Protein AF-A0A817JFS7-F1 (afdb_monomer)

Mean predicted aligned error: 19.06 Å

Sequence (494 aa):
MEFPFDINYILPYEITIFNGDYRVLNKGQTTRIFTSEKLTSVIDAMGEASYRAQGLSGAVTTTRKFRVSDHRLYIIKKTNENNNLSIVIGILKVGAKHLYIYDTNGTVYERTPLCVLDFYVHESKQRLGYGKRLFDTMLEFEKCAPYELAIDRPSNKCLAFLNKHYHLSAPIHQVNNFVVYPAFFNQSPIAINNTPSASKQHTESISWLSPTSERQQRRPFSEQIDFAELAVELPENWQKNLIDQALFERLHMTDPSSHLLISTTKKSTIRNDVNIIIETRCLHYLAGCYQRLLRQHDHFKLVFEDIRKLFIDHTKTAISLPDLYENQDLSKQWLELLIEGQENSLLYEYIDCVNNESLSQITDEIENLYNSVFRYMYKMIQPLDYFSTELIAYVGALKQLAKWPALVRIIFRLSHPKTASNRSMQIHFGSSGGGRAFEDTLVGSFLSKSCLPSLPGKPYLFFEKPKVMTEHDVDLTAKTMWQVRLTNIIHFTL

Structure (mmCIF, N/CA/C/O backbone):
data_AF-A0A817JFS7-F1
#
_entry.id   AF-A0A817JFS7-F1
#
loop_
_atom_site.group_PDB
_atom_site.id
_atom_site.type_symbol
_atom_site.label_atom_id
_atom_site.label_alt_id
_atom_site.label_comp_id
_atom_site.label_asym_id
_atom_site.label_entity_id
_atom_site.label_seq_id
_atom_site.pdbx_PDB_ins_code
_atom_site.Cartn_x
_atom_site.Cartn_y
_atom_site.Cartn_z
_atom_site.occupancy
_atom_site.B_iso_or_equiv
_atom_site.auth_seq_id
_atom_site.auth_comp_id
_atom_site.auth_asym_id
_atom_site.auth_atom_id
_atom_site.pdbx_PDB_model_num
ATOM 1 N N . MET A 1 1 ? -11.916 6.831 -23.918 1.00 89.94 1 MET A N 1
ATOM 2 C CA . MET A 1 1 ? -10.965 7.833 -23.417 1.00 89.94 1 MET A CA 1
ATOM 3 C C . MET A 1 1 ? -9.735 7.828 -24.307 1.00 89.94 1 MET A C 1
ATOM 5 O O . MET A 1 1 ? -9.234 6.752 -24.628 1.00 89.94 1 MET A O 1
ATOM 9 N N . GLU A 1 2 ? -9.327 9.008 -24.760 1.00 88.88 2 GLU A N 1
ATOM 10 C CA . GLU A 1 2 ? -8.115 9.230 -25.557 1.00 88.88 2 GLU A CA 1
ATOM 11 C C . GLU A 1 2 ? -6.969 9.662 -24.640 1.00 88.88 2 GLU A C 1
ATOM 13 O O . GLU A 1 2 ? -7.210 10.258 -23.591 1.00 88.88 2 GLU A O 1
ATOM 18 N N . PHE A 1 3 ? -5.738 9.347 -25.034 1.00 87.81 3 PHE A N 1
ATOM 19 C CA . PHE A 1 3 ? -4.521 9.696 -24.304 1.00 87.81 3 PHE A CA 1
ATOM 20 C C . PHE A 1 3 ? -3.526 10.355 -25.269 1.00 87.81 3 PHE A C 1
ATOM 22 O O . PHE A 1 3 ? -3.531 10.014 -26.453 1.00 87.81 3 PHE A O 1
ATOM 29 N N . PRO A 1 4 ? -2.653 11.266 -24.799 1.00 84.69 4 PRO A N 1
ATOM 30 C CA . PRO A 1 4 ? -1.722 12.019 -25.650 1.00 84.69 4 PRO A CA 1
ATOM 31 C C . PRO A 1 4 ? -0.522 11.182 -26.142 1.00 84.69 4 PRO A C 1
ATOM 33 O O . PRO A 1 4 ? 0.538 11.716 -26.455 1.00 84.69 4 PRO A O 1
ATOM 36 N N . PHE A 1 5 ? -0.652 9.857 -26.170 1.00 85.00 5 PHE A N 1
ATOM 37 C CA . PHE A 1 5 ? 0.379 8.911 -26.580 1.00 85.00 5 PHE A CA 1
ATOM 38 C C . PHE A 1 5 ? -0.265 7.647 -27.156 1.00 85.00 5 PHE A C 1
ATOM 40 O O . PHE A 1 5 ? -1.414 7.324 -26.851 1.00 85.00 5 PHE A O 1
ATOM 47 N N . ASP A 1 6 ? 0.492 6.894 -27.957 1.00 83.94 6 ASP A N 1
ATOM 48 C CA . ASP A 1 6 ? 0.007 5.633 -28.514 1.00 83.94 6 ASP A CA 1
ATOM 49 C C . ASP A 1 6 ? -0.136 4.557 -27.423 1.00 83.94 6 ASP A C 1
ATOM 51 O O . ASP A 1 6 ? 0.847 4.063 -26.861 1.00 83.94 6 ASP A O 1
ATOM 55 N N . ILE A 1 7 ? -1.385 4.184 -27.132 1.00 88.12 7 ILE A N 1
ATOM 56 C CA . ILE A 1 7 ? -1.715 3.164 -26.133 1.00 88.12 7 ILE A CA 1
ATOM 57 C C . ILE A 1 7 ? -1.462 1.737 -26.630 1.00 88.12 7 ILE A C 1
ATOM 59 O O . ILE A 1 7 ? -1.462 0.817 -25.813 1.00 88.12 7 ILE A O 1
ATOM 63 N N . ASN A 1 8 ? -1.240 1.514 -27.931 1.00 85.38 8 ASN A N 1
ATOM 64 C CA . ASN A 1 8 ? -1.029 0.173 -28.485 1.00 85.38 8 ASN A CA 1
ATOM 65 C C . ASN A 1 8 ? 0.219 -0.515 -27.922 1.00 85.38 8 ASN A C 1
ATOM 67 O O . ASN A 1 8 ? 0.205 -1.731 -27.750 1.00 85.38 8 ASN A O 1
ATOM 71 N N . TYR A 1 9 ? 1.255 0.254 -27.580 1.00 78.88 9 TYR A N 1
ATOM 72 C CA . TYR A 1 9 ? 2.473 -0.266 -26.953 1.00 78.88 9 TYR A CA 1
ATOM 73 C C . TYR A 1 9 ? 2.254 -0.761 -25.516 1.00 78.88 9 TYR A C 1
ATOM 75 O O . TYR A 1 9 ? 2.982 -1.629 -25.045 1.00 78.88 9 TYR A O 1
ATOM 83 N N . ILE A 1 10 ? 1.267 -0.199 -24.815 1.00 84.88 10 ILE A N 1
ATOM 84 C CA . ILE A 1 10 ? 0.983 -0.493 -23.400 1.00 84.88 10 ILE A CA 1
ATOM 85 C C . ILE A 1 10 ? -0.124 -1.537 -23.281 1.00 84.88 10 ILE A C 1
ATOM 87 O O . ILE A 1 10 ? -0.117 -2.381 -22.393 1.00 84.88 10 ILE A O 1
ATOM 91 N N . LEU A 1 11 ? -1.083 -1.476 -24.194 1.00 88.56 11 LEU A N 1
ATOM 92 C CA . LEU A 1 11 ? -2.214 -2.377 -24.294 1.00 88.56 11 LEU A CA 1
ATOM 93 C C . LEU A 1 11 ? -2.074 -3.126 -25.622 1.00 88.56 11 LEU A C 1
ATOM 95 O O . LEU A 1 11 ? -2.715 -2.736 -26.597 1.00 88.56 11 LEU A O 1
ATOM 99 N N . PRO A 1 12 ? -1.205 -4.147 -25.724 1.00 84.06 12 PRO A N 1
ATOM 100 C CA . PRO A 1 12 ? -0.940 -4.833 -26.991 1.00 84.06 12 PRO A CA 1
ATOM 101 C C . PRO A 1 12 ? -2.164 -5.596 -27.509 1.00 84.06 12 PRO A C 1
ATOM 103 O O . PRO A 1 12 ? -2.364 -5.710 -28.717 1.00 84.06 12 PRO A O 1
ATOM 106 N N . TYR A 1 13 ? -3.024 -6.060 -26.605 1.00 90.06 13 TYR A N 1
ATOM 107 C CA . TYR A 1 13 ? -4.231 -6.813 -26.927 1.00 90.06 13 TYR A CA 1
ATOM 108 C C . TYR A 1 13 ? -5.475 -5.944 -26.804 1.00 90.06 13 TYR A C 1
ATOM 110 O O . TYR A 1 13 ? -5.468 -4.916 -26.126 1.00 90.06 13 TYR A O 1
ATOM 118 N N . GLU A 1 14 ? -6.570 -6.382 -27.425 1.00 92.94 14 GLU A N 1
ATOM 119 C CA . GLU A 1 14 ? -7.867 -5.733 -27.242 1.00 92.94 14 GLU A CA 1
ATOM 120 C C . GLU A 1 14 ? -8.266 -5.681 -25.763 1.00 92.94 14 GLU A C 1
ATOM 122 O O . GLU A 1 14 ? -8.684 -4.631 -25.290 1.00 92.94 14 GLU A O 1
ATOM 127 N N . ILE A 1 15 ? -8.074 -6.784 -25.032 1.00 95.81 15 ILE A N 1
ATOM 128 C CA . ILE A 1 15 ? -8.170 -6.836 -23.573 1.00 95.81 15 ILE A CA 1
ATOM 129 C C . ILE A 1 15 ? -6.802 -7.231 -23.035 1.00 95.81 15 ILE A C 1
ATOM 131 O O . ILE A 1 15 ? -6.330 -8.340 -23.288 1.00 95.81 15 ILE A O 1
ATOM 135 N N . THR A 1 16 ? -6.164 -6.324 -22.305 1.00 93.38 16 THR A N 1
ATOM 136 C CA . THR A 1 16 ? -4.867 -6.573 -21.665 1.00 93.38 16 THR A CA 1
ATOM 137 C C . THR A 1 16 ? -5.068 -6.781 -20.165 1.00 93.38 16 THR A C 1
ATOM 139 O O . THR A 1 16 ? -5.793 -6.011 -19.531 1.00 93.38 16 THR A O 1
ATOM 142 N N . ILE A 1 17 ? -4.454 -7.832 -19.619 1.00 93.81 17 ILE A N 1
ATOM 143 C CA . ILE A 1 17 ? -4.595 -8.258 -18.220 1.00 93.81 17 ILE A CA 1
ATOM 144 C C . ILE A 1 17 ? -3.301 -7.945 -17.475 1.00 93.81 17 ILE A C 1
ATOM 146 O O . ILE A 1 17 ? -2.240 -8.411 -17.886 1.00 93.81 17 ILE A O 1
ATOM 150 N N . PHE A 1 18 ? -3.393 -7.205 -16.374 1.00 90.31 18 PHE A N 1
ATOM 151 C CA . PHE A 1 18 ? -2.257 -6.821 -15.535 1.00 90.31 18 PHE A CA 1
ATOM 152 C C . PHE A 1 18 ? -2.365 -7.406 -14.126 1.00 90.31 18 PHE A C 1
ATOM 154 O O . PHE A 1 18 ? -3.470 -7.548 -13.602 1.00 90.31 18 PHE A O 1
ATOM 161 N N . ASN A 1 19 ? -1.217 -7.665 -13.494 1.00 86.50 19 ASN A N 1
ATOM 162 C CA . ASN A 1 19 ? -1.081 -7.785 -12.035 1.00 86.50 19 ASN A CA 1
ATOM 163 C C . ASN A 1 19 ? -0.460 -6.507 -11.426 1.00 86.50 19 ASN A C 1
ATOM 165 O O . ASN A 1 19 ? -0.046 -5.608 -12.163 1.00 86.50 19 ASN A O 1
ATOM 169 N N . GLY A 1 20 ? -0.345 -6.448 -10.093 1.00 76.31 20 GLY A N 1
ATOM 170 C CA . GLY A 1 20 ? 0.263 -5.320 -9.365 1.00 76.31 20 GLY A CA 1
ATOM 171 C C . GLY A 1 20 ? 1.709 -4.971 -9.773 1.00 76.31 20 GLY A C 1
ATOM 172 O O . GLY A 1 20 ? 2.126 -3.825 -9.625 1.00 76.31 20 GLY A O 1
ATOM 173 N N . ASP A 1 21 ? 2.446 -5.905 -10.388 1.00 77.12 21 ASP A N 1
ATOM 174 C CA . ASP A 1 21 ? 3.805 -5.689 -10.919 1.00 77.12 21 ASP A CA 1
ATOM 175 C C . ASP A 1 21 ? 3.836 -5.148 -12.365 1.00 77.12 21 ASP A C 1
ATOM 177 O O . ASP A 1 21 ? 4.895 -5.135 -13.003 1.00 77.12 21 ASP A O 1
ATOM 181 N N . TYR A 1 22 ? 2.684 -4.771 -12.930 1.00 75.06 22 TYR A N 1
ATOM 182 C CA . TYR A 1 22 ? 2.508 -4.372 -14.338 1.00 75.06 22 TYR A CA 1
ATOM 183 C C . TYR A 1 22 ? 2.931 -5.419 -15.368 1.00 75.06 22 TYR A C 1
ATOM 185 O O . TYR A 1 22 ? 3.250 -5.095 -16.519 1.00 75.06 22 TYR A O 1
ATOM 193 N N . ARG A 1 23 ? 2.928 -6.697 -14.990 1.00 76.75 23 ARG A N 1
ATOM 194 C CA . ARG A 1 23 ? 3.157 -7.772 -15.953 1.00 76.75 23 ARG A CA 1
ATOM 195 C C . ARG A 1 23 ? 1.875 -8.017 -16.726 1.00 76.75 23 ARG A C 1
ATOM 197 O O . ARG A 1 23 ? 0.819 -8.211 -16.127 1.00 76.75 23 ARG A O 1
ATOM 204 N N . VAL A 1 24 ? 1.990 -8.038 -18.051 1.00 83.81 24 VAL A N 1
ATOM 205 C CA . VAL A 1 24 ? 0.902 -8.503 -18.909 1.00 83.81 24 VAL A CA 1
ATOM 206 C C . VAL A 1 24 ? 0.798 -10.017 -18.773 1.00 83.81 24 VAL A C 1
ATOM 208 O O . VAL A 1 24 ? 1.804 -10.715 -18.890 1.00 83.81 24 VAL A O 1
ATOM 211 N N . LEU A 1 25 ? -0.406 -10.515 -18.494 1.00 82.06 25 LEU A N 1
ATOM 212 C CA . LEU A 1 25 ? -0.659 -11.931 -18.206 1.00 82.06 25 LEU A CA 1
ATOM 213 C C . LEU A 1 25 ? -1.292 -12.704 -19.377 1.00 82.06 25 LEU A C 1
ATOM 215 O O . LEU A 1 25 ? -1.540 -13.904 -19.270 1.00 82.06 25 LEU A O 1
ATOM 219 N N . ASN A 1 26 ? -1.581 -12.044 -20.500 1.00 83.00 26 ASN A N 1
ATOM 220 C CA . ASN A 1 26 ? -2.235 -12.669 -21.650 1.00 83.00 26 ASN A CA 1
ATOM 221 C C . ASN A 1 26 ? -1.426 -13.860 -22.219 1.00 83.00 26 ASN A C 1
ATOM 223 O O . ASN A 1 26 ? -0.213 -13.779 -22.402 1.00 83.00 26 ASN A O 1
ATOM 227 N N . LYS A 1 27 ? -2.127 -14.950 -22.578 1.00 60.41 27 LYS A N 1
ATOM 228 C CA . LYS A 1 27 ? -1.604 -16.113 -23.335 1.00 60.41 27 LYS A CA 1
ATOM 229 C C . LYS A 1 27 ? -0.314 -16.754 -22.778 1.00 60.41 27 LYS A C 1
ATOM 231 O O . LYS A 1 27 ? 0.492 -17.271 -23.545 1.00 60.41 27 LYS A O 1
ATOM 236 N N . GLY A 1 28 ? -0.103 -16.732 -21.459 1.00 53.03 28 GLY A N 1
ATOM 237 C CA . GLY A 1 28 ? 1.054 -17.385 -20.823 1.00 53.03 28 GLY A CA 1
ATOM 238 C C . GLY A 1 28 ? 2.414 -16.746 -21.144 1.00 53.03 28 GLY A C 1
ATOM 239 O O . GLY A 1 28 ? 3.445 -17.307 -20.782 1.00 53.03 28 GLY A O 1
ATOM 240 N N . GLN A 1 29 ? 2.431 -15.581 -21.800 1.00 49.16 29 GLN A N 1
ATOM 241 C CA . GLN A 1 29 ? 3.640 -14.814 -22.086 1.00 49.16 29 GLN A CA 1
ATOM 242 C C . GLN A 1 29 ? 3.741 -13.639 -21.112 1.00 49.16 29 GLN A C 1
ATOM 244 O O . GLN A 1 29 ? 2.989 -12.673 -21.202 1.00 49.16 29 GLN A O 1
ATOM 249 N N . THR A 1 30 ? 4.697 -13.698 -20.186 1.00 47.38 30 THR A N 1
ATOM 250 C CA . THR A 1 30 ? 5.044 -12.589 -19.289 1.00 47.38 30 THR A CA 1
ATOM 251 C C . THR A 1 30 ? 6.019 -11.637 -19.978 1.00 47.38 30 THR A C 1
ATOM 253 O O . THR A 1 30 ? 7.220 -11.635 -19.714 1.00 47.38 30 THR A O 1
ATOM 256 N N . THR A 1 31 ? 5.521 -10.793 -20.879 1.00 49.97 31 THR A N 1
ATOM 257 C CA . THR A 1 31 ? 6.307 -9.668 -21.409 1.00 49.97 31 THR A CA 1
ATOM 258 C C . THR A 1 31 ? 6.201 -8.470 -20.468 1.00 49.97 31 THR A C 1
ATOM 260 O O . THR A 1 31 ? 5.105 -7.981 -20.190 1.00 49.97 31 THR A O 1
ATOM 263 N N . ARG A 1 32 ? 7.342 -7.988 -19.962 1.00 48.44 32 ARG A N 1
ATOM 264 C CA . ARG A 1 32 ? 7.420 -6.777 -19.131 1.00 48.44 32 ARG A CA 1
ATOM 265 C C . ARG A 1 32 ? 7.275 -5.552 -20.038 1.00 48.44 32 ARG A C 1
ATOM 267 O O . ARG A 1 32 ? 8.120 -5.338 -20.902 1.00 48.44 32 ARG A O 1
ATOM 274 N N . ILE A 1 33 ? 6.217 -4.761 -19.861 1.00 53.41 33 ILE A N 1
ATOM 275 C CA . ILE A 1 33 ? 6.067 -3.480 -20.565 1.00 53.41 33 ILE A CA 1
ATOM 276 C C . ILE A 1 33 ? 6.841 -2.412 -19.783 1.00 53.41 33 ILE A C 1
ATOM 278 O O . ILE A 1 33 ? 6.659 -2.255 -18.580 1.00 53.41 33 ILE A O 1
ATOM 282 N N . PHE A 1 34 ? 7.733 -1.696 -20.469 1.00 46.53 34 PHE A N 1
ATOM 283 C CA . PHE A 1 34 ? 8.743 -0.803 -19.882 1.00 46.53 34 PHE A CA 1
ATOM 284 C C . PHE A 1 34 ? 8.268 0.637 -19.595 1.00 46.53 34 PHE A C 1
ATOM 286 O O . PHE A 1 34 ? 9.090 1.528 -19.418 1.00 46.53 34 PHE A O 1
ATOM 293 N N . THR A 1 35 ? 6.963 0.918 -19.539 1.00 54.38 35 THR A N 1
ATOM 294 C CA . THR A 1 35 ? 6.467 2.298 -19.335 1.00 54.38 35 THR A CA 1
ATOM 295 C C . THR A 1 35 ? 5.430 2.396 -18.217 1.00 54.38 35 THR A C 1
ATOM 297 O O . THR A 1 35 ? 4.229 2.277 -18.448 1.00 54.38 35 THR A O 1
ATOM 300 N N . SER A 1 36 ? 5.912 2.662 -16.995 1.00 67.25 36 SER A N 1
ATOM 301 C CA . SER A 1 36 ? 5.072 2.844 -15.800 1.00 67.25 36 SER A CA 1
ATOM 302 C C . SER A 1 36 ? 4.215 4.111 -15.876 1.00 67.25 36 SER A C 1
ATOM 304 O O . SER A 1 36 ? 3.023 4.040 -15.606 1.00 67.25 36 SER A O 1
ATOM 306 N N . GLU A 1 37 ? 4.757 5.258 -16.303 1.00 78.19 37 GLU A N 1
ATOM 307 C CA . GLU A 1 37 ? 4.028 6.542 -16.259 1.00 78.19 37 GLU A CA 1
ATOM 308 C C . GLU A 1 37 ? 2.803 6.578 -17.178 1.00 78.19 37 GLU A C 1
ATOM 310 O O . GLU A 1 37 ? 1.723 7.020 -16.785 1.00 78.19 37 GLU A O 1
ATOM 315 N N . LYS A 1 38 ? 2.933 6.052 -18.400 1.00 85.38 38 LYS A N 1
ATOM 316 C CA . LYS A 1 38 ? 1.816 6.013 -19.347 1.00 85.38 38 LYS A CA 1
ATOM 317 C C . LYS A 1 38 ? 0.720 5.056 -18.872 1.00 85.38 38 LYS A C 1
ATOM 319 O O . LYS A 1 38 ? -0.450 5.426 -18.892 1.00 85.38 38 LYS A O 1
ATOM 324 N N . LEU A 1 39 ? 1.078 3.864 -18.384 1.00 87.19 39 LEU A N 1
ATOM 325 C CA . LEU A 1 39 ? 0.106 2.933 -17.799 1.00 87.19 39 LEU A CA 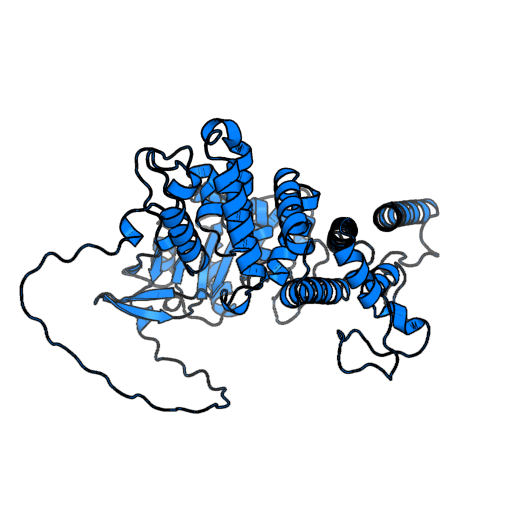1
ATOM 326 C C . LEU A 1 39 ? -0.547 3.516 -16.537 1.00 87.19 39 LEU A C 1
ATOM 328 O O . LEU A 1 39 ? -1.761 3.427 -16.396 1.00 87.19 39 LEU A O 1
ATOM 332 N N . THR A 1 40 ? 0.240 4.171 -15.679 1.00 88.56 40 THR A N 1
ATOM 333 C CA . THR A 1 40 ? -0.228 4.902 -14.491 1.00 88.56 40 THR A CA 1
ATOM 334 C C . THR A 1 40 ? -1.303 5.909 -14.883 1.00 88.56 40 THR A C 1
ATOM 336 O O . THR A 1 40 ? -2.416 5.860 -14.367 1.00 88.56 40 THR A O 1
ATOM 339 N N . SER A 1 41 ? -1.026 6.742 -15.892 1.00 90.56 41 SER A N 1
ATOM 340 C CA . SER A 1 41 ? -1.997 7.727 -16.373 1.00 90.56 41 SER A CA 1
ATOM 341 C C . SER A 1 41 ? -3.284 7.086 -16.912 1.00 90.56 41 SER A C 1
ATOM 343 O O . SER A 1 41 ? -4.366 7.620 -16.683 1.00 90.56 41 SER A O 1
ATOM 345 N N . VAL A 1 42 ? -3.199 5.917 -17.562 1.00 92.75 42 VAL A N 1
ATOM 346 C CA . VAL A 1 42 ? -4.379 5.175 -18.036 1.00 92.75 42 VAL A CA 1
ATOM 347 C C . VAL A 1 42 ? -5.198 4.626 -16.870 1.00 92.75 42 VAL A C 1
ATOM 349 O O . VAL A 1 42 ? -6.418 4.801 -16.858 1.00 92.75 42 VAL A O 1
ATOM 352 N N . ILE A 1 43 ? -4.553 3.970 -15.901 1.00 93.25 43 ILE A N 1
ATOM 353 C CA . ILE A 1 43 ? -5.227 3.369 -14.742 1.00 93.25 43 ILE A CA 1
ATOM 354 C C . ILE A 1 43 ? -5.886 4.455 -13.896 1.00 93.25 43 ILE A C 1
ATOM 356 O O . ILE A 1 43 ? -7.070 4.333 -13.586 1.00 93.25 43 ILE A O 1
ATOM 360 N N . ASP A 1 44 ? -5.158 5.522 -13.568 1.00 92.44 44 ASP A N 1
ATOM 361 C CA . ASP A 1 44 ? -5.677 6.598 -12.724 1.00 92.44 44 ASP A CA 1
ATOM 362 C C . ASP A 1 44 ? -6.799 7.373 -13.420 1.00 92.44 44 ASP A C 1
ATOM 364 O O . ASP A 1 44 ? -7.824 7.639 -12.798 1.00 92.44 44 ASP A O 1
ATOM 368 N N . ALA A 1 45 ? -6.685 7.661 -14.723 1.00 95.56 45 ALA A N 1
ATOM 369 C CA . ALA A 1 45 ? -7.751 8.349 -15.453 1.00 95.56 45 ALA A CA 1
ATOM 370 C C . ALA A 1 45 ? -9.018 7.488 -15.600 1.00 95.56 45 ALA A C 1
ATOM 372 O O . ALA A 1 45 ? -10.133 7.985 -15.425 1.00 95.56 45 ALA A O 1
ATOM 373 N N . MET A 1 46 ? -8.872 6.190 -15.888 1.00 96.38 46 MET A N 1
ATOM 374 C CA . MET A 1 46 ? -10.016 5.274 -15.972 1.00 96.38 46 MET A CA 1
ATOM 375 C C . MET A 1 46 ? -10.634 4.990 -14.598 1.00 96.38 46 MET A C 1
ATOM 377 O O . MET A 1 46 ? -11.854 4.857 -14.497 1.00 96.38 46 MET A O 1
ATOM 381 N N . GLY A 1 47 ? -9.816 4.915 -13.549 1.00 93.81 47 GLY A N 1
ATOM 382 C CA . GLY A 1 47 ? -10.259 4.749 -12.168 1.00 93.81 47 GLY A CA 1
ATOM 383 C C . GLY A 1 47 ? -10.996 5.974 -11.633 1.00 93.81 47 GLY A C 1
ATOM 384 O O . GLY A 1 47 ? -12.046 5.832 -11.009 1.00 93.81 47 GLY A O 1
ATOM 385 N N . GLU A 1 48 ? -10.513 7.173 -11.956 1.00 94.06 48 GLU A N 1
ATOM 386 C CA . GLU A 1 48 ? -11.203 8.438 -11.689 1.00 94.06 48 GLU A CA 1
ATOM 387 C C . GLU A 1 48 ? -12.543 8.508 -12.438 1.00 94.06 48 GLU A C 1
ATOM 389 O O . GLU A 1 48 ? -13.572 8.849 -11.854 1.00 94.06 48 GLU A O 1
ATOM 394 N N . ALA A 1 49 ? -12.572 8.124 -13.718 1.00 95.06 49 ALA A N 1
ATOM 395 C CA . ALA A 1 49 ? -13.813 8.077 -14.491 1.00 95.06 49 ALA A CA 1
ATOM 396 C C . ALA A 1 49 ? -14.826 7.078 -13.900 1.00 95.06 49 ALA A C 1
ATOM 398 O O . ALA A 1 49 ? -16.006 7.410 -13.760 1.00 95.06 49 ALA A O 1
ATOM 399 N N . SER A 1 50 ? -14.360 5.898 -13.472 1.00 94.88 50 SER A N 1
ATOM 400 C CA . SER A 1 50 ? -15.181 4.916 -12.755 1.00 94.88 50 SER A CA 1
ATOM 401 C C . SER A 1 50 ? -15.774 5.496 -11.470 1.00 94.88 50 SER A C 1
ATOM 403 O O . SER A 1 50 ? -16.983 5.411 -11.239 1.00 94.88 50 SER A O 1
ATOM 405 N N . TYR A 1 51 ? -14.938 6.144 -10.659 1.00 90.69 51 TYR A N 1
ATOM 406 C CA . TYR A 1 51 ? -15.346 6.770 -9.405 1.00 90.69 51 TYR A CA 1
ATOM 407 C C . TYR A 1 51 ? -16.438 7.826 -9.606 1.00 90.69 51 TYR A C 1
ATOM 409 O O . TYR A 1 51 ? -17.459 7.790 -8.910 1.00 90.69 51 TYR A O 1
ATOM 417 N N . ARG A 1 52 ? -16.268 8.713 -10.595 1.00 91.19 52 ARG A N 1
ATOM 418 C CA . ARG A 1 52 ? -17.256 9.751 -10.924 1.00 91.19 52 ARG A CA 1
ATOM 419 C C . ARG A 1 52 ? -18.575 9.147 -11.385 1.00 91.19 52 ARG A C 1
ATOM 421 O O . ARG A 1 52 ? -19.632 9.583 -10.938 1.00 91.19 52 ARG A O 1
ATOM 428 N N . ALA A 1 53 ? -18.524 8.120 -12.232 1.00 89.81 53 ALA A N 1
ATOM 429 C CA . ALA A 1 53 ? -19.718 7.453 -12.742 1.00 89.81 53 ALA A CA 1
ATOM 430 C C . ALA A 1 53 ? -20.520 6.724 -11.649 1.00 89.81 53 ALA A C 1
ATOM 432 O O . ALA A 1 53 ? -21.735 6.561 -11.784 1.00 89.81 53 ALA A O 1
ATOM 433 N N . GLN A 1 54 ? -19.848 6.281 -10.584 1.00 83.38 54 GLN A N 1
ATOM 434 C CA . GLN A 1 54 ? -20.461 5.604 -9.441 1.00 83.38 54 GLN A CA 1
ATOM 435 C C . GLN A 1 54 ? -20.895 6.565 -8.320 1.00 83.38 54 GLN A C 1
ATOM 437 O O . GLN A 1 54 ? -21.592 6.137 -7.403 1.00 83.38 54 GLN A O 1
ATOM 442 N N . GLY A 1 55 ? -20.513 7.848 -8.380 1.00 82.50 55 GLY A N 1
ATOM 443 C CA . GLY A 1 55 ? -20.819 8.825 -7.328 1.00 82.50 55 GLY A CA 1
ATOM 444 C C . GLY A 1 55 ? -20.132 8.513 -5.994 1.00 82.50 55 GLY A C 1
ATOM 445 O O . GLY A 1 55 ? -20.681 8.801 -4.930 1.00 82.50 55 GLY A O 1
ATOM 446 N N . LEU A 1 56 ? -18.960 7.876 -6.046 1.00 74.00 56 LEU A N 1
ATOM 447 C CA . LEU A 1 56 ? -18.162 7.536 -4.867 1.00 74.00 56 LEU A CA 1
ATOM 448 C C . LEU A 1 56 ? -17.505 8.804 -4.274 1.00 74.00 56 LEU A C 1
ATOM 450 O O . LEU A 1 56 ? -17.697 9.906 -4.782 1.00 74.00 56 LEU A O 1
ATOM 454 N N . SER A 1 57 ? -16.737 8.679 -3.182 1.00 69.56 57 SER A N 1
ATOM 455 C CA . SER A 1 57 ? -16.003 9.800 -2.548 1.00 69.56 57 SER A CA 1
ATOM 456 C C . SER A 1 57 ? -14.522 9.905 -2.950 1.00 69.56 57 SER A C 1
ATOM 458 O O . SER A 1 57 ? -13.944 10.979 -2.830 1.00 69.56 57 SER A O 1
ATOM 460 N N . GLY A 1 58 ? -13.940 8.839 -3.510 1.00 72.69 58 GLY A N 1
ATOM 461 C CA . GLY A 1 58 ? -12.650 8.866 -4.207 1.00 72.69 58 GLY A CA 1
ATOM 462 C C . GLY A 1 58 ? -12.431 7.620 -5.072 1.00 72.69 58 GLY A C 1
ATOM 463 O O . GLY A 1 58 ? -13.145 6.623 -4.928 1.00 72.69 58 GLY A O 1
ATOM 464 N N . ALA A 1 59 ? -11.437 7.661 -5.962 1.00 77.81 59 ALA A N 1
ATOM 465 C CA . ALA A 1 59 ? -11.080 6.534 -6.822 1.00 77.81 59 ALA A CA 1
ATOM 466 C C . ALA A 1 59 ? -10.690 5.280 -6.012 1.00 77.81 59 ALA A C 1
ATOM 468 O O . ALA A 1 59 ? -9.741 5.272 -5.215 1.00 77.81 59 ALA A O 1
ATOM 469 N N . VAL A 1 60 ? -11.434 4.189 -6.221 1.00 79.06 60 VAL A N 1
ATOM 470 C CA . VAL A 1 60 ? -11.139 2.862 -5.644 1.00 79.06 60 VAL A CA 1
ATOM 471 C C . VAL A 1 60 ? -10.081 2.111 -6.449 1.00 79.06 60 VAL A C 1
ATOM 473 O O . VAL A 1 60 ? -9.397 1.234 -5.919 1.00 79.06 60 VAL A O 1
ATOM 476 N N . THR A 1 61 ? -9.912 2.476 -7.716 1.00 86.88 61 THR A N 1
ATOM 477 C CA . THR A 1 61 ? -8.868 1.966 -8.600 1.00 86.88 61 THR A CA 1
ATOM 478 C C . THR A 1 61 ? -7.910 3.101 -8.898 1.00 86.88 61 THR A C 1
ATOM 480 O O . THR A 1 61 ? -8.243 4.024 -9.625 1.00 86.88 61 THR A O 1
ATOM 483 N N . THR A 1 62 ? -6.731 3.037 -8.293 1.00 87.12 62 THR A N 1
ATOM 484 C CA . THR A 1 62 ? -5.600 3.900 -8.622 1.00 87.12 62 THR A CA 1
ATOM 485 C C . THR A 1 62 ? -4.369 3.036 -8.775 1.00 87.12 62 THR A C 1
ATOM 487 O O . THR A 1 62 ? -4.278 1.951 -8.190 1.00 87.12 62 THR A O 1
ATOM 490 N N . THR A 1 63 ? -3.401 3.542 -9.513 1.00 84.31 63 THR A N 1
ATOM 491 C CA . THR A 1 63 ? -2.087 2.946 -9.703 1.00 84.31 63 THR A CA 1
ATOM 492 C C . THR A 1 63 ? -1.448 2.571 -8.362 1.00 84.31 63 THR A C 1
ATOM 494 O O . THR A 1 63 ? -1.043 1.426 -8.166 1.00 84.31 63 THR A O 1
ATOM 497 N N . ARG A 1 64 ? -1.438 3.499 -7.391 1.00 77.56 64 ARG A N 1
ATOM 498 C CA . ARG A 1 64 ? -0.872 3.274 -6.046 1.00 77.56 64 ARG A CA 1
ATOM 499 C C . ARG A 1 64 ? -1.536 2.093 -5.331 1.00 77.56 64 ARG A C 1
ATOM 501 O O . ARG A 1 64 ? -0.830 1.246 -4.796 1.00 77.56 64 ARG A O 1
ATOM 508 N N . LYS A 1 65 ? -2.874 2.021 -5.345 1.00 79.12 65 LYS A N 1
ATOM 509 C CA . LYS A 1 65 ? -3.641 0.942 -4.694 1.00 79.12 65 LYS A CA 1
ATOM 510 C C . LYS A 1 65 ? -3.483 -0.394 -5.419 1.00 79.12 65 LYS A C 1
ATOM 512 O O . LYS A 1 65 ? -3.418 -1.432 -4.773 1.00 79.12 65 LYS A O 1
ATOM 517 N N . PHE A 1 66 ? -3.417 -0.364 -6.748 1.00 82.56 66 PHE A N 1
ATOM 518 C CA . PHE A 1 66 ? -3.280 -1.559 -7.573 1.00 82.56 66 PHE A CA 1
ATOM 519 C C . PHE A 1 66 ? -1.901 -2.218 -7.405 1.00 82.56 66 PHE A C 1
ATOM 521 O O . PHE A 1 66 ? -1.836 -3.433 -7.235 1.00 82.56 66 PHE A O 1
ATOM 528 N N . ARG A 1 67 ? -0.812 -1.431 -7.361 1.00 78.56 67 ARG A N 1
ATOM 529 C CA . ARG A 1 67 ? 0.567 -1.948 -7.228 1.00 78.56 67 ARG A CA 1
ATOM 530 C C . ARG A 1 67 ? 0.810 -2.781 -5.974 1.00 78.56 67 ARG A C 1
ATOM 532 O O . ARG A 1 67 ? 1.551 -3.752 -6.017 1.00 78.56 67 ARG A O 1
ATOM 539 N N . VAL A 1 68 ? 0.222 -2.372 -4.854 1.00 70.81 68 VAL A N 1
ATOM 540 C CA . VAL A 1 68 ? 0.419 -3.028 -3.550 1.00 70.81 68 VAL A CA 1
ATOM 541 C C . VAL A 1 68 ? -0.582 -4.156 -3.297 1.00 70.81 68 VAL A C 1
ATOM 543 O O . VAL A 1 68 ? -0.624 -4.707 -2.201 1.00 70.81 68 VAL A O 1
ATOM 546 N N . SER A 1 69 ? -1.407 -4.481 -4.294 1.00 78.31 69 SER A N 1
ATOM 547 C CA . SER A 1 69 ? -2.444 -5.503 -4.203 1.00 78.31 69 SER A CA 1
ATOM 548 C C . SER A 1 69 ? -2.097 -6.738 -5.031 1.00 78.31 69 SER A C 1
ATOM 550 O O . SER A 1 69 ? -1.367 -6.667 -6.018 1.00 78.31 69 SER A O 1
ATOM 552 N N . ASP A 1 70 ? -2.703 -7.862 -4.677 1.00 82.50 70 ASP A N 1
ATOM 553 C CA . ASP A 1 70 ? -2.750 -9.091 -5.472 1.00 82.50 70 ASP A CA 1
ATOM 554 C C . ASP A 1 70 ? -3.871 -9.060 -6.534 1.00 82.50 70 ASP A C 1
ATOM 556 O O . ASP A 1 70 ? -4.284 -10.093 -7.070 1.00 82.50 70 ASP A O 1
ATOM 560 N N . HIS A 1 71 ? -4.405 -7.871 -6.838 1.00 91.00 71 HIS A N 1
ATOM 561 C CA . HIS A 1 71 ? -5.523 -7.717 -7.762 1.00 91.00 71 HIS A CA 1
ATOM 562 C C . HIS A 1 71 ? -5.070 -7.906 -9.205 1.00 91.00 71 HIS A C 1
ATOM 564 O O . HIS A 1 71 ? -3.904 -7.728 -9.572 1.00 91.00 71 HIS A O 1
ATOM 570 N N . ARG A 1 72 ? -6.044 -8.216 -10.054 1.00 94.94 72 ARG A N 1
ATOM 571 C CA . ARG A 1 72 ? -5.889 -8.261 -11.503 1.00 94.94 72 ARG A CA 1
ATOM 572 C C . ARG A 1 72 ? -6.771 -7.214 -12.148 1.00 94.94 72 ARG A C 1
ATOM 574 O O . ARG A 1 72 ? -7.929 -7.039 -11.764 1.00 94.94 72 ARG A O 1
ATOM 581 N N . LEU A 1 73 ? -6.201 -6.508 -13.118 1.00 96.56 73 LEU A N 1
ATOM 582 C CA . LEU A 1 73 ? -6.868 -5.435 -13.842 1.00 96.56 73 LEU A CA 1
ATOM 583 C C . LEU A 1 73 ? -6.957 -5.789 -15.322 1.00 96.56 73 LEU A C 1
ATOM 585 O O . LEU A 1 73 ? -5.948 -6.003 -15.989 1.00 96.56 73 LEU A O 1
ATOM 589 N N . TYR A 1 74 ? -8.181 -5.815 -15.827 1.00 97.75 74 TYR A N 1
ATOM 590 C CA . TYR A 1 74 ? -8.521 -6.079 -17.214 1.00 97.75 74 TYR A CA 1
ATOM 591 C C . TYR A 1 74 ? -8.863 -4.746 -17.867 1.00 97.75 74 TYR A C 1
ATOM 593 O O . TYR A 1 74 ? -9.814 -4.082 -17.453 1.00 97.75 74 TYR A O 1
ATOM 601 N N . ILE A 1 75 ? -8.097 -4.343 -18.877 1.00 97.12 75 ILE A N 1
ATOM 602 C CA . ILE A 1 75 ? -8.299 -3.080 -19.594 1.00 97.12 75 ILE A CA 1
ATOM 603 C C . ILE A 1 75 ? -8.664 -3.397 -21.038 1.00 97.12 75 ILE A C 1
ATOM 605 O O . ILE A 1 75 ? -7.898 -4.067 -21.731 1.00 97.12 75 ILE A O 1
ATOM 609 N N . ILE A 1 76 ? -9.812 -2.896 -21.499 1.00 97.31 76 ILE A N 1
ATOM 610 C CA . ILE A 1 76 ? -10.261 -3.055 -22.886 1.00 97.31 76 ILE A CA 1
ATOM 611 C C . ILE A 1 76 ? -10.001 -1.782 -23.693 1.00 97.31 76 ILE A C 1
ATOM 613 O O . ILE A 1 76 ? -10.385 -0.681 -23.281 1.00 97.31 76 ILE A O 1
ATOM 617 N N . LYS A 1 77 ? -9.382 -1.932 -24.866 1.00 94.94 77 LYS A N 1
ATOM 618 C CA . LYS A 1 77 ? -9.175 -0.867 -25.855 1.00 94.94 77 LYS A CA 1
ATOM 619 C C . LYS A 1 77 ? -9.933 -1.155 -27.150 1.00 94.94 77 LYS A C 1
ATOM 621 O O . LYS A 1 77 ? -10.301 -2.290 -27.430 1.00 94.94 77 LYS A O 1
ATOM 626 N N . LYS A 1 78 ? -10.113 -0.125 -27.974 1.00 91.81 78 LYS A N 1
ATOM 627 C CA . LYS A 1 78 ? -10.530 -0.258 -29.374 1.00 91.81 78 LYS A CA 1
ATOM 628 C C . LYS A 1 78 ? -9.591 0.546 -30.262 1.00 91.81 78 LYS A C 1
ATOM 630 O O . LYS A 1 78 ? -9.405 1.734 -30.017 1.00 91.81 78 LYS A O 1
ATOM 635 N N . THR A 1 79 ? -9.057 -0.085 -31.301 1.00 85.19 79 THR A N 1
ATOM 636 C CA . THR A 1 79 ? -8.272 0.587 -32.343 1.00 85.19 79 THR A CA 1
ATOM 637 C C . THR A 1 79 ? -9.208 1.172 -33.394 1.00 85.19 79 THR A C 1
ATOM 639 O O . THR A 1 79 ? -10.134 0.495 -33.840 1.00 85.19 79 THR A O 1
ATOM 642 N N . ASN A 1 80 ? -9.020 2.446 -33.743 1.00 75.88 80 ASN A N 1
ATOM 643 C CA . ASN A 1 80 ? -9.744 3.067 -34.846 1.00 75.88 80 ASN A CA 1
ATOM 644 C C . ASN A 1 80 ? -9.020 2.768 -36.166 1.00 75.88 80 ASN A C 1
ATOM 646 O O . ASN A 1 80 ? -7.870 3.170 -36.332 1.00 75.88 80 ASN A O 1
ATOM 650 N N . GLU A 1 81 ? -9.699 2.089 -37.090 1.00 67.94 81 GLU A N 1
ATOM 651 C CA . GLU A 1 81 ? -9.144 1.642 -38.377 1.00 67.94 81 GLU A CA 1
ATOM 652 C C . GLU A 1 81 ? -8.687 2.806 -39.273 1.00 67.94 81 GLU A C 1
ATOM 654 O O . GLU A 1 81 ? -7.759 2.643 -40.056 1.00 67.94 81 GLU A O 1
ATOM 659 N N . ASN A 1 82 ? -9.270 4.001 -39.116 1.00 64.38 82 ASN A N 1
ATOM 660 C CA . ASN A 1 82 ? -8.982 5.134 -40.003 1.00 64.38 82 ASN A CA 1
ATOM 661 C C . ASN A 1 82 ? -7.708 5.911 -39.633 1.00 64.38 82 ASN A C 1
ATOM 663 O O . ASN A 1 82 ? -7.046 6.445 -40.517 1.00 64.38 82 ASN A O 1
ATOM 667 N N . ASN A 1 83 ? -7.355 5.984 -38.343 1.00 67.06 83 ASN A N 1
ATOM 668 C CA . ASN A 1 83 ? -6.276 6.861 -37.855 1.00 67.06 83 ASN A CA 1
ATOM 669 C C . ASN A 1 83 ? -5.230 6.125 -36.996 1.00 67.06 83 ASN A C 1
ATOM 671 O O . ASN A 1 83 ? -4.381 6.781 -36.398 1.00 67.06 83 ASN A O 1
ATOM 675 N N . ASN A 1 84 ? -5.322 4.795 -36.848 1.00 64.38 84 ASN A N 1
ATOM 676 C CA . ASN A 1 84 ? -4.529 3.971 -35.915 1.00 64.38 84 ASN A CA 1
ATOM 677 C C . ASN A 1 84 ? -4.535 4.428 -34.440 1.00 64.38 84 ASN A C 1
ATOM 679 O O . ASN A 1 84 ? -3.861 3.834 -33.596 1.00 64.38 84 ASN A O 1
ATOM 683 N N . LEU A 1 85 ? -5.336 5.438 -34.093 1.00 75.50 85 LEU A N 1
ATOM 684 C CA . LEU A 1 85 ? -5.480 5.925 -32.734 1.00 75.50 85 LEU A CA 1
ATOM 685 C C . LEU A 1 85 ? -6.378 4.961 -31.957 1.00 75.50 85 LEU A C 1
ATOM 687 O O . LEU A 1 85 ? -7.561 4.785 -32.265 1.00 75.50 85 LEU A O 1
ATOM 691 N N . SER A 1 86 ? -5.801 4.312 -30.952 1.00 84.94 86 SER A N 1
ATOM 692 C CA . SER A 1 86 ? -6.545 3.440 -30.053 1.00 84.94 86 SER A CA 1
ATOM 693 C C . SER A 1 86 ? -7.099 4.226 -28.873 1.00 84.94 86 SER A C 1
ATOM 695 O O . SER A 1 86 ? -6.431 5.092 -28.315 1.00 84.94 86 SER A O 1
ATOM 697 N N . ILE A 1 87 ? -8.318 3.885 -28.463 1.00 92.69 87 ILE A N 1
ATOM 698 C CA . ILE A 1 87 ? -8.985 4.472 -27.300 1.00 92.69 87 ILE A CA 1
ATOM 699 C C . ILE A 1 87 ? -9.196 3.421 -26.218 1.00 92.69 87 ILE A C 1
ATOM 701 O O . ILE A 1 87 ? -9.524 2.270 -26.513 1.00 92.69 87 ILE A O 1
ATOM 705 N N . VAL A 1 88 ? -9.065 3.822 -24.955 1.00 96.31 88 VAL A N 1
ATOM 706 C CA . VAL A 1 88 ? -9.422 2.961 -23.821 1.00 96.31 88 VAL A CA 1
ATOM 707 C C . VAL A 1 88 ? -10.930 3.034 -23.610 1.00 96.31 88 VAL A C 1
ATOM 709 O O . VAL A 1 88 ? -11.521 4.120 -23.603 1.00 96.31 88 VAL A O 1
ATOM 712 N N . ILE A 1 89 ? -11.569 1.874 -23.493 1.00 97.50 89 ILE A N 1
ATOM 713 C CA . ILE A 1 89 ? -13.028 1.733 -23.465 1.00 97.50 89 ILE A CA 1
ATOM 714 C C . ILE A 1 89 ? -13.535 1.457 -22.045 1.00 97.50 89 ILE A C 1
ATOM 716 O O . ILE A 1 89 ? -14.574 1.995 -21.660 1.00 97.50 89 ILE A O 1
ATOM 720 N N . GLY A 1 90 ? -12.829 0.639 -21.263 1.00 97.62 90 GLY A N 1
ATOM 721 C CA . GLY A 1 90 ? -13.288 0.217 -19.939 1.00 97.62 90 GLY A CA 1
ATOM 722 C C . GLY A 1 90 ? -12.231 -0.529 -19.133 1.00 97.62 90 GLY A C 1
ATOM 723 O O . GLY A 1 90 ? -11.191 -0.919 -19.670 1.00 97.62 90 GLY A O 1
ATOM 724 N N . ILE A 1 91 ? -12.532 -0.728 -17.853 1.00 98.06 91 ILE A N 1
ATOM 725 C CA . ILE A 1 91 ? -11.721 -1.472 -16.890 1.00 98.06 91 ILE A CA 1
ATOM 726 C C . ILE A 1 91 ? -12.589 -2.446 -16.081 1.00 98.06 91 ILE A C 1
ATOM 728 O O . ILE A 1 91 ? -13.765 -2.183 -15.821 1.00 98.06 91 ILE A O 1
ATOM 732 N N . LEU A 1 92 ? -11.999 -3.561 -15.663 1.00 98.44 92 LEU A N 1
ATOM 733 C CA . LEU A 1 92 ? -12.563 -4.504 -14.698 1.00 98.44 92 LEU A CA 1
ATOM 734 C C . LEU A 1 92 ? -11.448 -4.944 -13.746 1.00 98.44 92 LEU A C 1
ATOM 736 O O . LEU A 1 92 ? -10.432 -5.472 -14.192 1.00 98.44 92 LEU A O 1
ATOM 740 N N . LYS A 1 93 ? -11.620 -4.709 -12.446 1.00 97.94 93 LYS A N 1
ATOM 741 C CA . LYS A 1 93 ? -10.666 -5.075 -11.396 1.00 97.94 93 LYS A CA 1
ATOM 742 C C . LYS A 1 93 ? -11.243 -6.195 -10.543 1.00 97.94 93 LYS A C 1
ATOM 744 O O . LYS A 1 93 ? -12.367 -6.076 -10.051 1.00 97.94 93 LYS A O 1
ATOM 749 N N . VAL A 1 94 ? -10.453 -7.240 -10.326 1.00 97.81 94 VAL A N 1
ATOM 750 C CA . VAL A 1 94 ? -10.815 -8.382 -9.478 1.00 97.81 94 VAL A CA 1
ATOM 751 C C . VAL A 1 94 ? -9.698 -8.728 -8.501 1.00 97.81 94 VAL A C 1
ATOM 753 O O . VAL A 1 94 ? -8.532 -8.440 -8.762 1.00 97.81 94 VAL A O 1
ATOM 756 N N . GLY A 1 95 ? -10.029 -9.363 -7.382 1.00 92.25 95 GLY A N 1
ATOM 757 C CA . GLY A 1 95 ? -9.046 -9.804 -6.390 1.00 92.25 95 GLY A CA 1
ATOM 758 C C . GLY A 1 95 ? -9.668 -10.728 -5.354 1.00 92.25 95 GLY A C 1
ATOM 759 O O . GLY A 1 95 ? -10.873 -10.661 -5.124 1.00 92.25 95 GLY A O 1
ATOM 760 N N . ALA A 1 96 ? -8.868 -11.605 -4.753 1.00 90.25 96 ALA A N 1
ATOM 761 C CA . ALA A 1 96 ? -9.341 -12.452 -3.667 1.00 90.25 96 ALA A CA 1
ATOM 762 C C . ALA A 1 96 ? -9.571 -11.600 -2.409 1.00 90.25 96 ALA A C 1
ATOM 764 O O . ALA A 1 96 ? -8.792 -1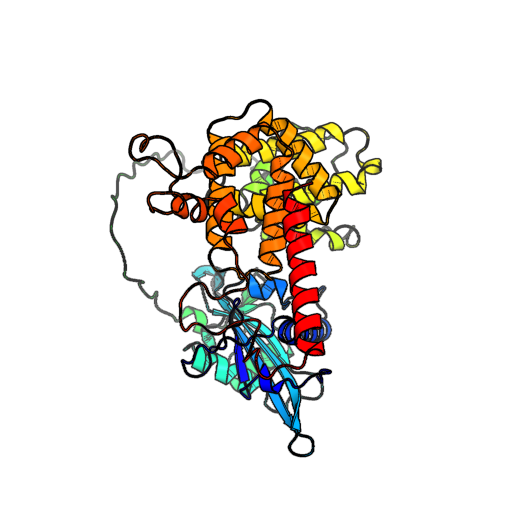0.690 -2.111 1.00 90.25 96 ALA A O 1
ATOM 765 N N . LYS A 1 97 ? -10.656 -11.860 -1.677 1.00 80.81 97 LYS A N 1
ATOM 766 C CA . LYS A 1 97 ? -10.919 -11.205 -0.389 1.00 80.81 97 LYS A CA 1
ATOM 767 C C . LYS A 1 97 ? -11.367 -12.228 0.625 1.00 80.81 97 LYS A C 1
ATOM 769 O O . LYS A 1 97 ? -12.219 -13.047 0.318 1.00 80.81 97 LYS A O 1
ATOM 774 N N . HIS A 1 98 ? -10.798 -12.155 1.819 1.00 84.00 98 HIS A N 1
ATOM 775 C CA . HIS A 1 98 ? -11.244 -12.938 2.958 1.00 84.00 98 HIS A CA 1
ATOM 776 C C . HIS A 1 98 ? -12.533 -12.316 3.510 1.00 84.00 98 HIS A C 1
ATOM 778 O O . HIS A 1 98 ? -12.520 -11.159 3.931 1.00 84.00 98 HIS A O 1
ATOM 784 N N . LEU A 1 99 ? -13.649 -13.042 3.441 1.00 80.19 99 LEU A N 1
ATOM 785 C CA . LEU A 1 99 ? -14.990 -12.543 3.743 1.00 80.19 99 LEU A CA 1
ATOM 786 C C . LEU A 1 99 ? -15.739 -13.500 4.679 1.00 80.19 99 LEU A C 1
ATOM 788 O O . LEU A 1 99 ? -15.741 -14.713 4.475 1.00 80.19 99 LEU A O 1
ATOM 792 N N . TYR A 1 100 ? -16.465 -12.922 5.635 1.00 79.12 100 TYR A N 1
ATOM 793 C CA . TYR A 1 100 ? -17.538 -13.591 6.370 1.00 79.12 100 TYR A CA 1
ATOM 794 C C . TYR A 1 100 ? -18.862 -13.311 5.651 1.00 79.12 100 TYR A C 1
ATOM 796 O O . TYR A 1 100 ? -19.274 -12.154 5.534 1.00 79.12 100 TYR A O 1
ATOM 804 N N . ILE A 1 101 ? -19.491 -14.354 5.109 1.00 80.25 101 ILE A N 1
ATOM 805 C CA . ILE A 1 101 ? -20.657 -14.259 4.223 1.00 80.25 101 ILE A CA 1
ATOM 806 C C . ILE A 1 101 ? -21.826 -15.016 4.850 1.00 80.25 101 ILE A C 1
ATOM 808 O O . ILE A 1 101 ? -21.692 -16.178 5.223 1.00 80.25 101 ILE A O 1
ATOM 812 N N . TYR A 1 102 ? -22.974 -14.360 4.929 1.00 81.06 102 TYR A N 1
ATOM 813 C CA . TYR A 1 102 ? -24.208 -14.875 5.502 1.00 81.06 102 TYR A CA 1
ATOM 814 C C . TYR A 1 102 ? -25.111 -15.429 4.401 1.00 81.06 102 TYR A C 1
ATOM 816 O O . TYR A 1 102 ? -25.354 -14.756 3.390 1.00 81.06 102 TYR A O 1
ATOM 824 N N . ASP A 1 103 ? -25.622 -16.643 4.597 1.00 82.62 103 ASP A N 1
ATOM 825 C CA . ASP A 1 103 ? -26.706 -17.170 3.769 1.00 82.62 103 ASP A CA 1
ATOM 826 C C . ASP A 1 103 ? -28.066 -16.555 4.158 1.00 82.62 103 ASP A C 1
ATOM 828 O O . ASP A 1 103 ? -28.184 -15.747 5.082 1.00 82.62 103 ASP A O 1
ATOM 832 N N . THR A 1 104 ? -29.129 -16.949 3.456 1.00 81.44 104 THR A N 1
ATOM 833 C CA . THR A 1 104 ? -30.495 -16.481 3.748 1.00 81.44 104 THR A CA 1
ATOM 834 C C . THR A 1 104 ? -31.046 -16.972 5.089 1.00 81.44 104 THR A C 1
ATOM 836 O O . THR A 1 104 ? -32.055 -16.443 5.547 1.00 81.44 104 THR A O 1
ATOM 839 N N . ASN A 1 105 ? -30.413 -17.970 5.711 1.00 78.88 105 ASN A N 1
ATOM 840 C CA . ASN A 1 105 ? -30.791 -18.512 7.016 1.00 78.88 105 ASN A CA 1
ATOM 841 C C . ASN A 1 105 ? -29.995 -17.864 8.166 1.00 78.88 105 ASN A C 1
ATOM 843 O O . ASN A 1 105 ? -30.237 -18.187 9.327 1.00 78.88 105 ASN A O 1
ATOM 847 N N . GLY A 1 106 ? -29.057 -16.958 7.861 1.00 70.56 106 GLY A N 1
ATOM 848 C CA . GLY A 1 106 ? -28.175 -16.314 8.836 1.00 70.56 106 GLY A CA 1
ATOM 849 C C . GLY A 1 106 ? -26.935 -17.134 9.209 1.00 70.56 106 GLY A C 1
ATOM 850 O O . GLY A 1 106 ? -26.195 -16.733 10.106 1.00 70.56 106 GLY A O 1
ATOM 851 N N . THR A 1 107 ? -26.678 -18.254 8.531 1.00 75.94 107 THR A N 1
ATOM 852 C CA . THR A 1 107 ? -25.467 -19.061 8.724 1.00 75.94 107 THR A CA 1
ATOM 853 C C . THR A 1 107 ? -24.260 -18.320 8.166 1.00 75.94 107 THR A C 1
ATOM 855 O O . THR A 1 107 ? -24.287 -17.855 7.025 1.00 75.94 107 THR A O 1
ATOM 858 N N . VAL A 1 108 ? -23.187 -18.244 8.954 1.00 76.44 108 VAL A N 1
ATOM 859 C CA . VAL A 1 108 ? -21.941 -17.574 8.562 1.00 76.44 108 VAL A CA 1
ATOM 860 C C . VAL A 1 108 ? -20.989 -18.555 7.895 1.00 76.44 108 VAL A C 1
ATOM 862 O O . VAL A 1 108 ? -20.704 -19.626 8.429 1.00 76.44 108 VAL A O 1
ATOM 865 N N . TYR A 1 109 ? -20.445 -18.149 6.754 1.00 80.50 109 TYR A N 1
ATOM 866 C CA . TYR A 1 109 ? -19.400 -18.851 6.028 1.00 80.50 109 TYR A CA 1
ATOM 867 C C . TYR A 1 109 ? -18.172 -17.953 5.901 1.00 80.50 109 TYR A C 1
ATOM 869 O O . TYR A 1 109 ? -18.229 -16.892 5.283 1.00 80.50 109 TYR A O 1
ATOM 877 N N . GLU A 1 110 ? -17.050 -18.400 6.449 1.00 83.94 110 GLU A N 1
ATOM 878 C CA . GLU A 1 110 ? -15.739 -17.794 6.222 1.00 83.94 110 GLU A CA 1
ATOM 879 C C . GLU A 1 110 ? -15.157 -18.347 4.916 1.00 83.94 110 GLU A C 1
ATOM 881 O O . GLU A 1 110 ? -14.969 -19.559 4.770 1.00 83.94 110 GLU A O 1
ATOM 886 N N . ARG A 1 111 ? -14.943 -17.483 3.918 1.00 85.00 111 ARG A N 1
ATOM 887 C CA . ARG A 1 111 ? -14.429 -17.878 2.596 1.00 85.00 111 ARG A CA 1
ATOM 888 C C . ARG A 1 111 ? -13.512 -16.812 2.013 1.00 85.00 111 ARG A C 1
ATOM 890 O O . ARG A 1 111 ? -13.634 -15.634 2.322 1.00 85.00 111 ARG A O 1
ATOM 897 N N . THR A 1 112 ? -12.643 -17.224 1.091 1.00 87.31 112 THR A N 1
ATOM 898 C CA . THR A 1 112 ? -11.801 -16.311 0.301 1.00 87.31 112 THR A CA 1
ATOM 899 C C . THR A 1 112 ? -12.177 -16.364 -1.188 1.00 87.31 112 THR A C 1
ATOM 901 O O . THR A 1 112 ? -11.433 -16.943 -1.981 1.00 87.31 112 THR A O 1
ATOM 904 N N . PRO A 1 113 ? -13.361 -15.858 -1.599 1.00 92.06 113 PRO A N 1
ATOM 905 C CA . PRO A 1 113 ? -13.777 -15.882 -3.000 1.00 92.06 113 PRO A CA 1
ATOM 906 C C . PRO A 1 113 ? -13.019 -14.860 -3.855 1.00 92.06 113 PRO A C 1
ATOM 908 O O . PRO A 1 113 ? -12.505 -13.845 -3.368 1.00 92.06 113 PRO A O 1
ATOM 911 N N . LEU A 1 114 ? -13.032 -15.087 -5.170 1.00 96.75 114 LEU A N 1
ATOM 912 C CA . LEU A 1 114 ? -12.670 -14.053 -6.129 1.00 96.75 114 LEU A CA 1
ATOM 913 C C . LEU A 1 114 ? -13.760 -12.976 -6.151 1.00 96.75 114 LEU A C 1
ATOM 915 O O . LEU A 1 114 ? -14.947 -13.270 -6.301 1.00 96.75 114 LEU A O 1
ATOM 919 N N . CYS A 1 115 ? -13.344 -11.722 -6.016 1.00 96.38 115 CYS A N 1
ATOM 920 C CA . CYS A 1 115 ? -14.252 -10.595 -5.924 1.00 96.38 115 CYS A CA 1
ATOM 921 C C . CYS A 1 115 ? -14.146 -9.666 -7.125 1.00 96.38 115 CYS A C 1
ATOM 923 O O . CYS A 1 115 ? -13.041 -9.371 -7.581 1.00 96.38 115 CYS A O 1
ATOM 925 N N . VAL A 1 116 ? -15.280 -9.131 -7.579 1.00 97.75 116 VAL A N 1
ATOM 926 C CA . VAL A 1 116 ? -15.322 -7.996 -8.511 1.00 97.75 116 VAL A CA 1
ATOM 927 C C . VAL A 1 116 ? -15.281 -6.707 -7.697 1.00 97.75 116 VAL A C 1
ATOM 929 O O . VAL A 1 116 ? -16.200 -6.438 -6.930 1.00 97.75 116 VAL A O 1
ATOM 932 N N . LEU A 1 117 ? -14.203 -5.936 -7.857 1.00 95.94 117 LEU A N 1
ATOM 933 C CA . LEU A 1 117 ? -13.855 -4.792 -7.001 1.00 95.94 117 LEU A CA 1
ATOM 934 C C . LEU A 1 117 ? -14.039 -3.433 -7.688 1.00 95.94 117 LEU A C 1
ATOM 936 O O . LEU A 1 117 ? -14.129 -2.406 -7.025 1.00 95.94 117 LEU A O 1
ATOM 940 N N . ASP A 1 118 ? -14.006 -3.402 -9.018 1.00 96.94 118 ASP A N 1
ATOM 941 C CA . ASP A 1 118 ? -14.346 -2.220 -9.810 1.00 96.94 118 ASP A CA 1
ATOM 942 C C . ASP A 1 118 ? -14.730 -2.660 -11.224 1.00 96.94 118 ASP A C 1
ATOM 944 O O . ASP A 1 118 ? -14.072 -3.530 -11.797 1.00 96.94 118 ASP A O 1
ATOM 948 N N . PHE A 1 119 ? -15.779 -2.081 -11.801 1.00 97.88 119 PHE A N 1
ATOM 949 C CA . PHE A 1 119 ? -16.223 -2.430 -13.146 1.00 97.88 119 PHE A CA 1
ATOM 950 C C . PHE A 1 119 ? -16.821 -1.224 -13.859 1.00 97.88 119 PHE A C 1
ATOM 952 O O . PHE A 1 119 ? -17.905 -0.743 -13.516 1.00 97.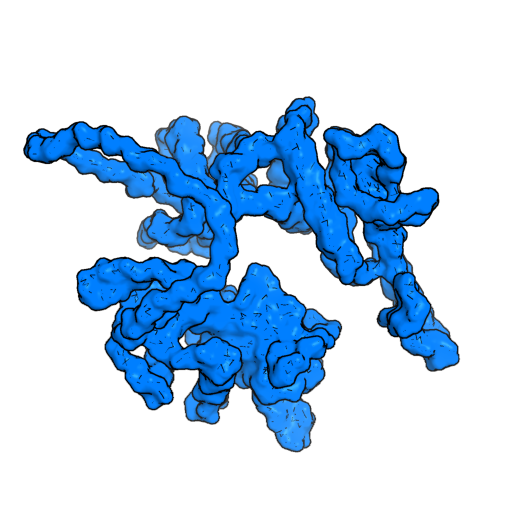88 119 PHE A O 1
ATOM 959 N N . TYR A 1 120 ? -16.125 -0.763 -14.895 1.00 97.94 120 TYR A N 1
ATOM 960 C CA . TYR A 1 120 ? -16.473 0.465 -15.587 1.00 97.94 120 TYR A CA 1
ATOM 961 C C . TYR A 1 120 ? -16.278 0.372 -17.097 1.00 97.94 120 TYR A C 1
ATOM 963 O O . TYR A 1 120 ? -15.279 -0.128 -17.608 1.00 97.94 120 TYR A O 1
ATOM 971 N N . VAL A 1 121 ? -17.248 0.919 -17.824 1.00 97.94 121 VAL A N 1
ATOM 972 C CA . VAL A 1 121 ? -17.178 1.168 -19.264 1.00 97.94 121 VAL A CA 1
ATOM 973 C C . VAL A 1 121 ? -17.551 2.624 -19.476 1.00 97.94 121 VAL A C 1
ATOM 975 O O . VAL A 1 121 ? -18.589 3.068 -18.974 1.00 97.94 121 VAL A O 1
ATOM 978 N N . HIS A 1 122 ? -16.728 3.333 -20.248 1.00 96.94 122 HIS A N 1
ATOM 979 C CA . HIS A 1 122 ? -16.926 4.740 -20.576 1.00 96.94 122 HIS A CA 1
ATOM 980 C C . HIS A 1 122 ? -18.352 4.998 -21.076 1.00 96.94 122 HIS A C 1
ATOM 982 O O . HIS A 1 122 ? -18.883 4.214 -21.869 1.00 96.94 122 HIS A O 1
ATOM 988 N N . GLU A 1 123 ? -18.976 6.090 -20.638 1.00 94.94 123 GLU A N 1
ATOM 989 C CA . GLU A 1 123 ? -20.411 6.367 -20.797 1.00 94.94 123 GLU A CA 1
ATOM 990 C C . GLU A 1 123 ? -20.841 6.277 -22.263 1.00 94.94 123 GLU A C 1
ATOM 992 O O . GLU A 1 123 ? -21.808 5.588 -22.587 1.00 94.94 123 GLU A O 1
ATOM 997 N N . SER A 1 124 ? -20.051 6.869 -23.166 1.00 94.12 124 SER A N 1
ATOM 998 C CA . SER A 1 124 ? -20.298 6.856 -24.618 1.00 94.12 124 SER A CA 1
ATOM 999 C C . SER A 1 124 ? -20.192 5.477 -25.284 1.00 94.12 124 SER A C 1
ATOM 1001 O O . SER A 1 124 ? -20.471 5.341 -26.476 1.00 94.12 124 SER A O 1
ATOM 1003 N N . LYS A 1 125 ? -19.751 4.452 -24.547 1.00 95.38 125 LYS A N 1
ATOM 1004 C CA . LYS A 1 125 ? -19.562 3.073 -25.020 1.00 95.38 125 LYS A CA 1
ATOM 1005 C C . LYS A 1 125 ? -20.358 2.052 -24.198 1.00 95.38 125 LYS A C 1
ATOM 1007 O O . LYS A 1 125 ? -20.258 0.848 -24.454 1.00 95.38 125 LYS A O 1
ATOM 1012 N N . GLN A 1 126 ? -21.166 2.498 -23.232 1.00 93.81 126 GLN A N 1
ATOM 1013 C CA . GLN A 1 126 ? -22.056 1.617 -22.473 1.00 93.81 126 GLN A CA 1
ATOM 1014 C C . GLN A 1 126 ? -23.107 0.981 -23.395 1.00 93.81 126 GLN A C 1
ATOM 1016 O O . GLN A 1 126 ? -23.487 1.539 -24.418 1.00 93.81 126 GLN A O 1
ATOM 1021 N N . ARG A 1 127 ? -23.577 -0.220 -23.031 1.00 94.94 127 ARG A N 1
ATOM 1022 C CA . ARG A 1 127 ? -24.584 -1.006 -23.780 1.00 94.94 127 ARG A CA 1
ATOM 1023 C C . ARG A 1 127 ? -24.177 -1.464 -25.194 1.00 94.94 127 ARG A C 1
ATOM 1025 O O . ARG A 1 127 ? -24.987 -2.095 -25.857 1.00 94.94 127 ARG A O 1
ATOM 1032 N N . LEU A 1 128 ? -22.917 -1.286 -25.599 1.00 96.12 128 LEU A N 1
ATOM 1033 C CA . LEU A 1 128 ? -22.362 -1.793 -26.869 1.00 96.12 128 LEU A CA 1
ATOM 1034 C C . LEU A 1 128 ? -21.671 -3.171 -26.750 1.00 96.12 128 LEU A C 1
ATOM 1036 O O . LEU A 1 128 ? -20.868 -3.545 -27.595 1.00 96.12 128 LEU A O 1
ATOM 1040 N N . GLY A 1 129 ? -21.914 -3.913 -25.665 1.00 96.56 129 GLY A N 1
ATOM 1041 C CA . GLY A 1 129 ? -21.351 -5.256 -25.452 1.00 96.56 129 GLY A CA 1
ATOM 1042 C C . GLY A 1 129 ? -19.955 -5.316 -24.814 1.00 96.56 129 GLY A C 1
ATOM 1043 O O . GLY A 1 129 ? -19.587 -6.372 -24.309 1.00 96.56 129 GLY A O 1
ATOM 1044 N N . TYR A 1 130 ? -19.203 -4.210 -24.725 1.00 97.88 130 TYR A N 1
ATOM 1045 C CA . TYR A 1 130 ? -17.845 -4.209 -24.138 1.00 97.88 130 TYR A CA 1
ATOM 1046 C C . TYR A 1 130 ? -17.783 -4.714 -22.692 1.00 97.88 130 TYR A C 1
ATOM 1048 O O . TYR A 1 130 ? -16.853 -5.431 -22.340 1.00 97.88 130 TYR A O 1
ATOM 1056 N N . GLY A 1 131 ? -18.790 -4.397 -21.872 1.00 97.81 131 GLY A N 1
ATOM 1057 C CA . GLY A 1 131 ? -18.863 -4.903 -20.499 1.00 97.81 131 GLY A CA 1
ATOM 1058 C C . GLY A 1 131 ? -18.967 -6.430 -20.439 1.00 97.81 131 GLY A C 1
ATOM 1059 O O . GLY A 1 131 ? -18.291 -7.053 -19.630 1.00 97.81 131 GLY A O 1
ATOM 1060 N N . LYS A 1 132 ? -19.749 -7.043 -21.342 1.00 98.12 132 LYS A N 1
ATOM 1061 C CA . LYS A 1 132 ? -19.864 -8.506 -21.426 1.00 98.12 132 LYS A CA 1
ATOM 1062 C C . LYS A 1 132 ? -18.528 -9.127 -21.817 1.00 98.12 132 LYS A C 1
ATOM 1064 O O . LYS A 1 132 ? -18.075 -10.040 -21.153 1.00 98.12 132 LYS A O 1
ATOM 1069 N N . ARG A 1 133 ? -17.858 -8.557 -22.820 1.00 98.38 133 ARG A N 1
ATOM 1070 C CA . ARG A 1 133 ? -16.560 -9.044 -23.313 1.00 98.38 133 ARG A CA 1
ATOM 1071 C C . ARG A 1 133 ? -15.469 -8.998 -22.241 1.00 98.38 133 ARG A C 1
ATOM 1073 O O . ARG A 1 133 ? -14.748 -9.976 -22.084 1.00 98.38 133 ARG A O 1
ATOM 1080 N N . LEU A 1 134 ? -15.379 -7.895 -21.487 1.00 98.12 134 LEU A N 1
ATOM 1081 C CA . LEU A 1 134 ? -14.482 -7.788 -20.327 1.00 98.12 134 LEU A CA 1
ATOM 1082 C C . LEU A 1 134 ? -14.758 -8.891 -19.303 1.00 98.12 134 LEU A C 1
ATOM 1084 O O . LEU A 1 134 ? -13.834 -9.554 -18.845 1.00 98.12 134 LEU A O 1
ATOM 1088 N N . PHE A 1 135 ? -16.029 -9.074 -18.952 1.00 98.56 135 PHE A N 1
ATOM 1089 C CA . PHE A 1 135 ? -16.430 -9.995 -17.898 1.00 98.56 135 PHE A CA 1
ATOM 1090 C C . PHE A 1 135 ? -16.278 -11.465 -18.321 1.00 98.56 135 PHE A C 1
ATOM 1092 O O . PHE A 1 135 ? -15.738 -12.245 -17.548 1.00 98.56 135 PHE A O 1
ATOM 1099 N N . ASP A 1 136 ? -16.647 -11.828 -19.554 1.00 98.38 136 ASP A N 1
ATOM 1100 C CA . ASP A 1 136 ? -16.413 -13.163 -20.127 1.00 98.38 136 ASP A CA 1
ATOM 1101 C C . ASP A 1 136 ? -14.911 -13.503 -20.124 1.00 98.38 136 ASP A C 1
ATOM 1103 O O . ASP A 1 136 ? -14.519 -14.586 -19.700 1.00 98.38 136 ASP A O 1
ATOM 1107 N N . THR A 1 137 ? -14.064 -12.549 -20.536 1.00 97.94 137 THR A N 1
ATOM 1108 C CA . THR A 1 137 ? -12.599 -12.726 -20.549 1.00 97.94 137 THR A CA 1
ATOM 1109 C C . THR A 1 137 ? -12.048 -12.940 -19.140 1.00 97.94 137 THR A C 1
ATOM 1111 O O . THR A 1 137 ? -11.141 -13.745 -18.947 1.00 97.94 137 THR A O 1
ATOM 1114 N N . MET A 1 138 ? -12.593 -12.227 -18.150 1.00 97.88 138 MET A N 1
ATOM 1115 C CA . MET A 1 138 ? -12.228 -12.418 -16.749 1.00 97.88 138 MET A CA 1
ATOM 1116 C C . MET A 1 138 ? -12.641 -13.806 -16.253 1.00 97.88 138 MET A C 1
ATOM 1118 O O . MET A 1 138 ? -11.800 -14.506 -15.709 1.00 97.88 138 MET A O 1
ATOM 1122 N N . LEU A 1 139 ? -13.871 -14.259 -16.511 1.00 97.62 139 LEU A N 1
ATOM 1123 C CA . LEU A 1 139 ? -14.317 -15.599 -16.104 1.00 97.62 139 LEU A CA 1
ATOM 1124 C C . LEU A 1 139 ? -13.445 -16.711 -16.708 1.00 97.62 139 LEU A C 1
ATOM 1126 O O . LEU A 1 139 ? -13.069 -17.650 -16.006 1.00 97.62 139 LEU A O 1
ATOM 1130 N N . GLU A 1 140 ? -13.090 -16.589 -17.991 1.00 96.06 140 GLU A N 1
ATOM 1131 C CA . GLU A 1 140 ? -12.225 -17.548 -18.687 1.00 96.06 140 GLU A CA 1
ATOM 1132 C C . GLU A 1 140 ? -10.807 -17.573 -18.100 1.00 96.06 140 GLU A C 1
ATOM 1134 O O . GLU A 1 140 ? -10.268 -18.646 -17.818 1.00 96.06 140 GLU A O 1
ATOM 1139 N N . PHE A 1 141 ? -10.206 -16.399 -17.881 1.00 95.06 141 PHE A N 1
ATOM 1140 C CA . PHE A 1 141 ? -8.851 -16.301 -17.340 1.00 95.06 141 PHE A CA 1
ATOM 1141 C C . PHE A 1 141 ? -8.772 -16.781 -15.884 1.00 95.06 141 PHE A C 1
ATOM 1143 O O . PHE A 1 141 ? -7.838 -17.491 -15.509 1.00 95.06 141 PHE A O 1
ATOM 1150 N N . GLU A 1 142 ? -9.763 -16.411 -15.075 1.00 93.75 142 GLU A N 1
ATOM 1151 C CA . GLU A 1 142 ? -9.849 -16.737 -13.650 1.00 93.75 142 GLU A CA 1
ATOM 1152 C C . GLU A 1 142 ? -10.344 -18.158 -13.382 1.00 93.75 142 GLU A C 1
ATOM 1154 O O . GLU A 1 142 ? -10.207 -18.652 -12.264 1.00 93.75 142 GLU A O 1
ATOM 1159 N N . LYS A 1 143 ? -10.892 -18.824 -14.406 1.00 95.12 143 LYS A N 1
ATOM 1160 C CA . LYS A 1 143 ? -11.450 -20.180 -14.331 1.00 95.12 143 LYS A CA 1
ATOM 1161 C C . LYS A 1 143 ? -12.504 -20.316 -13.230 1.00 95.12 143 LYS A C 1
ATOM 1163 O O . LYS A 1 143 ? -12.487 -21.279 -12.468 1.00 95.12 143 LYS A O 1
ATOM 1168 N N . CYS A 1 144 ? -13.416 -19.352 -13.160 1.00 93.31 144 CYS A N 1
ATOM 1169 C CA . CYS A 1 144 ? -14.517 -19.352 -12.199 1.00 93.31 144 CYS A CA 1
ATOM 1170 C C . CYS A 1 144 ? -15.861 -19.160 -12.902 1.00 93.31 144 CYS A C 1
ATOM 1172 O O . CYS A 1 144 ? -15.944 -18.573 -13.986 1.00 93.31 144 CYS A O 1
ATOM 1174 N N . ALA A 1 145 ? -16.924 -19.661 -12.283 1.00 94.75 145 ALA A N 1
ATOM 1175 C CA . ALA A 1 145 ? -18.285 -19.423 -12.727 1.00 94.75 145 ALA A CA 1
ATOM 1176 C C . ALA A 1 145 ? -18.851 -18.124 -12.114 1.00 94.75 145 ALA A C 1
ATOM 1178 O O . ALA A 1 145 ? -18.486 -17.743 -11.001 1.00 94.75 145 ALA A O 1
ATOM 1179 N N . PRO A 1 146 ? -19.800 -17.441 -12.787 1.00 96.06 146 PRO A N 1
ATOM 1180 C CA . PRO A 1 146 ? -20.334 -16.159 -12.317 1.00 96.06 146 PRO A CA 1
ATOM 1181 C C . PRO A 1 146 ? -20.939 -16.192 -10.908 1.00 96.06 146 PRO A C 1
ATOM 1183 O O . PRO A 1 146 ? -20.848 -15.208 -10.180 1.00 96.06 146 PRO A O 1
ATOM 1186 N N . TYR A 1 147 ? -21.567 -17.308 -10.524 1.00 94.44 147 TYR A N 1
ATOM 1187 C CA . TYR A 1 147 ? -22.202 -17.464 -9.212 1.00 94.44 147 TYR A CA 1
ATOM 1188 C C . TYR A 1 147 ? -21.199 -17.652 -8.064 1.00 94.44 147 TYR A C 1
ATOM 1190 O O . TYR A 1 147 ? -21.598 -17.593 -6.906 1.00 94.44 147 TYR A O 1
ATOM 1198 N N . GLU A 1 148 ? -19.920 -17.879 -8.371 1.00 93.38 148 GLU A N 1
ATOM 1199 C CA . GLU A 1 148 ? -18.835 -18.050 -7.394 1.00 93.38 148 GLU A CA 1
ATOM 1200 C C . GLU A 1 148 ? -18.198 -16.717 -6.987 1.00 93.38 148 GLU A C 1
ATOM 1202 O O . GLU A 1 148 ? -17.350 -16.672 -6.097 1.00 93.38 148 GLU A O 1
ATOM 1207 N N . LEU A 1 149 ? -18.591 -15.628 -7.650 1.00 96.38 149 LEU A N 1
ATOM 1208 C CA . LEU A 1 149 ? -18.054 -14.298 -7.414 1.00 96.38 149 LEU A CA 1
ATOM 1209 C C . LEU A 1 149 ? -18.799 -13.597 -6.280 1.00 96.38 149 LEU A C 1
ATOM 1211 O O . LEU A 1 149 ? -20.031 -13.620 -6.214 1.00 96.38 149 LEU A O 1
ATOM 1215 N N . ALA A 1 150 ? -18.045 -12.875 -5.456 1.00 95.50 150 ALA A N 1
ATOM 1216 C CA . ALA A 1 150 ? -18.596 -11.834 -4.596 1.00 95.50 150 ALA A CA 1
ATOM 1217 C C . ALA A 1 150 ? -18.408 -10.463 -5.264 1.00 95.50 150 ALA A C 1
ATOM 1219 O O . ALA A 1 150 ? -17.354 -10.164 -5.825 1.00 95.50 150 ALA A O 1
ATOM 1220 N N . ILE A 1 151 ? -19.434 -9.616 -5.247 1.00 97.25 151 ILE A N 1
ATOM 1221 C CA . ILE A 1 151 ? -19.403 -8.318 -5.931 1.00 97.25 151 ILE A CA 1
ATOM 1222 C C . ILE A 1 151 ? -19.371 -7.203 -4.890 1.00 97.25 151 ILE A C 1
ATOM 1224 O O . ILE A 1 151 ? -20.307 -7.090 -4.102 1.00 97.25 151 ILE A O 1
ATOM 1228 N N . ASP A 1 152 ? -18.321 -6.384 -4.884 1.00 93.69 152 ASP A N 1
ATOM 1229 C CA . ASP A 1 152 ? -18.190 -5.253 -3.961 1.00 93.69 152 ASP A CA 1
ATOM 1230 C C . ASP A 1 152 ? -19.089 -4.096 -4.420 1.00 93.69 152 ASP A C 1
ATOM 1232 O O . ASP A 1 152 ? -18.945 -3.600 -5.542 1.00 93.69 152 ASP A O 1
ATOM 1236 N N . ARG A 1 153 ? -20.048 -3.693 -3.575 1.00 86.88 153 ARG A N 1
ATOM 1237 C CA . ARG A 1 153 ? -20.924 -2.520 -3.770 1.00 86.88 153 ARG A CA 1
ATOM 1238 C C . ARG A 1 153 ? -21.477 -2.377 -5.204 1.00 86.88 153 ARG A C 1
ATOM 1240 O O . ARG A 1 153 ? -21.311 -1.324 -5.827 1.00 86.88 153 ARG A O 1
ATOM 1247 N N . PRO A 1 154 ? -22.151 -3.397 -5.771 1.00 92.94 154 PRO A N 1
ATOM 1248 C CA . PRO A 1 154 ? -22.604 -3.336 -7.155 1.00 92.94 154 PRO A CA 1
ATOM 1249 C C . PRO A 1 154 ? -23.612 -2.207 -7.380 1.00 92.94 154 PRO A C 1
ATOM 1251 O O . PRO A 1 154 ? -24.612 -2.085 -6.677 1.00 92.94 154 PRO A O 1
ATOM 1254 N N . SER A 1 155 ? -23.408 -1.431 -8.446 1.00 93.50 155 SER A N 1
ATOM 1255 C CA . SER A 1 155 ? -24.423 -0.485 -8.918 1.00 93.50 155 SER A CA 1
ATOM 1256 C C . SER A 1 155 ? -25.658 -1.208 -9.474 1.00 93.50 155 SER A C 1
ATOM 1258 O O . SER A 1 155 ? -25.572 -2.337 -9.962 1.00 93.50 155 SER A O 1
ATOM 1260 N N . ASN A 1 156 ? -26.800 -0.516 -9.545 1.00 93.69 156 ASN A N 1
ATOM 1261 C CA . ASN A 1 156 ? -28.011 -1.044 -10.194 1.00 93.69 156 ASN A CA 1
ATOM 1262 C C . ASN A 1 156 ? -27.759 -1.476 -11.652 1.00 93.69 156 ASN A C 1
ATOM 1264 O O . ASN A 1 156 ? -28.322 -2.462 -12.128 1.00 93.69 156 ASN A O 1
ATOM 1268 N N . LYS A 1 157 ? -26.868 -0.769 -12.369 1.00 94.81 157 LYS A N 1
ATOM 1269 C CA . LYS A 1 157 ? -26.451 -1.150 -13.728 1.00 94.81 157 LYS A CA 1
ATOM 1270 C C . LYS A 1 157 ? -25.686 -2.477 -13.735 1.00 94.81 157 LYS A C 1
ATOM 1272 O O . LYS A 1 157 ? -25.871 -3.245 -14.679 1.00 94.81 157 LYS A O 1
ATOM 1277 N N . CYS A 1 158 ? -24.852 -2.721 -12.720 1.00 95.69 158 CYS A N 1
ATOM 1278 C CA . CYS A 1 158 ? -24.096 -3.960 -12.539 1.00 95.69 158 CYS A CA 1
ATOM 1279 C C . CYS A 1 158 ? -25.029 -5.131 -12.203 1.00 95.69 158 CYS A C 1
ATOM 1281 O O . CYS A 1 158 ? -25.005 -6.134 -12.909 1.00 95.69 158 CYS A O 1
ATOM 1283 N N . LEU A 1 159 ? -25.934 -4.974 -11.230 1.00 95.56 159 LEU A N 1
ATOM 1284 C CA . LEU A 1 159 ? -26.929 -6.002 -10.888 1.00 95.56 159 LEU A CA 1
ATOM 1285 C C . LEU A 1 159 ? -27.790 -6.391 -12.101 1.00 95.56 159 LEU A C 1
ATOM 1287 O O . LEU A 1 159 ? -27.934 -7.570 -12.421 1.00 95.56 159 LEU A O 1
ATOM 1291 N N . ALA A 1 160 ? -28.295 -5.402 -12.848 1.00 96.31 160 ALA A N 1
ATOM 1292 C CA . ALA A 1 160 ? -29.062 -5.655 -14.069 1.00 96.31 160 ALA A CA 1
ATOM 1293 C C . ALA A 1 160 ? -28.227 -6.342 -15.167 1.00 96.31 160 ALA A C 1
ATOM 1295 O O . ALA A 1 160 ? -28.747 -7.157 -15.928 1.00 96.31 160 ALA A O 1
ATOM 1296 N N . PHE A 1 161 ? -26.936 -6.013 -15.266 1.00 97.94 161 PHE A N 1
ATOM 1297 C CA . PHE A 1 161 ? -26.006 -6.660 -16.190 1.00 97.94 161 PHE A CA 1
ATOM 1298 C C . PHE A 1 161 ? -25.781 -8.135 -15.825 1.00 97.94 161 PHE A C 1
ATOM 1300 O O . PHE A 1 161 ? -25.878 -8.986 -16.710 1.00 97.94 161 PHE A O 1
ATOM 1307 N N . LEU A 1 162 ? -25.550 -8.434 -14.543 1.00 97.94 162 LEU A N 1
ATOM 1308 C CA . LEU A 1 162 ? -25.331 -9.793 -14.042 1.00 97.94 162 LEU A CA 1
ATOM 1309 C C . LEU A 1 162 ? -26.566 -10.678 -14.236 1.00 97.94 162 LEU A C 1
ATOM 1311 O O . LEU A 1 162 ? -26.448 -11.792 -14.746 1.00 97.94 162 LEU A O 1
ATOM 1315 N N . ASN A 1 163 ? -27.755 -10.154 -13.932 1.00 97.19 163 ASN A N 1
ATOM 1316 C CA . ASN A 1 163 ? -29.009 -10.864 -14.170 1.00 97.19 163 ASN A CA 1
ATOM 1317 C C . ASN A 1 163 ? -29.226 -11.149 -15.670 1.00 97.19 163 ASN A C 1
ATOM 1319 O O . ASN A 1 163 ? -29.496 -12.280 -16.065 1.00 97.19 163 ASN A O 1
ATOM 1323 N N . LYS A 1 164 ? -29.037 -10.141 -16.536 1.00 97.31 164 LYS A N 1
ATOM 1324 C CA . LYS A 1 164 ? -29.257 -10.284 -17.985 1.00 97.31 164 LYS A CA 1
ATOM 1325 C C . LYS A 1 164 ? -28.318 -11.297 -18.647 1.00 97.31 164 LYS A C 1
ATOM 1327 O O . LYS A 1 164 ? -28.751 -12.005 -19.551 1.00 97.31 164 LYS A O 1
ATOM 1332 N N . HIS A 1 165 ? -27.035 -11.288 -18.290 1.00 97.81 165 HIS A N 1
ATOM 1333 C CA . HIS A 1 165 ? -26.010 -12.037 -19.026 1.00 97.81 165 HIS A CA 1
ATOM 1334 C C . HIS A 1 165 ? -25.606 -13.359 -18.377 1.00 97.81 165 HIS A C 1
ATOM 1336 O O . HIS A 1 165 ? -25.121 -14.230 -19.092 1.00 97.81 165 HIS A O 1
ATOM 1342 N N . TYR A 1 166 ? -25.809 -13.509 -17.066 1.00 97.38 166 TYR A N 1
ATOM 1343 C CA . TYR A 1 166 ? -25.386 -14.692 -16.310 1.00 97.38 166 TYR A CA 1
ATOM 1344 C C . TYR A 1 166 ? -26.508 -15.298 -15.461 1.00 97.38 166 TYR A C 1
ATOM 1346 O O . TYR A 1 166 ? -26.245 -16.195 -14.668 1.00 97.38 166 TYR A O 1
ATOM 1354 N N . HIS A 1 167 ? -27.748 -14.815 -15.613 1.00 96.12 167 HIS A N 1
ATOM 1355 C CA . HIS A 1 167 ? -28.929 -15.313 -14.896 1.00 96.12 167 HIS A CA 1
ATOM 1356 C C . HIS A 1 167 ? -28.783 -15.286 -13.365 1.00 96.12 167 HIS A C 1
ATOM 1358 O O . HIS A 1 167 ? -29.393 -16.079 -12.652 1.00 96.12 167 HIS A O 1
ATOM 1364 N N . LEU A 1 168 ? -27.976 -14.351 -12.852 1.00 94.31 168 LEU A N 1
ATOM 1365 C CA . LEU A 1 168 ? -27.798 -14.140 -11.421 1.00 94.31 168 LEU A CA 1
ATOM 1366 C C . LEU A 1 168 ? -28.961 -13.299 -10.877 1.00 94.31 168 LEU A C 1
ATOM 1368 O O . LEU A 1 168 ? -28.981 -12.072 -10.998 1.00 94.31 168 LEU A O 1
ATOM 1372 N N . SER A 1 169 ? -29.953 -13.982 -10.309 1.00 91.38 169 SER A N 1
ATOM 1373 C CA . SER A 1 169 ? -31.151 -13.396 -9.697 1.00 91.38 169 SER A CA 1
ATOM 1374 C C . SER A 1 169 ? -31.143 -13.531 -8.173 1.00 91.38 169 SER A C 1
ATOM 1376 O O . SER A 1 169 ? -30.477 -14.414 -7.641 1.00 91.38 169 SER A O 1
ATOM 1378 N N . ALA A 1 170 ? -31.944 -12.708 -7.486 1.00 91.31 170 ALA A N 1
ATOM 1379 C CA . ALA A 1 170 ? -32.052 -12.674 -6.021 1.00 91.31 170 ALA A CA 1
ATOM 1380 C C . ALA A 1 170 ? -30.706 -12.364 -5.323 1.00 91.31 170 ALA A C 1
ATOM 1382 O O . ALA A 1 170 ? -30.154 -13.225 -4.640 1.00 91.31 170 ALA A O 1
ATOM 1383 N N . PRO A 1 171 ? -30.153 -11.148 -5.513 1.00 93.69 171 PRO A N 1
ATOM 1384 C CA . PRO A 1 171 ? -28.914 -10.747 -4.852 1.00 93.69 171 PRO A CA 1
ATOM 1385 C C . PRO A 1 171 ? -29.067 -10.784 -3.325 1.00 93.69 171 PRO A C 1
ATOM 1387 O O . PRO A 1 171 ? -30.017 -10.227 -2.775 1.00 93.69 171 PRO A O 1
ATOM 1390 N N . ILE A 1 172 ? -28.107 -11.409 -2.645 1.00 88.38 172 ILE A N 1
ATOM 1391 C CA . ILE A 1 172 ? -28.032 -11.470 -1.184 1.00 88.38 172 ILE A CA 1
ATOM 1392 C C . ILE A 1 172 ? -27.027 -10.411 -0.734 1.00 88.38 172 ILE A C 1
ATOM 1394 O O . ILE A 1 172 ? -25.812 -10.585 -0.869 1.00 88.38 172 ILE A O 1
ATOM 1398 N N . HIS A 1 173 ? -27.549 -9.296 -0.229 1.00 87.62 173 HIS A N 1
ATOM 1399 C CA . HIS A 1 173 ? -26.749 -8.185 0.271 1.00 87.62 173 HIS A CA 1
ATOM 1400 C C . HIS A 1 173 ? -26.152 -8.523 1.635 1.00 87.62 173 HIS A C 1
ATOM 1402 O O . HIS A 1 173 ? -26.868 -8.867 2.572 1.00 87.62 173 HIS A O 1
ATOM 1408 N N . GLN A 1 174 ? -24.834 -8.407 1.729 1.00 83.62 174 GLN A N 1
ATOM 1409 C CA . GLN A 1 174 ? -24.065 -8.675 2.934 1.00 83.62 174 GLN A CA 1
ATOM 1410 C C . GLN A 1 174 ? -23.846 -7.389 3.731 1.00 83.62 174 GLN A C 1
ATOM 1412 O O . GLN A 1 174 ? -23.792 -6.289 3.175 1.00 83.62 174 GLN A O 1
ATOM 1417 N N . VAL A 1 175 ? -23.640 -7.531 5.040 1.00 65.88 175 VAL A N 1
ATOM 1418 C CA . VAL A 1 175 ? -23.344 -6.403 5.943 1.00 65.88 175 VAL A CA 1
ATOM 1419 C C . VAL A 1 175 ? -22.030 -5.687 5.599 1.00 65.88 175 VAL A C 1
ATOM 1421 O O . VAL A 1 175 ? -21.904 -4.487 5.814 1.00 65.88 175 VAL A O 1
ATOM 1424 N N . ASN A 1 176 ? -21.076 -6.386 4.976 1.00 68.00 176 ASN A N 1
ATOM 1425 C CA . ASN A 1 176 ? -19.809 -5.824 4.491 1.00 68.00 176 ASN A CA 1
ATOM 1426 C C . ASN A 1 176 ? -19.927 -5.130 3.114 1.00 68.00 176 ASN A C 1
ATOM 1428 O O . ASN A 1 176 ? -18.916 -4.765 2.519 1.00 68.00 176 ASN A O 1
ATOM 1432 N N . ASN A 1 177 ? -21.150 -4.894 2.622 1.00 83.19 177 ASN A N 1
ATOM 1433 C CA . ASN A 1 177 ? -21.486 -4.301 1.320 1.00 83.19 177 ASN A CA 1
ATOM 1434 C C . ASN A 1 177 ? -21.187 -5.166 0.086 1.00 83.19 177 ASN A C 1
ATOM 1436 O O . ASN A 1 177 ? -21.397 -4.703 -1.041 1.00 83.19 177 ASN A O 1
ATOM 1440 N N . PHE A 1 178 ? -20.738 -6.407 0.270 1.00 88.44 178 PHE A N 1
ATOM 1441 C CA . PHE A 1 178 ? -20.670 -7.355 -0.831 1.00 88.44 178 PHE A CA 1
ATOM 1442 C C . PHE A 1 178 ? -22.062 -7.874 -1.188 1.00 88.44 178 PHE A C 1
ATOM 1444 O O . PHE A 1 178 ? -22.990 -7.893 -0.378 1.00 88.44 178 PHE A O 1
ATOM 1451 N N . VAL A 1 179 ? -22.200 -8.325 -2.426 1.00 93.25 179 VAL A N 1
ATOM 1452 C CA . VAL A 1 179 ? -23.368 -9.057 -2.902 1.00 93.25 179 VAL A CA 1
ATOM 1453 C C . VAL A 1 179 ? -22.908 -10.400 -3.434 1.00 93.25 179 VAL A C 1
ATOM 1455 O O . VAL A 1 179 ? -22.005 -10.471 -4.268 1.00 93.25 179 VAL A O 1
ATOM 1458 N N . VAL A 1 180 ? -23.565 -11.452 -2.963 1.00 94.75 180 VAL A N 1
ATOM 1459 C CA . VAL A 1 180 ? -23.445 -12.817 -3.488 1.00 94.75 180 VAL A CA 1
ATOM 1460 C C . VAL A 1 180 ? -24.811 -13.288 -3.986 1.00 94.75 180 VAL A C 1
ATOM 1462 O O . VAL A 1 180 ? -25.817 -12.597 -3.822 1.00 94.75 180 VAL A O 1
ATOM 1465 N N . TYR A 1 181 ? -24.859 -14.462 -4.606 1.00 93.69 181 TYR A N 1
ATOM 1466 C CA . TYR A 1 181 ? -26.093 -15.061 -5.117 1.00 93.69 181 TYR A CA 1
ATOM 1467 C C . TYR A 1 181 ? -26.319 -16.434 -4.479 1.00 93.69 181 TYR A C 1
ATOM 1469 O O . TYR A 1 181 ? -25.352 -17.040 -4.033 1.00 93.69 181 TYR A O 1
ATOM 1477 N N . PRO A 1 182 ? -27.550 -16.974 -4.446 1.00 90.00 182 PRO A N 1
ATOM 1478 C CA . PRO A 1 182 ? -27.843 -18.219 -3.729 1.00 90.00 182 PRO A CA 1
ATOM 1479 C C . PRO A 1 182 ? -26.919 -19.394 -4.093 1.00 90.00 182 PRO A C 1
ATOM 1481 O O . PRO A 1 182 ? -26.458 -20.120 -3.218 1.00 90.00 182 PRO A O 1
ATOM 1484 N N . ALA A 1 183 ? -26.570 -19.536 -5.376 1.00 89.88 183 ALA A N 1
ATOM 1485 C CA . ALA A 1 183 ? -25.682 -20.597 -5.854 1.00 89.88 183 ALA A CA 1
ATOM 1486 C C . ALA A 1 183 ? -24.220 -20.477 -5.370 1.00 89.88 183 ALA A C 1
ATOM 1488 O O . ALA A 1 183 ? -23.469 -21.444 -5.478 1.00 89.88 183 ALA A O 1
ATOM 1489 N N . PHE A 1 184 ? -23.827 -19.345 -4.781 1.00 90.69 184 PHE A N 1
ATOM 1490 C CA . PHE A 1 184 ? -22.518 -19.144 -4.154 1.00 90.69 184 PHE A CA 1
ATOM 1491 C C . PHE A 1 184 ? -22.253 -20.162 -3.029 1.00 90.69 184 PHE A C 1
ATOM 1493 O O . PHE A 1 184 ? -21.137 -20.658 -2.859 1.00 90.69 184 PHE A O 1
ATOM 1500 N N . PHE A 1 185 ? -23.294 -20.537 -2.279 1.00 87.12 185 PHE A N 1
ATOM 1501 C CA . PHE A 1 185 ? -23.175 -21.452 -1.139 1.00 87.12 185 PHE A CA 1
ATOM 1502 C C . PHE A 1 185 ? -23.149 -22.932 -1.536 1.00 87.12 185 PHE A C 1
ATOM 1504 O O . PHE A 1 185 ? -22.744 -23.763 -0.727 1.00 87.12 185 PHE A O 1
ATOM 1511 N N . ASN A 1 186 ? -23.480 -23.265 -2.789 1.00 82.25 186 ASN A N 1
ATOM 1512 C CA . ASN A 1 186 ? -23.523 -24.648 -3.283 1.00 82.25 186 ASN A CA 1
ATOM 1513 C C . ASN A 1 186 ? -22.131 -25.282 -3.470 1.00 82.25 186 ASN A C 1
ATOM 1515 O O . ASN A 1 186 ? -22.027 -26.455 -3.828 1.00 82.25 186 ASN A O 1
ATOM 1519 N N . GLN A 1 187 ? -21.053 -24.527 -3.244 1.00 63.62 187 GLN A N 1
ATOM 1520 C CA . GLN A 1 187 ? -19.695 -25.063 -3.286 1.00 63.62 187 GLN A CA 1
ATOM 1521 C C . GLN A 1 187 ? -19.446 -25.975 -2.075 1.00 63.62 187 GLN A C 1
ATOM 1523 O O . GLN A 1 187 ? -19.570 -25.546 -0.924 1.00 63.62 187 GLN A O 1
ATOM 1528 N N . SER A 1 188 ? -19.052 -27.223 -2.339 1.00 44.84 188 SER A N 1
ATOM 1529 C CA . SER A 1 188 ? -18.480 -28.109 -1.319 1.00 44.84 188 SER A CA 1
ATOM 1530 C C . SER A 1 188 ? -17.124 -27.555 -0.853 1.00 44.84 188 SER A C 1
ATOM 1532 O O . SER A 1 188 ? -16.400 -26.995 -1.680 1.00 44.84 188 SER A O 1
ATOM 1534 N N . PRO A 1 189 ? -16.742 -27.697 0.430 1.00 38.53 189 PRO A N 1
ATOM 1535 C CA . PRO A 1 189 ? -15.448 -27.224 0.911 1.00 38.53 189 PRO A CA 1
ATOM 1536 C C . PRO A 1 189 ? -14.316 -27.948 0.170 1.00 38.53 189 PRO A C 1
ATOM 1538 O O . PRO A 1 189 ? -14.143 -29.159 0.302 1.00 38.53 189 PRO A O 1
ATOM 1541 N N . ILE A 1 190 ? -13.549 -27.208 -0.631 1.00 34.41 190 ILE A N 1
ATOM 1542 C CA . ILE A 1 190 ? -12.348 -27.718 -1.292 1.00 34.41 190 ILE A CA 1
ATOM 1543 C C . ILE A 1 190 ? -11.262 -27.846 -0.222 1.00 34.41 190 ILE A C 1
ATOM 1545 O O . ILE A 1 190 ? -10.751 -26.848 0.283 1.00 34.41 190 ILE A O 1
ATOM 1549 N N . ALA A 1 191 ? -10.918 -29.087 0.129 1.00 30.23 191 ALA A N 1
ATOM 1550 C CA . ALA A 1 191 ? -9.753 -29.399 0.943 1.00 30.23 191 ALA A CA 1
ATOM 1551 C C . ALA A 1 191 ? -8.478 -29.003 0.182 1.00 30.23 191 ALA A C 1
ATOM 1553 O O . ALA A 1 191 ? -8.120 -29.621 -0.823 1.00 30.23 191 ALA A O 1
ATOM 1554 N N . ILE A 1 192 ? -7.779 -27.977 0.664 1.00 32.69 192 ILE A N 1
ATOM 1555 C CA . ILE A 1 192 ? -6.421 -27.674 0.215 1.00 32.69 192 ILE A CA 1
ATOM 1556 C C . ILE A 1 192 ? -5.485 -28.629 0.964 1.00 32.69 192 ILE A C 1
ATOM 1558 O O . ILE A 1 192 ? -5.115 -28.399 2.113 1.00 32.69 192 ILE A O 1
ATOM 1562 N N . ASN A 1 193 ? -5.124 -29.733 0.310 1.00 28.53 193 ASN A N 1
ATOM 1563 C CA . ASN A 1 193 ? -4.027 -30.591 0.741 1.00 28.53 193 ASN A CA 1
ATOM 1564 C C . ASN A 1 193 ? -2.701 -29.845 0.551 1.00 28.53 193 ASN A C 1
ATOM 1566 O O . ASN A 1 193 ? -2.297 -29.617 -0.586 1.00 28.53 193 ASN A O 1
ATOM 1570 N N . ASN A 1 194 ? -2.047 -29.486 1.660 1.00 29.36 194 ASN A N 1
ATOM 1571 C CA . ASN A 1 194 ? -0.600 -29.620 1.877 1.00 29.36 194 ASN A CA 1
ATOM 1572 C C . ASN A 1 194 ? -0.265 -29.285 3.345 1.00 29.36 194 ASN A C 1
ATOM 1574 O O . ASN A 1 194 ? -0.184 -28.125 3.737 1.00 29.36 194 ASN A O 1
ATOM 1578 N N . THR A 1 195 ? -0.075 -30.327 4.158 1.00 29.19 195 THR A N 1
ATOM 1579 C CA . THR A 1 195 ? 0.560 -30.289 5.495 1.00 29.19 195 THR A CA 1
ATOM 1580 C C . THR A 1 195 ? 2.094 -30.437 5.365 1.00 29.19 195 THR A C 1
ATOM 1582 O O . THR A 1 195 ? 2.548 -30.869 4.304 1.00 29.19 195 THR A O 1
ATOM 1585 N N . PRO A 1 196 ? 2.912 -30.155 6.408 1.00 33.06 196 PRO A N 1
ATOM 1586 C CA . PRO A 1 196 ? 3.087 -31.123 7.502 1.00 33.06 196 PRO A CA 1
ATOM 1587 C C . PRO A 1 196 ? 3.013 -30.525 8.923 1.00 33.06 196 PRO A C 1
ATOM 1589 O O . PRO A 1 196 ? 3.773 -29.641 9.293 1.00 33.06 196 PRO A O 1
ATOM 1592 N N . SER A 1 197 ? 2.109 -31.112 9.716 1.00 25.00 197 SER A N 1
ATOM 1593 C CA . SER A 1 197 ? 2.276 -31.570 11.109 1.00 25.00 197 SER A CA 1
ATOM 1594 C C . SER A 1 197 ? 3.074 -30.738 12.131 1.00 25.00 197 SER A C 1
ATOM 1596 O O . SER A 1 197 ? 4.301 -30.769 12.127 1.00 25.00 197 SER A O 1
ATOM 1598 N N . ALA A 1 198 ? 2.372 -30.258 13.166 1.00 24.83 198 ALA A N 1
ATOM 1599 C CA . ALA A 1 198 ? 2.832 -30.349 14.556 1.00 24.83 198 ALA A CA 1
ATOM 1600 C C . ALA A 1 198 ? 1.643 -30.413 15.541 1.00 24.83 198 ALA A C 1
ATOM 1602 O O . ALA A 1 198 ? 0.866 -29.477 15.680 1.00 24.83 198 ALA A O 1
ATOM 1603 N N . SER A 1 199 ? 1.527 -31.585 16.174 1.00 23.50 199 SER A N 1
ATOM 1604 C CA . SER A 1 199 ? 0.994 -31.877 17.516 1.00 23.50 199 SER A CA 1
ATOM 1605 C C . SER A 1 199 ? -0.300 -31.205 18.003 1.00 23.50 199 SER A C 1
ATOM 1607 O O . SER A 1 199 ? -0.303 -30.102 18.539 1.00 23.50 199 SER A O 1
ATOM 1609 N N . LYS A 1 200 ? -1.368 -32.013 18.012 1.00 30.02 200 LYS A N 1
ATOM 1610 C CA . LYS A 1 200 ? -2.436 -31.958 19.019 1.00 30.02 200 LYS A CA 1
ATOM 1611 C C . LYS A 1 200 ? -1.835 -32.152 20.414 1.00 30.02 200 LYS A C 1
ATOM 1613 O O . LYS A 1 200 ? -1.241 -33.204 20.647 1.00 30.02 200 LYS A O 1
ATOM 1618 N N . GLN A 1 201 ? -2.090 -31.237 21.344 1.00 25.92 201 GLN A N 1
ATOM 1619 C CA . GLN A 1 201 ? -2.121 -31.558 22.771 1.00 25.92 201 GLN A CA 1
ATOM 1620 C C . GLN A 1 201 ? -3.281 -30.836 23.467 1.00 25.92 201 GLN A C 1
ATOM 1622 O O . GLN A 1 201 ? -3.397 -29.620 23.422 1.00 25.92 201 GLN A O 1
ATOM 1627 N N . HIS A 1 202 ? -4.128 -31.673 24.070 1.00 23.56 202 HIS A N 1
ATOM 1628 C CA . HIS A 1 202 ? -4.912 -31.477 25.287 1.00 23.56 202 HIS A CA 1
ATOM 1629 C C . HIS A 1 202 ? -5.793 -30.229 25.438 1.00 23.56 202 HIS A C 1
ATOM 1631 O O . HIS A 1 202 ? -5.416 -29.203 25.990 1.00 23.56 202 HIS A O 1
ATOM 1637 N N . THR A 1 203 ? -7.063 -30.433 25.092 1.00 22.30 203 THR A N 1
ATOM 1638 C CA . THR A 1 203 ? -8.209 -29.917 25.843 1.00 22.30 203 THR A CA 1
ATOM 1639 C C . THR A 1 203 ? -8.198 -30.458 27.275 1.00 22.30 203 THR A C 1
ATOM 1641 O O . THR A 1 203 ? -8.312 -31.670 27.463 1.00 22.30 203 THR A O 1
ATOM 1644 N N . GLU A 1 204 ? -8.167 -29.570 28.265 1.00 22.91 204 GLU A N 1
ATOM 1645 C CA . GLU A 1 204 ? -8.785 -29.822 29.566 1.00 22.91 204 GLU A CA 1
ATOM 1646 C C . GLU A 1 204 ? -9.829 -28.743 29.853 1.00 22.91 204 GLU A C 1
ATOM 1648 O O . GLU A 1 204 ? -9.600 -27.539 29.782 1.00 22.91 204 GLU A O 1
ATOM 1653 N N . SER A 1 205 ? -11.026 -29.247 30.106 1.00 23.12 205 SER A N 1
ATOM 1654 C CA . SER A 1 205 ? -12.245 -28.566 30.496 1.00 23.12 205 SER A CA 1
ATOM 1655 C C . SER A 1 205 ? -12.134 -27.933 31.882 1.00 23.12 205 SER A C 1
ATOM 1657 O O . SER A 1 205 ? -11.800 -28.629 32.838 1.00 23.12 205 SER A O 1
ATOM 1659 N N . ILE A 1 206 ? -12.579 -26.682 32.024 1.00 23.69 206 ILE A N 1
ATOM 1660 C CA . ILE A 1 206 ? -13.137 -26.186 33.289 1.00 23.69 206 ILE A CA 1
ATOM 1661 C C . ILE A 1 206 ? -14.508 -25.582 32.996 1.00 23.69 206 ILE A C 1
ATOM 1663 O O . ILE A 1 206 ? -14.650 -24.463 32.513 1.00 23.69 206 ILE A O 1
ATOM 1667 N N . SER A 1 207 ? -15.529 -26.383 33.284 1.00 23.72 207 SER A N 1
ATOM 1668 C CA . SER A 1 207 ? -16.921 -25.977 33.397 1.00 23.72 207 SER A CA 1
ATOM 1669 C C . SER A 1 207 ? -17.158 -25.347 34.768 1.00 23.72 207 SER A C 1
ATOM 1671 O O . SER A 1 207 ? -17.032 -26.051 35.767 1.00 23.72 207 SER A O 1
ATOM 1673 N N . TRP A 1 208 ? -17.598 -24.088 34.820 1.00 23.58 208 TRP A N 1
ATOM 1674 C CA . TRP A 1 208 ? -18.427 -23.608 35.926 1.00 23.58 208 TRP A CA 1
ATOM 1675 C C . TRP A 1 208 ? -19.502 -22.627 35.440 1.00 23.58 208 TRP A C 1
ATOM 1677 O O . TRP A 1 208 ? -19.200 -21.575 34.890 1.00 23.58 208 TRP A O 1
ATOM 1687 N N . LEU A 1 209 ? -20.743 -23.018 35.764 1.00 24.00 209 LEU A N 1
ATOM 1688 C CA . LEU A 1 209 ? -21.973 -22.238 35.967 1.00 24.00 209 LEU A CA 1
ATOM 1689 C C . LEU A 1 209 ? -22.899 -21.983 34.762 1.00 24.00 209 LEU A C 1
ATOM 1691 O O . LEU A 1 209 ? -22.735 -21.072 33.959 1.00 24.00 209 LEU A O 1
ATOM 1695 N N . SER A 1 210 ? -23.964 -22.792 34.740 1.00 24.70 210 SER A N 1
ATOM 1696 C CA . SER A 1 210 ? -25.253 -22.534 34.090 1.00 24.70 210 SER A CA 1
ATOM 1697 C C . SER A 1 210 ? -26.002 -21.359 34.757 1.00 24.70 210 SER A C 1
ATOM 1699 O O . SER A 1 210 ? -25.663 -20.968 35.877 1.00 24.70 210 SER A O 1
ATOM 1701 N N . PRO A 1 211 ? -27.012 -20.779 34.082 1.00 28.48 211 PRO A N 1
ATOM 1702 C CA . PRO A 1 211 ? -27.460 -19.413 34.314 1.00 28.48 211 PRO A CA 1
ATOM 1703 C C . PRO A 1 211 ? -28.476 -19.317 35.454 1.00 28.48 211 PRO A C 1
ATOM 1705 O O . PRO A 1 211 ? -29.508 -19.985 35.441 1.00 28.48 211 PRO A O 1
ATOM 1708 N N . THR A 1 212 ? -28.225 -18.410 36.395 1.00 24.16 212 THR A N 1
ATOM 1709 C CA . THR A 1 212 ? -29.255 -17.884 37.296 1.00 24.16 212 THR A CA 1
ATOM 1710 C C . THR A 1 212 ? -29.568 -16.436 36.956 1.00 24.16 212 THR A C 1
ATOM 1712 O O . THR A 1 212 ? -28.690 -15.613 36.704 1.00 24.16 212 THR A O 1
ATOM 1715 N N . SER A 1 213 ? -30.869 -16.198 36.931 1.00 27.27 213 SER A N 1
ATOM 1716 C CA . SER A 1 213 ? -31.624 -14.997 36.621 1.00 27.27 213 SER A CA 1
ATOM 1717 C C . SER A 1 213 ? -31.157 -13.712 37.310 1.00 27.27 213 SER A C 1
ATOM 1719 O O . SER A 1 213 ? -30.829 -13.700 38.492 1.00 27.27 213 SER A O 1
ATOM 1721 N N . GLU A 1 214 ? -31.277 -12.633 36.533 1.00 32.19 214 GLU A N 1
ATOM 1722 C CA . GLU A 1 214 ? -31.392 -11.227 36.935 1.00 32.19 214 GLU A CA 1
ATOM 1723 C C . GLU A 1 214 ? -30.207 -10.592 37.672 1.00 32.19 214 GLU A C 1
ATOM 1725 O O . GLU A 1 214 ? -30.153 -10.509 38.896 1.00 32.19 214 GLU A O 1
ATOM 1730 N N . ARG A 1 215 ? -29.327 -9.965 36.881 1.00 23.58 215 ARG A N 1
ATOM 1731 C CA . ARG A 1 215 ? -28.726 -8.661 37.203 1.00 23.58 215 ARG A CA 1
ATOM 1732 C C . ARG A 1 215 ? -28.171 -8.023 35.930 1.00 23.58 215 ARG A C 1
ATOM 1734 O O . ARG A 1 215 ? -27.262 -8.565 35.316 1.00 23.58 215 ARG A O 1
ATOM 1741 N N . GLN A 1 216 ? -28.773 -6.895 35.547 1.00 32.28 216 GLN A N 1
ATOM 1742 C CA . GLN A 1 216 ? -28.325 -5.895 34.563 1.00 32.28 216 GLN A CA 1
ATOM 1743 C C . GLN A 1 216 ? -26.911 -6.136 33.997 1.00 32.28 216 GLN A C 1
ATOM 1745 O O . GLN A 1 216 ? -25.918 -5.682 34.568 1.00 32.28 216 GLN A O 1
ATOM 1750 N N . GLN A 1 217 ? -26.814 -6.824 32.857 1.00 28.39 217 GLN A N 1
ATOM 1751 C CA . GLN A 1 217 ? -25.545 -6.967 32.150 1.00 28.39 217 GLN A CA 1
ATOM 1752 C C . GLN A 1 217 ? -25.306 -5.739 31.273 1.00 28.39 217 GLN A C 1
ATOM 1754 O O . GLN A 1 217 ? -25.996 -5.481 30.288 1.00 28.39 217 GLN A O 1
ATOM 1759 N N . ARG A 1 218 ? -24.329 -4.954 31.728 1.00 28.62 218 ARG A N 1
ATOM 1760 C CA . ARG A 1 218 ? -23.677 -3.854 31.025 1.00 28.62 218 ARG A CA 1
ATOM 1761 C C . ARG A 1 218 ? -23.229 -4.311 29.634 1.00 28.62 218 ARG A C 1
ATOM 1763 O O . ARG A 1 218 ? -22.695 -5.407 29.488 1.00 28.62 218 ARG A O 1
ATOM 1770 N N . ARG A 1 219 ? -23.433 -3.446 28.640 1.00 30.03 219 ARG A N 1
ATOM 1771 C CA . ARG A 1 219 ? -22.910 -3.614 27.278 1.00 30.03 219 ARG A CA 1
ATOM 1772 C C . ARG A 1 219 ? -21.369 -3.658 27.302 1.00 30.03 219 ARG A C 1
ATOM 1774 O O . ARG A 1 219 ? -20.786 -3.033 28.193 1.00 30.03 219 ARG A O 1
ATOM 1781 N N . PRO A 1 220 ? -20.708 -4.362 26.365 1.00 33.91 220 PRO A N 1
ATOM 1782 C CA . PRO A 1 220 ? -19.256 -4.292 26.196 1.00 33.91 220 PRO A CA 1
ATOM 1783 C C . PRO A 1 220 ? -18.807 -2.832 26.014 1.00 33.91 220 PRO A C 1
ATOM 1785 O O . PRO A 1 220 ? -19.398 -2.088 25.236 1.00 33.91 220 PRO A O 1
ATOM 1788 N N . PHE A 1 221 ? -17.780 -2.403 26.751 1.00 38.03 221 PHE A N 1
ATOM 1789 C CA . PHE A 1 221 ? -17.338 -0.998 26.812 1.00 38.03 221 PHE A CA 1
ATOM 1790 C C . PHE A 1 221 ? -16.775 -0.469 25.474 1.00 38.03 221 PHE A C 1
ATOM 1792 O O . PHE A 1 221 ? -16.771 0.736 25.242 1.00 38.03 221 PHE A O 1
ATOM 1799 N N . SER A 1 222 ? -16.404 -1.367 24.554 1.00 37.19 222 SER A N 1
ATOM 1800 C CA . SER A 1 222 ? -15.992 -1.070 23.174 1.00 37.19 222 SER A CA 1
ATOM 1801 C C . SER A 1 222 ? -17.074 -0.386 22.321 1.00 37.19 222 SER A C 1
ATOM 1803 O O . SER A 1 222 ? -16.783 0.071 21.223 1.00 37.19 222 SER A O 1
ATOM 1805 N N . GLU A 1 223 ? -18.323 -0.314 22.800 1.00 38.28 223 GLU A N 1
ATOM 1806 C CA . GLU A 1 223 ? -19.421 0.436 22.168 1.00 38.28 223 GLU A CA 1
ATOM 1807 C C . GLU A 1 223 ? -19.597 1.868 22.724 1.00 38.28 223 GLU A C 1
ATOM 1809 O O . GLU A 1 223 ? -20.521 2.567 22.309 1.00 38.28 223 GLU A O 1
ATOM 1814 N N . GLN A 1 224 ? -18.767 2.315 23.681 1.00 34.31 224 GLN A N 1
ATOM 1815 C CA . GLN A 1 224 ? -18.908 3.628 24.343 1.00 34.31 224 GLN A CA 1
ATOM 1816 C C . GLN A 1 224 ? -17.820 4.656 24.012 1.00 34.31 224 GLN A C 1
ATOM 1818 O O . GLN A 1 224 ? -17.933 5.797 24.455 1.00 34.31 224 GLN A O 1
ATOM 1823 N N . ILE A 1 225 ? -16.801 4.293 23.234 1.00 40.25 225 ILE A N 1
ATOM 1824 C CA . ILE A 1 225 ? -15.796 5.236 22.736 1.00 40.25 225 ILE A CA 1
ATOM 1825 C C . ILE A 1 225 ? -15.760 5.077 21.222 1.00 40.25 225 ILE A C 1
ATOM 1827 O O . ILE A 1 225 ? -15.355 4.032 20.715 1.00 40.25 225 ILE A O 1
ATOM 1831 N N . ASP A 1 226 ? -16.218 6.093 20.494 1.00 41.72 226 ASP A N 1
ATOM 1832 C CA . ASP A 1 226 ? -16.042 6.123 19.049 1.00 41.72 226 ASP A CA 1
ATOM 1833 C C . ASP A 1 226 ? -14.533 6.252 18.785 1.00 41.72 226 ASP A C 1
ATOM 1835 O O . ASP A 1 226 ? -13.896 7.238 19.149 1.00 41.72 226 ASP A O 1
ATOM 1839 N N . PHE A 1 227 ? -13.901 5.243 18.187 1.00 44.66 227 PHE A N 1
ATOM 1840 C CA . PHE A 1 227 ? -12.479 5.321 17.837 1.00 44.66 227 PHE A CA 1
ATOM 1841 C C . PHE A 1 227 ? -12.200 6.459 16.836 1.00 44.66 227 PHE A C 1
ATOM 1843 O O . PHE A 1 227 ? -11.059 6.915 16.727 1.00 44.66 227 PHE A O 1
ATOM 1850 N N . ALA A 1 228 ? -13.235 6.973 16.155 1.00 39.25 228 ALA A N 1
ATOM 1851 C CA . ALA A 1 228 ? -13.154 8.231 15.426 1.00 39.25 228 ALA A CA 1
ATOM 1852 C C . ALA A 1 228 ? -13.076 9.458 16.363 1.00 39.25 228 ALA A C 1
ATOM 1854 O O . ALA A 1 228 ? -12.396 10.417 16.011 1.00 39.25 228 ALA A O 1
ATOM 1855 N N . GLU A 1 229 ? -13.681 9.443 17.557 1.00 42.25 229 GLU A N 1
ATOM 1856 C CA . GLU A 1 229 ? -13.603 10.525 18.560 1.00 42.25 229 GLU A CA 1
ATOM 1857 C C . GLU A 1 229 ? -12.211 10.671 19.172 1.00 42.25 229 GLU A C 1
ATOM 1859 O O . GLU A 1 229 ? -11.765 11.794 19.377 1.00 42.25 229 GLU A O 1
ATOM 1864 N N . LEU A 1 230 ? -11.448 9.590 19.336 1.00 47.59 230 LEU A N 1
ATOM 1865 C CA . LEU A 1 230 ? -10.054 9.681 19.797 1.00 47.59 230 LEU A CA 1
ATOM 1866 C C . LEU A 1 230 ? -9.136 10.449 18.830 1.00 47.59 230 LEU A C 1
ATOM 1868 O O . LEU A 1 230 ? -8.124 11.016 19.240 1.00 47.59 230 LEU A O 1
ATOM 1872 N N . ALA A 1 231 ? -9.520 10.514 17.554 1.00 43.28 231 ALA A N 1
ATOM 1873 C CA . ALA A 1 231 ? -8.898 11.382 16.566 1.00 43.28 231 ALA A CA 1
ATOM 1874 C C . ALA A 1 231 ? -9.624 12.735 16.419 1.00 43.28 231 ALA A C 1
ATOM 1876 O O . ALA A 1 231 ? -9.014 13.691 15.949 1.00 43.28 231 ALA A O 1
ATOM 1877 N N . VAL A 1 232 ? -10.912 12.844 16.768 1.00 44.94 232 VAL A N 1
ATOM 1878 C CA . VAL A 1 232 ? -11.772 13.993 16.425 1.00 44.94 232 VAL A CA 1
ATOM 1879 C C . VAL A 1 232 ? -11.996 14.972 17.577 1.00 44.94 232 VAL A C 1
ATOM 1881 O O . VAL A 1 232 ? -11.833 16.163 17.332 1.00 44.94 232 VAL A O 1
ATOM 1884 N N . GLU A 1 233 ? -12.327 14.521 18.786 1.00 48.81 233 GLU A N 1
ATOM 1885 C CA . GLU A 1 233 ? -12.558 15.354 19.977 1.00 48.81 233 GLU A CA 1
ATOM 1886 C C . GLU A 1 233 ? -12.277 14.521 21.235 1.00 48.81 233 GLU A C 1
ATOM 1888 O O . GLU A 1 233 ? -12.907 13.490 21.464 1.00 48.81 233 GLU A O 1
ATOM 1893 N N . LEU A 1 234 ? -11.343 14.965 22.078 1.00 51.88 234 LEU A N 1
ATOM 1894 C CA . LEU A 1 234 ? -11.150 14.330 23.379 1.00 51.88 234 LEU A CA 1
ATOM 1895 C C . LEU A 1 234 ? -12.314 14.695 24.312 1.00 51.88 234 LEU A C 1
ATOM 1897 O O . LEU A 1 234 ? -12.688 15.869 24.354 1.00 51.88 234 LEU A O 1
ATOM 1901 N N . PRO A 1 235 ? -12.865 13.744 25.091 1.00 52.19 235 PRO A N 1
ATOM 1902 C CA . PRO A 1 235 ? -13.897 14.055 26.074 1.00 52.19 235 PRO A CA 1
ATOM 1903 C C . PRO A 1 235 ? -13.409 15.130 27.052 1.00 52.19 235 PRO A C 1
ATOM 1905 O O . PRO A 1 235 ? -12.248 15.101 27.461 1.00 52.19 235 PRO A O 1
ATOM 1908 N N . GLU A 1 236 ? -14.302 16.016 27.511 1.00 51.66 236 GLU A N 1
ATOM 1909 C CA . GLU A 1 236 ? -13.990 17.030 28.543 1.00 51.66 236 GLU A CA 1
ATOM 1910 C C . GLU A 1 236 ? -13.375 16.409 29.818 1.00 51.66 236 GLU A C 1
ATOM 1912 O O . GLU A 1 236 ? -12.619 17.061 30.533 1.00 51.66 236 GLU A O 1
ATOM 1917 N N . ASN A 1 237 ? -13.631 15.115 30.055 1.00 57.12 237 ASN A N 1
ATOM 1918 C CA . ASN A 1 237 ? -13.073 14.305 31.138 1.00 57.12 237 ASN A CA 1
ATOM 1919 C C . ASN A 1 237 ? -11.971 13.348 30.639 1.00 57.12 237 ASN A C 1
ATOM 1921 O O . ASN A 1 237 ? -12.068 12.134 30.836 1.00 57.12 237 ASN A O 1
ATOM 1925 N N . TRP A 1 238 ? -10.942 13.872 29.966 1.00 62.00 238 TRP A N 1
ATOM 1926 C CA . TRP A 1 238 ? -9.781 13.099 29.507 1.00 62.00 238 TRP A CA 1
ATOM 1927 C C . TRP A 1 238 ? -9.164 12.286 30.657 1.00 62.00 238 TRP A C 1
ATOM 1929 O O . TRP A 1 238 ? -8.677 12.838 31.643 1.00 62.00 238 TRP A O 1
ATOM 1939 N N . GLN A 1 239 ? -9.170 10.958 30.528 1.00 65.12 239 GLN A N 1
ATOM 1940 C CA . GLN A 1 239 ? -8.460 10.057 31.432 1.00 65.12 239 GLN A CA 1
ATOM 1941 C C . GLN A 1 239 ? -7.435 9.271 30.630 1.00 65.12 239 GLN A C 1
ATOM 1943 O O . GLN A 1 239 ? -7.797 8.418 29.817 1.00 65.12 239 GLN A O 1
ATOM 1948 N N . LYS A 1 240 ? -6.153 9.536 30.901 1.00 67.00 240 LYS A N 1
ATOM 1949 C CA . LYS A 1 240 ? -5.014 8.893 30.235 1.00 67.00 240 LYS A CA 1
ATOM 1950 C C . LYS A 1 240 ? -5.185 7.376 30.112 1.00 67.00 240 LYS A C 1
ATOM 1952 O O . LYS A 1 240 ? -5.041 6.845 29.023 1.00 67.00 240 LYS A O 1
ATOM 1957 N N . ASN A 1 241 ? -5.576 6.709 31.199 1.00 68.19 241 ASN A N 1
ATOM 1958 C CA . ASN A 1 241 ? -5.707 5.250 31.252 1.00 68.19 241 ASN A CA 1
ATOM 1959 C C . ASN A 1 241 ? -6.787 4.701 30.303 1.00 68.19 241 ASN A C 1
ATOM 1961 O O . ASN A 1 241 ? -6.607 3.632 29.731 1.00 68.19 241 ASN A O 1
ATOM 1965 N N . LEU A 1 242 ? -7.901 5.422 30.123 1.00 65.88 242 LEU A N 1
ATOM 1966 C CA . LEU A 1 242 ? -8.987 4.978 29.240 1.00 65.88 242 LEU A CA 1
ATOM 1967 C C . LEU A 1 242 ? -8.580 5.072 27.770 1.00 65.88 242 LEU A C 1
ATOM 1969 O O . LEU A 1 242 ? -8.874 4.186 26.974 1.00 65.88 242 LEU A O 1
ATOM 1973 N N . ILE A 1 243 ? -7.886 6.150 27.421 1.00 70.25 243 ILE A N 1
ATOM 1974 C CA . ILE A 1 243 ? -7.421 6.402 26.060 1.00 70.25 243 ILE A CA 1
ATOM 1975 C C . ILE A 1 243 ? -6.260 5.481 25.696 1.00 70.25 243 ILE A C 1
ATOM 1977 O O . ILE A 1 243 ? -6.208 4.982 24.578 1.00 70.25 243 ILE A O 1
ATOM 1981 N N . ASP A 1 244 ? -5.365 5.232 26.645 1.00 72.75 244 ASP A N 1
ATOM 1982 C CA . ASP A 1 244 ? -4.268 4.280 26.512 1.00 72.75 244 ASP A CA 1
ATOM 1983 C C . ASP A 1 244 ? -4.790 2.872 26.188 1.00 72.75 244 ASP A C 1
ATOM 1985 O O . ASP A 1 244 ? -4.372 2.260 25.203 1.00 72.75 244 ASP A O 1
ATOM 1989 N N . GLN A 1 245 ? -5.794 2.406 26.941 1.00 69.31 245 GLN A N 1
ATOM 1990 C CA . GLN A 1 245 ? -6.443 1.119 26.696 1.00 69.31 245 GLN A CA 1
ATOM 1991 C C . GLN A 1 245 ? -7.181 1.083 25.349 1.00 69.31 245 GLN A C 1
ATOM 1993 O O . GLN A 1 245 ? -7.010 0.137 24.583 1.00 69.31 245 GLN A O 1
ATOM 1998 N N . ALA A 1 246 ? -7.967 2.114 25.028 1.00 69.94 246 ALA A N 1
ATOM 1999 C CA . ALA A 1 246 ? -8.683 2.182 23.756 1.00 69.94 246 ALA A CA 1
ATOM 2000 C C . ALA A 1 246 ? -7.713 2.196 22.562 1.00 69.94 246 ALA A C 1
ATOM 2002 O O . ALA A 1 246 ? -7.926 1.503 21.568 1.00 69.94 246 ALA A O 1
ATOM 2003 N N . LEU A 1 247 ? -6.613 2.946 22.658 1.00 79.12 247 LEU A N 1
ATOM 2004 C CA . LEU A 1 247 ? -5.582 2.961 21.629 1.00 79.12 247 LEU A CA 1
ATOM 2005 C C . LEU A 1 247 ? -4.951 1.574 21.470 1.00 79.12 247 LEU A C 1
ATOM 2007 O O . LEU A 1 247 ? -4.838 1.099 20.343 1.00 79.12 247 LEU A O 1
ATOM 2011 N N . PHE A 1 248 ? -4.617 0.899 22.573 1.00 77.94 248 PHE A N 1
ATOM 2012 C CA . PHE A 1 248 ? -4.085 -0.463 22.535 1.00 77.94 248 PHE A CA 1
ATOM 2013 C C . PHE A 1 248 ? -5.045 -1.426 21.822 1.00 77.94 248 PHE A C 1
ATOM 2015 O O . PHE A 1 248 ? -4.642 -2.096 20.870 1.00 77.94 248 PHE A O 1
ATOM 2022 N N . GLU A 1 249 ? -6.320 -1.451 22.219 1.00 74.44 249 GLU A N 1
ATOM 2023 C CA . GLU A 1 249 ? -7.352 -2.280 21.581 1.00 74.44 249 GLU A CA 1
ATOM 2024 C C . GLU A 1 249 ? -7.453 -1.971 20.080 1.00 74.44 249 GLU A C 1
ATOM 2026 O O . GLU A 1 249 ? -7.433 -2.884 19.251 1.00 74.44 249 GLU A O 1
ATOM 2031 N N . ARG A 1 250 ? -7.445 -0.684 19.711 1.00 80.62 250 ARG A N 1
ATOM 2032 C CA . ARG A 1 250 ? -7.507 -0.234 18.316 1.00 80.62 250 ARG A CA 1
ATOM 2033 C C . ARG A 1 250 ? -6.324 -0.709 17.475 1.00 80.62 250 ARG A C 1
ATOM 2035 O O . ARG A 1 250 ? -6.523 -1.006 16.296 1.00 80.62 250 ARG A O 1
ATOM 2042 N N . LEU A 1 251 ? -5.111 -0.773 18.021 1.00 83.31 251 LEU A N 1
ATOM 2043 C CA . LEU A 1 251 ? -3.943 -1.244 17.266 1.00 83.31 251 LEU A CA 1
ATOM 2044 C C . LEU A 1 251 ? -3.973 -2.756 16.989 1.00 83.31 251 LEU A C 1
ATOM 2046 O O . LEU A 1 251 ? -3.335 -3.199 16.035 1.00 83.31 251 LEU A O 1
ATOM 2050 N N . HIS A 1 252 ? -4.726 -3.525 17.781 1.00 78.56 252 HIS A N 1
ATOM 2051 C CA . HIS A 1 2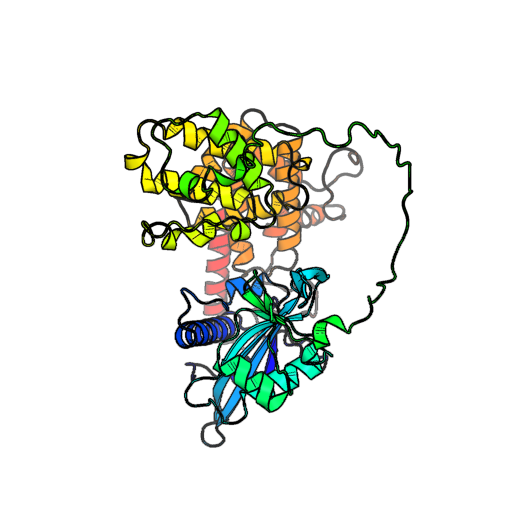52 ? -4.882 -4.977 17.628 1.00 78.56 252 HIS A CA 1
ATOM 2052 C C . HIS A 1 252 ? -6.144 -5.362 16.834 1.00 78.56 252 HIS A C 1
ATOM 2054 O O . HIS A 1 252 ? -6.384 -6.540 16.568 1.00 78.56 252 HIS A O 1
ATOM 2060 N N . MET A 1 253 ? -6.952 -4.382 16.415 1.00 73.69 253 MET A N 1
ATOM 2061 C CA . MET A 1 253 ? -8.123 -4.618 15.573 1.00 73.69 253 MET A CA 1
ATOM 2062 C C . MET A 1 253 ? -7.726 -4.982 14.141 1.00 73.69 253 MET A C 1
ATOM 2064 O O . MET A 1 253 ? -7.084 -4.204 13.435 1.00 73.69 253 MET A O 1
ATOM 2068 N N . THR A 1 254 ? -8.198 -6.138 13.679 1.00 70.38 254 THR A N 1
ATOM 2069 C CA . THR A 1 254 ? -7.992 -6.619 12.304 1.00 70.38 254 THR A CA 1
ATOM 2070 C C . THR A 1 254 ? -8.908 -5.936 11.289 1.00 70.38 254 THR A C 1
ATOM 2072 O O . THR A 1 254 ? -8.509 -5.755 10.139 1.00 70.38 254 THR A O 1
ATOM 2075 N N . ASP A 1 255 ? -10.103 -5.505 11.709 1.00 68.88 255 ASP A N 1
ATOM 2076 C CA . ASP A 1 255 ? -11.046 -4.752 10.874 1.00 68.88 255 ASP A CA 1
ATOM 2077 C C . ASP A 1 255 ? -11.624 -3.520 11.600 1.00 68.88 255 ASP A C 1
ATOM 2079 O O . ASP A 1 255 ? -12.779 -3.525 12.041 1.00 68.88 255 ASP A O 1
ATOM 2083 N N . PRO A 1 256 ? -10.857 -2.418 11.686 1.00 66.50 256 PRO A N 1
ATOM 2084 C CA . PRO A 1 256 ? -11.330 -1.162 12.263 1.00 66.50 256 PRO A CA 1
ATOM 2085 C C . PRO A 1 256 ? -12.532 -0.556 11.526 1.00 66.50 256 PRO A C 1
ATOM 2087 O O . PRO A 1 256 ? -13.261 0.257 12.091 1.00 66.50 256 PRO A O 1
ATOM 2090 N N . SER A 1 257 ? -12.749 -0.929 10.260 1.00 63.28 257 SER A N 1
ATOM 2091 C CA . SER A 1 257 ? -13.819 -0.362 9.436 1.00 63.28 257 SER A CA 1
ATOM 2092 C C . SER A 1 257 ? -15.209 -0.843 9.857 1.00 63.28 257 SER A C 1
ATOM 2094 O O . SER A 1 257 ? -16.183 -0.103 9.703 1.00 63.28 257 SER A O 1
ATOM 2096 N N . SER A 1 258 ? -15.291 -2.038 10.449 1.00 55.09 258 SER A N 1
ATOM 2097 C CA . SER A 1 258 ? -16.529 -2.624 10.976 1.00 55.09 258 SER A CA 1
ATOM 2098 C C . SER A 1 258 ? -17.050 -1.945 12.250 1.00 55.09 258 SER A C 1
ATOM 2100 O O . SER A 1 258 ? -18.236 -2.047 12.557 1.00 55.09 258 SER A O 1
ATOM 2102 N N . HIS A 1 259 ? -16.189 -1.205 12.955 1.00 51.41 259 HIS A N 1
ATOM 2103 C CA . HIS A 1 259 ? -16.497 -0.547 14.229 1.00 51.41 259 HIS A CA 1
ATOM 2104 C C . HIS A 1 259 ? -16.735 0.969 14.100 1.00 51.41 259 HIS A C 1
ATOM 2106 O O . HIS A 1 259 ? -16.872 1.668 15.101 1.00 51.41 259 HIS A O 1
ATOM 2112 N N . LEU A 1 260 ? -16.804 1.495 12.871 1.00 54.88 260 LEU A N 1
ATOM 2113 C CA . LEU A 1 260 ? -17.065 2.910 12.597 1.00 54.88 260 LEU A CA 1
ATOM 2114 C C . LEU A 1 260 ? -18.536 3.285 12.842 1.00 54.88 260 LEU A C 1
ATOM 2116 O O . LEU A 1 260 ? -19.396 3.084 11.979 1.00 54.88 260 LEU A O 1
ATOM 2120 N N . LEU A 1 261 ? -18.826 3.921 13.977 1.00 46.03 261 LEU A N 1
ATOM 2121 C CA . LEU A 1 261 ? -20.132 4.523 14.253 1.00 46.03 261 LEU A CA 1
ATOM 2122 C C . LEU A 1 261 ? -20.157 5.976 13.756 1.00 46.03 261 LEU A C 1
ATOM 2124 O O . LEU A 1 261 ? -19.885 6.912 14.493 1.00 46.03 261 LEU A O 1
ATOM 2128 N N . ILE A 1 262 ? -20.499 6.203 12.484 1.00 47.25 262 ILE A N 1
ATOM 2129 C CA . ILE A 1 262 ? -20.550 7.571 11.933 1.00 47.25 262 ILE A CA 1
ATOM 2130 C C . ILE A 1 262 ? -21.739 8.339 12.536 1.00 47.25 262 ILE A C 1
ATOM 2132 O O . ILE A 1 262 ? -22.870 8.234 12.053 1.00 47.25 262 ILE A O 1
ATOM 2136 N N . SER A 1 263 ? -21.479 9.167 13.551 1.00 40.22 263 SER A N 1
ATOM 2137 C CA . SER A 1 263 ? -22.473 10.098 14.093 1.00 40.22 263 SER A CA 1
ATOM 2138 C C . SER A 1 263 ? -22.915 11.116 13.029 1.00 40.22 263 SER A C 1
ATOM 2140 O O . SER A 1 263 ? -22.111 11.780 12.363 1.00 40.22 263 SER A O 1
ATOM 2142 N N . THR A 1 264 ? -24.230 11.241 12.838 1.00 34.69 264 THR A N 1
ATOM 2143 C CA . THR A 1 264 ? -24.872 12.012 11.758 1.00 34.69 264 THR A CA 1
ATOM 2144 C C . THR A 1 264 ? -24.613 13.521 11.801 1.00 34.69 264 THR A C 1
ATOM 2146 O O . THR A 1 264 ? -24.920 14.212 10.828 1.00 34.69 264 THR A O 1
ATOM 2149 N N . THR A 1 265 ? -24.034 14.040 12.884 1.00 38.34 265 THR A N 1
ATOM 2150 C CA . THR A 1 265 ? -23.882 15.477 13.159 1.00 38.34 265 THR A CA 1
ATOM 2151 C C . THR A 1 265 ? -22.548 16.095 12.721 1.00 38.34 265 THR A C 1
ATOM 2153 O O . THR A 1 265 ? -22.470 17.319 12.676 1.00 38.34 265 THR A O 1
ATOM 2156 N N . LYS A 1 266 ? -21.514 15.324 12.333 1.00 45.41 266 LYS A N 1
ATOM 2157 C CA . LYS A 1 266 ? -20.160 15.876 12.038 1.00 45.41 266 LYS A CA 1
ATOM 2158 C C . LYS A 1 266 ? -19.508 15.352 10.742 1.00 45.41 266 LYS A C 1
ATOM 2160 O O . LYS A 1 266 ? -18.316 15.053 10.681 1.00 45.41 266 LYS A O 1
ATOM 2165 N N . LYS A 1 267 ? -20.286 15.278 9.653 1.00 42.56 267 LYS A N 1
ATOM 2166 C CA . LYS A 1 267 ? -19.868 14.732 8.338 1.00 42.56 267 LYS A CA 1
ATOM 2167 C C . LYS A 1 267 ? -18.690 15.446 7.647 1.00 42.56 267 LYS A C 1
ATOM 2169 O O . LYS A 1 267 ? -18.122 14.860 6.729 1.00 42.56 267 LYS A O 1
ATOM 2174 N N . SER A 1 268 ? -18.335 16.682 8.006 1.00 40.66 268 SER A N 1
ATOM 2175 C CA . SER A 1 268 ? -17.288 17.454 7.309 1.00 40.66 268 SER A CA 1
ATOM 2176 C C . SER A 1 268 ? -15.870 17.159 7.805 1.00 40.66 268 SER A C 1
ATOM 2178 O O . SER A 1 268 ? -14.966 17.057 6.983 1.00 40.66 268 SER A O 1
ATOM 2180 N N . THR A 1 269 ? -15.673 16.973 9.113 1.00 43.81 269 THR A N 1
ATOM 2181 C CA . THR A 1 269 ? -14.341 16.773 9.717 1.00 43.81 269 THR A CA 1
ATOM 2182 C C . THR A 1 269 ? -13.875 15.318 9.600 1.00 43.81 269 THR A C 1
ATOM 2184 O O . THR A 1 269 ? -12.706 15.061 9.344 1.00 43.81 269 THR A O 1
ATOM 2187 N N . ILE A 1 270 ? -14.803 14.356 9.677 1.00 47.75 270 ILE A N 1
ATOM 2188 C CA . ILE A 1 270 ? -14.510 12.915 9.548 1.00 47.75 270 ILE A CA 1
ATOM 2189 C C . ILE A 1 270 ? -14.128 12.539 8.101 1.00 47.75 270 ILE A C 1
ATOM 2191 O O . ILE A 1 270 ? -13.337 11.625 7.888 1.00 47.75 270 ILE A O 1
ATOM 2195 N N . ARG A 1 271 ? -14.631 13.263 7.085 1.00 47.69 271 ARG A N 1
ATOM 2196 C CA . ARG A 1 271 ? -14.435 12.943 5.654 1.00 47.69 271 ARG A CA 1
ATOM 2197 C C . ARG A 1 271 ? -12.983 12.991 5.176 1.00 47.69 271 ARG A C 1
ATOM 2199 O O . ARG A 1 271 ? -12.650 12.238 4.266 1.00 47.69 271 ARG A O 1
ATOM 2206 N N . ASN A 1 272 ? -12.147 13.843 5.766 1.00 49.47 272 ASN A N 1
ATOM 2207 C CA . ASN A 1 272 ? -10.754 14.000 5.337 1.00 49.47 272 ASN A CA 1
ATOM 2208 C C . ASN A 1 272 ? -9.814 12.958 5.966 1.00 49.47 272 ASN A C 1
ATOM 2210 O O . ASN A 1 272 ? -8.770 12.668 5.387 1.00 49.47 272 ASN A O 1
ATOM 2214 N N . ASP A 1 273 ? -10.210 12.345 7.087 1.00 58.38 273 ASP A N 1
ATOM 2215 C CA . ASP A 1 273 ? -9.341 11.469 7.886 1.00 58.38 273 ASP A CA 1
ATOM 2216 C C . ASP A 1 273 ? -9.804 10.005 7.934 1.00 58.38 273 ASP A C 1
ATOM 2218 O O . ASP A 1 273 ? -9.199 9.196 8.633 1.00 58.38 273 ASP A O 1
ATOM 2222 N N . VAL A 1 274 ? -10.833 9.624 7.160 1.00 62.44 274 VAL A N 1
ATOM 2223 C CA . VAL A 1 274 ? -11.345 8.236 7.099 1.00 62.44 274 VAL A CA 1
ATOM 2224 C C . VAL A 1 274 ? -10.224 7.227 6.853 1.00 62.44 274 VAL A C 1
ATOM 2226 O O . VAL A 1 274 ? -10.223 6.166 7.464 1.00 62.44 274 VAL A O 1
ATOM 2229 N N . ASN A 1 275 ? -9.251 7.574 6.003 1.00 66.12 275 ASN A N 1
ATOM 2230 C CA . ASN A 1 275 ? -8.114 6.707 5.686 1.00 66.12 275 ASN A CA 1
ATOM 2231 C C . ASN A 1 275 ? -7.243 6.399 6.911 1.00 66.12 275 ASN A C 1
ATOM 2233 O O . ASN A 1 275 ? -6.753 5.284 7.018 1.00 66.12 275 ASN A O 1
ATOM 2237 N N . ILE A 1 276 ? -7.070 7.362 7.826 1.00 69.25 276 ILE A N 1
ATOM 2238 C CA . ILE A 1 276 ? -6.345 7.143 9.084 1.00 69.25 276 ILE A CA 1
ATOM 2239 C C . ILE A 1 276 ? -7.209 6.274 9.996 1.00 69.25 276 ILE A C 1
ATOM 2241 O O . ILE A 1 276 ? -6.727 5.297 10.550 1.00 69.25 276 ILE A O 1
ATOM 2245 N N . ILE A 1 277 ? -8.509 6.563 10.096 1.00 67.31 277 ILE A N 1
ATOM 2246 C CA . ILE A 1 277 ? -9.403 5.845 11.015 1.00 67.31 277 ILE A CA 1
ATOM 2247 C C . ILE A 1 277 ? -9.525 4.354 10.657 1.00 67.31 277 ILE A C 1
ATOM 2249 O O . ILE A 1 277 ? -9.625 3.529 11.561 1.00 67.31 277 ILE A O 1
ATOM 2253 N N . ILE A 1 278 ? -9.458 3.987 9.373 1.00 72.19 278 ILE A N 1
ATOM 2254 C CA . ILE A 1 278 ? -9.503 2.584 8.917 1.00 72.19 278 ILE A CA 1
ATOM 2255 C C . ILE A 1 278 ? -8.123 1.937 8.739 1.00 72.19 278 ILE A C 1
ATOM 2257 O O . ILE A 1 278 ? -8.053 0.793 8.296 1.00 72.19 278 ILE A O 1
ATOM 2261 N N . GLU A 1 279 ? -7.029 2.643 9.035 1.00 83.00 279 GLU A N 1
ATOM 2262 C CA . GLU A 1 279 ? -5.677 2.116 8.835 1.00 83.00 279 GLU A CA 1
ATOM 2263 C C . GLU A 1 279 ? -5.432 0.908 9.752 1.00 83.00 279 GLU A C 1
ATOM 2265 O O . GLU A 1 279 ? -5.568 0.989 10.976 1.00 83.00 279 GLU A O 1
ATOM 2270 N N . THR A 1 280 ? -5.090 -0.228 9.150 1.00 85.31 280 THR A N 1
ATOM 2271 C CA . THR A 1 280 ? -4.856 -1.500 9.849 1.00 85.31 280 THR A CA 1
ATOM 2272 C C . THR A 1 280 ? -3.392 -1.680 10.236 1.00 85.31 280 THR A C 1
ATOM 2274 O O . THR A 1 280 ? -3.073 -2.521 11.075 1.00 85.31 280 THR A O 1
ATOM 2277 N N . ARG A 1 281 ? -2.484 -0.919 9.614 1.00 90.88 281 ARG A N 1
ATOM 2278 C CA . ARG A 1 281 ? -1.053 -0.926 9.926 1.00 90.88 281 ARG A CA 1
ATOM 2279 C C . ARG A 1 281 ? -0.801 -0.058 11.151 1.00 90.88 281 ARG A C 1
ATOM 2281 O O . ARG A 1 281 ? -0.948 1.163 11.090 1.00 90.88 281 ARG A O 1
ATOM 2288 N N . CYS A 1 282 ? -0.412 -0.679 12.259 1.00 91.81 282 CYS A N 1
ATOM 2289 C CA . CYS A 1 282 ? -0.344 -0.017 13.562 1.00 91.81 282 CYS A CA 1
ATOM 2290 C C . CYS A 1 282 ? 0.583 1.213 13.576 1.00 91.81 282 CYS A C 1
ATOM 2292 O O . CYS A 1 282 ? 0.181 2.267 14.071 1.00 91.81 282 CYS A O 1
ATOM 2294 N N . LEU A 1 283 ? 1.774 1.140 12.966 1.00 94.50 283 LEU A N 1
ATOM 2295 C CA . LEU A 1 283 ? 2.706 2.277 12.945 1.00 94.50 283 LEU A CA 1
ATOM 2296 C C . LEU A 1 283 ? 2.189 3.419 12.059 1.00 94.50 283 LEU A C 1
ATOM 2298 O O . LEU A 1 283 ? 2.357 4.587 12.394 1.00 94.50 283 LEU A O 1
ATOM 2302 N N . HIS A 1 284 ? 1.513 3.096 10.953 1.00 93.06 284 HIS A N 1
ATOM 2303 C CA . HIS A 1 284 ? 0.912 4.105 10.074 1.00 93.06 284 HIS A CA 1
ATOM 2304 C C . HIS A 1 284 ? -0.294 4.782 10.722 1.00 93.06 284 HIS A C 1
ATOM 2306 O O . HIS A 1 284 ? -0.475 5.989 10.570 1.00 93.06 284 HIS A O 1
ATOM 2312 N N . TYR A 1 285 ? -1.093 4.022 11.474 1.00 90.31 285 TYR A N 1
ATOM 2313 C CA . TYR A 1 285 ? -2.194 4.564 12.257 1.00 90.31 285 TYR A CA 1
ATOM 2314 C C . TYR A 1 285 ? -1.680 5.567 13.298 1.00 90.31 285 TYR A C 1
ATOM 2316 O O . TYR A 1 285 ? -2.139 6.709 13.330 1.00 90.31 285 TYR A O 1
ATOM 2324 N N . LEU A 1 286 ? -0.675 5.177 14.093 1.00 92.38 286 LEU A N 1
ATOM 2325 C CA . LEU A 1 286 ? -0.054 6.047 15.099 1.00 92.38 286 LEU A CA 1
ATOM 2326 C C . LEU A 1 286 ? 0.559 7.304 14.472 1.00 92.38 286 LEU A C 1
ATOM 2328 O O . LEU A 1 286 ? 0.311 8.408 14.958 1.00 92.38 286 LEU A O 1
ATOM 2332 N N . ALA A 1 287 ? 1.287 7.155 13.363 1.00 92.38 287 ALA A N 1
ATOM 2333 C CA . ALA A 1 287 ? 1.848 8.279 12.620 1.00 92.38 287 ALA A CA 1
ATOM 2334 C C . ALA A 1 287 ? 0.757 9.236 12.110 1.00 92.38 287 ALA A C 1
ATOM 2336 O O . ALA A 1 287 ? 0.870 10.451 12.275 1.00 92.38 287 ALA A O 1
ATOM 2337 N N . GLY A 1 288 ? -0.333 8.707 11.547 1.00 88.12 288 GLY A N 1
ATOM 2338 C CA . GLY A 1 288 ? -1.464 9.509 11.076 1.00 88.12 288 GLY A CA 1
ATOM 2339 C C . GLY A 1 288 ? -2.157 10.274 12.207 1.00 88.12 288 GLY A C 1
ATOM 2340 O O . GLY A 1 288 ? -2.423 11.473 12.072 1.00 88.12 288 GLY A O 1
ATOM 2341 N N . CYS A 1 289 ? -2.390 9.613 13.344 1.00 85.31 289 CYS A N 1
ATOM 2342 C CA . CYS A 1 289 ? -2.934 10.234 14.553 1.00 85.31 289 CYS A CA 1
ATOM 2343 C C . CYS A 1 289 ? -2.024 11.357 15.072 1.00 85.31 289 CYS A C 1
ATOM 2345 O O . CYS A 1 289 ? -2.501 12.453 15.375 1.00 85.31 289 CYS A O 1
ATOM 2347 N N . TYR A 1 290 ? -0.711 11.130 15.086 1.00 89.38 290 TYR A N 1
ATOM 2348 C CA . TYR A 1 290 ? 0.272 12.132 15.486 1.00 89.38 290 TYR A CA 1
ATOM 2349 C C . TYR A 1 290 ? 0.285 13.346 14.549 1.00 89.38 290 TYR A C 1
ATOM 2351 O O . TYR A 1 290 ? 0.193 14.487 14.998 1.00 89.38 290 TYR A O 1
ATOM 2359 N N . GLN A 1 291 ? 0.335 13.132 13.232 1.00 87.00 291 GLN A N 1
ATOM 2360 C CA . GLN A 1 291 ? 0.309 14.226 12.256 1.00 87.00 291 GLN A CA 1
ATOM 2361 C C . GLN A 1 291 ? -0.963 15.066 12.366 1.00 87.00 291 GLN A C 1
ATOM 2363 O O . GLN A 1 291 ? -0.936 16.282 12.161 1.00 87.00 291 GLN A O 1
ATOM 2368 N N . ARG A 1 292 ? -2.090 14.427 12.680 1.00 79.69 292 ARG A N 1
ATOM 2369 C CA . ARG A 1 292 ? -3.346 15.127 12.924 1.00 79.69 292 ARG A CA 1
ATOM 2370 C C . ARG A 1 292 ? -3.291 15.966 14.198 1.00 79.69 292 ARG A C 1
ATOM 2372 O O . ARG A 1 292 ? -3.704 17.124 14.149 1.00 79.69 292 ARG A O 1
ATOM 2379 N N . LEU A 1 293 ? -2.749 15.418 15.286 1.00 82.69 293 LEU A N 1
ATOM 2380 C CA . LEU A 1 293 ? -2.523 16.155 16.529 1.00 82.69 293 LEU A CA 1
ATOM 2381 C C . LEU A 1 293 ? -1.696 17.425 16.265 1.00 82.69 293 LEU A C 1
ATOM 2383 O O . LEU A 1 293 ? -2.097 18.504 16.694 1.00 82.69 293 LEU A O 1
ATOM 2387 N N . LEU A 1 294 ? -0.619 17.325 15.473 1.00 84.94 294 LEU A N 1
ATOM 2388 C CA . LEU A 1 294 ? 0.193 18.486 15.078 1.00 84.94 294 LEU A CA 1
ATOM 2389 C C . LEU A 1 294 ? -0.614 19.538 14.298 1.00 84.94 294 LEU A C 1
ATOM 2391 O O . LEU A 1 294 ? -0.501 20.734 14.563 1.00 84.94 294 LEU A O 1
ATOM 2395 N N . ARG A 1 295 ? -1.467 19.115 13.355 1.00 84.00 295 ARG A N 1
ATOM 2396 C CA . ARG A 1 295 ? -2.319 20.030 12.562 1.00 84.00 295 ARG A CA 1
ATOM 2397 C C . ARG A 1 295 ? -3.384 20.742 13.397 1.00 84.00 295 ARG A C 1
ATOM 2399 O O . ARG A 1 295 ? -3.874 21.785 12.977 1.00 84.00 295 ARG A O 1
ATOM 2406 N N . GLN A 1 296 ? -3.768 20.168 14.535 1.00 77.56 296 GLN A N 1
ATOM 2407 C CA . GLN A 1 296 ? -4.833 20.662 15.413 1.00 77.56 296 GLN A CA 1
ATOM 2408 C C . GLN A 1 296 ? -4.289 21.121 16.774 1.00 77.56 296 GLN A C 1
ATOM 2410 O O . GLN A 1 296 ? -5.019 21.113 17.764 1.00 77.56 296 GLN A O 1
ATOM 2415 N N . HIS A 1 297 ? -3.023 21.554 16.826 1.00 78.00 297 HIS A N 1
ATOM 2416 C CA . HIS A 1 297 ? -2.334 21.951 18.058 1.00 78.00 297 HIS A CA 1
ATOM 2417 C C . HIS A 1 297 ? -3.159 22.908 18.939 1.00 78.00 297 HIS A C 1
ATOM 2419 O O . HIS A 1 297 ? -3.290 22.684 20.141 1.00 78.00 297 HIS A O 1
ATOM 2425 N N . ASP A 1 298 ? -3.777 23.938 18.352 1.00 75.75 298 ASP A N 1
ATOM 2426 C CA . ASP A 1 298 ? -4.561 24.925 19.109 1.00 75.75 298 ASP A CA 1
ATOM 2427 C C . ASP A 1 298 ? -5.794 24.327 19.796 1.00 75.75 298 ASP A C 1
ATOM 2429 O O . ASP A 1 298 ? -6.172 24.777 20.877 1.00 75.75 298 ASP A O 1
ATOM 2433 N N . HIS A 1 299 ? -6.394 23.288 19.208 1.00 68.31 299 HIS A N 1
ATOM 2434 C CA . HIS A 1 299 ? -7.550 22.601 19.782 1.00 68.31 299 HIS A CA 1
ATOM 2435 C C . HIS A 1 299 ? -7.161 21.735 20.989 1.00 68.31 299 HIS A C 1
ATOM 2437 O O . HIS A 1 299 ? -7.927 21.622 21.942 1.00 68.31 299 HIS A O 1
ATOM 2443 N N . PHE A 1 300 ? -5.948 21.174 20.985 1.00 68.06 300 PHE A N 1
ATOM 2444 C CA . PHE A 1 300 ? -5.472 20.246 22.015 1.00 68.06 300 PHE A CA 1
ATOM 2445 C C . PHE A 1 300 ? -4.449 20.850 22.979 1.00 68.06 300 PHE A C 1
ATOM 2447 O O . PHE A 1 300 ? -3.872 20.125 23.781 1.00 68.06 300 PHE A O 1
ATOM 2454 N N . LYS A 1 301 ? -4.229 22.166 22.948 1.00 77.06 301 LYS A N 1
ATOM 2455 C CA . LYS A 1 301 ? -3.108 22.852 23.613 1.00 77.06 301 LYS A CA 1
ATOM 2456 C C . LYS A 1 301 ? -2.836 22.440 25.071 1.00 77.06 301 LYS A C 1
ATOM 2458 O O . LYS A 1 301 ? -1.679 22.380 25.468 1.00 77.06 301 LYS A O 1
ATOM 2463 N N . LEU A 1 302 ? -3.875 22.172 25.868 1.00 77.69 302 LEU A N 1
ATOM 2464 C CA . LEU A 1 302 ? -3.738 21.806 27.289 1.00 77.69 302 LEU A CA 1
ATOM 2465 C C . LEU A 1 302 ? -3.276 20.359 27.525 1.00 77.69 302 LEU A C 1
ATOM 2467 O O . LEU A 1 302 ? -2.668 20.087 28.552 1.00 77.69 302 LEU A O 1
ATOM 2471 N N . VAL A 1 303 ? -3.566 19.452 26.594 1.00 76.50 303 VAL A N 1
ATOM 2472 C CA . VAL A 1 303 ? -3.301 18.000 26.687 1.00 76.50 303 VAL A CA 1
ATOM 2473 C C . VAL A 1 303 ? -2.357 17.510 25.583 1.00 76.50 303 VAL A C 1
ATOM 2475 O O . VAL A 1 303 ? -2.068 16.321 25.478 1.00 76.50 303 VAL A O 1
ATOM 2478 N N . PHE A 1 304 ? -1.869 18.430 24.748 1.00 82.75 304 PHE A N 1
ATOM 2479 C CA . PHE A 1 304 ? -1.109 18.145 23.537 1.00 82.75 304 PHE A CA 1
ATOM 2480 C C . PHE A 1 304 ? 0.112 17.275 23.826 1.00 82.75 304 PHE A C 1
ATOM 2482 O O . PHE A 1 304 ? 0.269 16.229 23.205 1.00 82.75 304 PHE A O 1
ATOM 2489 N N . GLU A 1 305 ? 0.934 17.660 24.804 1.00 86.25 305 GLU A N 1
ATOM 2490 C CA . GLU A 1 305 ? 2.145 16.914 25.154 1.00 86.25 305 GLU A CA 1
ATOM 2491 C C . GLU A 1 305 ? 1.846 15.515 25.697 1.00 86.25 305 GLU A C 1
ATOM 2493 O O . GLU A 1 305 ? 2.556 14.566 25.365 1.00 86.25 305 GLU A O 1
ATOM 2498 N N . ASP A 1 306 ? 0.766 15.353 26.463 1.00 82.62 306 ASP A N 1
ATOM 2499 C CA . ASP A 1 306 ? 0.384 14.052 27.012 1.00 82.62 306 ASP A CA 1
ATOM 2500 C C . ASP A 1 306 ? -0.051 13.074 25.913 1.00 82.62 306 ASP A C 1
ATOM 2502 O O . ASP A 1 306 ? 0.347 11.907 25.924 1.00 82.62 306 ASP A O 1
ATOM 2506 N N . ILE A 1 307 ? -0.825 13.544 24.929 1.00 81.69 307 ILE A N 1
ATOM 2507 C CA . ILE A 1 307 ? -1.268 12.732 23.782 1.00 81.69 307 ILE A CA 1
ATOM 2508 C C . ILE A 1 307 ? -0.103 12.477 22.824 1.00 81.69 307 ILE A C 1
ATOM 2510 O O . ILE A 1 307 ? 0.070 11.364 22.324 1.00 81.69 307 ILE A O 1
ATOM 2514 N N . ARG A 1 308 ? 0.725 13.502 22.583 1.00 88.06 308 ARG A N 1
ATOM 2515 C CA . ARG A 1 308 ? 1.932 13.400 21.757 1.00 88.06 308 ARG A CA 1
ATOM 2516 C C . ARG A 1 308 ? 2.833 12.300 22.304 1.00 88.06 308 ARG A C 1
ATOM 2518 O O . ARG A 1 308 ? 3.259 11.422 21.551 1.00 88.06 308 ARG A O 1
ATOM 2525 N N . LYS A 1 309 ? 3.060 12.311 23.621 1.00 89.56 309 LYS A N 1
ATOM 2526 C CA . LYS A 1 309 ? 3.823 11.284 24.326 1.00 89.56 309 LYS A CA 1
ATOM 2527 C C . LYS A 1 309 ? 3.157 9.912 24.258 1.00 89.56 309 LYS A C 1
ATOM 2529 O O . LYS A 1 309 ? 3.851 8.935 24.005 1.00 89.56 309 LYS A O 1
ATOM 2534 N N . LEU A 1 310 ? 1.836 9.833 24.406 1.00 89.06 310 LEU A N 1
ATOM 2535 C CA . LEU A 1 310 ? 1.100 8.573 24.298 1.00 89.06 310 LEU A CA 1
ATOM 2536 C C . LEU A 1 310 ? 1.351 7.864 22.956 1.00 89.06 310 LEU A C 1
ATOM 2538 O O . LEU A 1 310 ? 1.676 6.679 22.942 1.00 89.06 310 LEU A O 1
ATOM 2542 N N . PHE A 1 311 ? 1.257 8.575 21.828 1.00 90.62 311 PHE A N 1
ATOM 2543 C CA . PHE A 1 311 ? 1.514 7.968 20.516 1.00 90.62 311 PHE A CA 1
ATOM 2544 C C . PHE A 1 311 ? 2.964 7.500 20.366 1.00 90.62 311 PHE A C 1
ATOM 2546 O O . PHE A 1 311 ? 3.209 6.429 19.805 1.00 90.62 311 PHE A O 1
ATOM 2553 N N . ILE A 1 312 ? 3.924 8.266 20.890 1.00 92.81 312 ILE A N 1
ATOM 2554 C CA . ILE A 1 312 ? 5.338 7.873 20.896 1.00 92.81 312 ILE A CA 1
ATOM 2555 C C . ILE A 1 312 ? 5.541 6.613 21.751 1.00 92.81 312 ILE A C 1
ATOM 2557 O O . ILE A 1 312 ? 6.179 5.669 21.290 1.00 92.81 312 ILE A O 1
ATOM 2561 N N . ASP A 1 313 ? 4.955 6.552 22.948 1.00 90.31 313 ASP A N 1
ATOM 2562 C CA . ASP A 1 313 ? 5.078 5.417 23.870 1.00 90.31 313 ASP A CA 1
ATOM 2563 C C . ASP A 1 313 ? 4.438 4.133 23.292 1.00 90.31 313 ASP A C 1
ATOM 2565 O O . ASP A 1 313 ? 5.024 3.052 23.394 1.00 90.31 313 ASP A O 1
ATOM 2569 N N . HIS A 1 314 ? 3.299 4.233 22.595 1.00 91.50 314 HIS A N 1
ATOM 2570 C CA . HIS A 1 314 ? 2.701 3.100 21.862 1.00 91.50 314 HIS A CA 1
ATOM 2571 C C . HIS A 1 314 ? 3.572 2.632 20.699 1.00 91.50 314 HIS A C 1
ATOM 2573 O O . HIS A 1 314 ? 3.738 1.432 20.487 1.00 91.50 314 HIS A O 1
ATOM 2579 N N . THR A 1 315 ? 4.187 3.571 19.977 1.00 94.75 315 THR A N 1
ATOM 2580 C CA . THR A 1 315 ? 5.121 3.247 18.888 1.00 94.75 315 THR A CA 1
ATOM 2581 C C . THR A 1 315 ? 6.338 2.505 19.429 1.00 94.75 315 THR A C 1
ATOM 2583 O O . THR A 1 315 ? 6.715 1.469 18.885 1.00 94.75 315 THR A O 1
ATOM 2586 N N . LYS A 1 316 ? 6.910 2.996 20.536 1.00 92.25 316 LYS A N 1
ATOM 2587 C CA . LYS A 1 316 ? 8.011 2.353 21.268 1.00 92.25 316 LYS A CA 1
ATOM 2588 C C . LYS A 1 316 ? 7.630 0.951 21.715 1.00 92.25 316 LYS A C 1
ATOM 2590 O O . LYS A 1 316 ? 8.380 0.014 21.484 1.00 92.25 316 LYS A O 1
ATOM 2595 N N . THR A 1 317 ? 6.441 0.799 22.286 1.00 88.81 317 THR A N 1
ATOM 2596 C CA . THR A 1 317 ? 5.922 -0.506 22.705 1.00 88.81 317 THR A CA 1
ATOM 2597 C C . THR A 1 317 ? 5.823 -1.462 21.520 1.00 88.81 317 THR A C 1
ATOM 2599 O O . THR A 1 317 ? 6.288 -2.591 21.626 1.00 88.81 317 THR A O 1
ATOM 2602 N N . ALA A 1 318 ? 5.307 -1.010 20.373 1.00 90.75 318 ALA A N 1
ATOM 2603 C CA . ALA A 1 318 ? 5.226 -1.834 19.170 1.00 90.75 318 ALA A CA 1
ATOM 2604 C C . ALA A 1 318 ? 6.600 -2.291 18.669 1.00 90.75 318 ALA A C 1
ATOM 2606 O O . ALA A 1 318 ? 6.783 -3.470 18.377 1.00 90.75 318 ALA A O 1
ATOM 2607 N N . ILE A 1 319 ? 7.587 -1.393 18.608 1.00 89.69 319 ILE A N 1
ATOM 2608 C CA . ILE A 1 319 ? 8.925 -1.753 18.118 1.00 89.69 319 ILE A CA 1
ATOM 2609 C C . ILE A 1 319 ? 9.766 -2.543 19.130 1.00 89.69 319 ILE A C 1
ATOM 2611 O O . ILE A 1 319 ? 10.632 -3.311 18.716 1.00 89.69 319 ILE A O 1
ATOM 2615 N N . SER A 1 320 ? 9.530 -2.363 20.431 1.00 85.31 320 SER A N 1
ATOM 2616 C CA . SER A 1 320 ? 10.216 -3.103 21.495 1.00 85.31 320 SER A CA 1
ATOM 2617 C C . SER A 1 320 ? 9.585 -4.468 21.757 1.00 85.31 320 SER A C 1
ATOM 2619 O O . SER A 1 320 ? 10.289 -5.373 22.183 1.00 85.31 320 SER A O 1
ATOM 2621 N N . LEU A 1 321 ? 8.282 -4.635 21.510 1.00 83.50 321 LEU A N 1
ATOM 2622 C CA . LEU A 1 321 ? 7.538 -5.877 21.743 1.00 83.50 321 LEU A CA 1
ATOM 2623 C C . LEU A 1 321 ? 6.813 -6.323 20.459 1.00 83.50 321 LEU A C 1
ATOM 2625 O O . LEU A 1 321 ? 5.579 -6.330 20.418 1.00 83.50 321 LEU A O 1
ATOM 2629 N N . PRO A 1 322 ? 7.556 -6.698 19.399 1.00 81.31 322 PRO A N 1
ATOM 2630 C CA . PRO A 1 322 ? 6.969 -7.061 18.111 1.00 81.31 322 PRO A CA 1
ATOM 2631 C C . PRO A 1 322 ? 6.016 -8.261 18.200 1.00 81.31 322 PRO A C 1
ATOM 2633 O O . PRO A 1 322 ? 5.057 -8.321 17.435 1.00 81.31 322 PRO A O 1
ATOM 2636 N N . ASP A 1 323 ? 6.230 -9.168 19.158 1.00 77.31 323 ASP A N 1
ATOM 2637 C CA . ASP A 1 323 ? 5.396 -10.358 19.369 1.00 77.31 323 ASP A CA 1
ATOM 2638 C C . ASP A 1 323 ? 3.952 -10.023 19.776 1.00 77.31 323 ASP A C 1
ATOM 2640 O O . ASP A 1 323 ? 3.058 -10.825 19.546 1.00 77.31 323 ASP A O 1
ATOM 2644 N N . LEU A 1 324 ? 3.687 -8.836 20.339 1.00 76.50 324 LEU A N 1
ATOM 2645 C CA . LEU A 1 324 ? 2.313 -8.403 20.637 1.00 76.50 324 LEU A CA 1
ATOM 2646 C C . LEU A 1 324 ? 1.521 -8.061 19.366 1.00 76.50 324 LEU A C 1
ATOM 2648 O O . LEU A 1 324 ? 0.296 -8.127 19.355 1.00 76.50 324 LEU A O 1
ATOM 2652 N N . TYR A 1 325 ? 2.219 -7.723 18.283 1.00 83.69 325 TYR A N 1
ATOM 2653 C CA . TYR A 1 325 ? 1.635 -7.260 17.029 1.00 83.69 325 TYR A CA 1
ATOM 2654 C C . TYR A 1 325 ? 1.731 -8.353 15.960 1.00 83.69 325 TYR A C 1
ATOM 2656 O O . TYR A 1 325 ? 2.204 -8.125 14.841 1.00 83.69 325 TYR A O 1
ATOM 2664 N N . GLU A 1 326 ? 1.279 -9.560 16.309 1.00 67.31 326 GLU A N 1
ATOM 2665 C CA . GLU A 1 326 ? 1.248 -10.704 15.398 1.00 67.31 326 GLU A CA 1
ATOM 2666 C C . GLU A 1 326 ? 0.513 -10.338 14.095 1.00 67.31 326 GLU A C 1
ATOM 2668 O O . GLU A 1 326 ? -0.531 -9.683 14.099 1.00 67.31 326 GLU A O 1
ATOM 2673 N N . ASN A 1 327 ? 1.053 -10.770 12.952 1.00 78.12 327 ASN A N 1
ATOM 2674 C CA . ASN A 1 327 ? 0.588 -10.429 11.596 1.00 78.12 327 ASN A CA 1
ATOM 2675 C C . ASN A 1 327 ? 0.908 -9.001 11.101 1.00 78.12 327 ASN A C 1
ATOM 2677 O O . ASN A 1 327 ? 0.493 -8.640 9.997 1.00 78.12 327 ASN A O 1
ATOM 2681 N N . GLN A 1 328 ? 1.679 -8.202 11.845 1.00 85.31 328 GLN A N 1
ATOM 2682 C CA . GLN A 1 328 ? 2.167 -6.894 11.388 1.00 85.31 328 GLN A CA 1
ATOM 2683 C C . GLN A 1 328 ? 3.650 -6.965 10.989 1.00 85.31 328 GLN A C 1
ATOM 2685 O O . GLN A 1 328 ? 4.506 -7.377 11.766 1.00 85.31 328 GLN A O 1
ATOM 2690 N N . ASP A 1 329 ? 3.993 -6.499 9.784 1.00 91.88 329 ASP A N 1
ATOM 2691 C CA . ASP A 1 329 ? 5.397 -6.309 9.385 1.00 91.88 329 ASP A CA 1
ATOM 2692 C C . ASP A 1 329 ? 5.890 -4.925 9.834 1.00 91.88 329 ASP A C 1
ATOM 2694 O O . ASP A 1 329 ? 5.895 -3.960 9.064 1.00 91.88 329 ASP A O 1
ATOM 2698 N N . LEU A 1 330 ? 6.270 -4.820 11.109 1.00 93.44 330 LEU A N 1
ATOM 2699 C CA . LEU A 1 330 ? 6.699 -3.555 11.719 1.00 93.44 330 LEU A CA 1
ATOM 2700 C C . LEU A 1 330 ? 7.951 -2.975 11.051 1.00 93.44 330 LEU A C 1
ATOM 2702 O O . LEU A 1 330 ? 8.066 -1.762 10.900 1.00 93.44 330 LEU A O 1
ATOM 2706 N N . SER A 1 331 ? 8.872 -3.831 10.601 1.00 93.12 331 SER A N 1
ATOM 2707 C CA . SER A 1 331 ? 10.104 -3.391 9.933 1.00 93.12 331 SER A CA 1
ATOM 2708 C C . SER A 1 331 ? 9.804 -2.757 8.578 1.00 93.12 331 SER A C 1
ATOM 2710 O O . SER A 1 331 ? 10.326 -1.688 8.256 1.00 93.12 331 SER A O 1
ATOM 2712 N N . LYS A 1 332 ? 8.930 -3.385 7.785 1.00 94.38 332 LYS A N 1
ATOM 2713 C CA . LYS A 1 332 ? 8.471 -2.808 6.521 1.00 94.38 332 LYS A CA 1
ATOM 2714 C C . LYS A 1 332 ? 7.686 -1.523 6.754 1.00 94.38 332 LYS A C 1
ATOM 2716 O O . LYS A 1 332 ? 7.954 -0.538 6.074 1.00 94.38 332 LYS A O 1
ATOM 2721 N N . GLN A 1 333 ? 6.770 -1.514 7.723 1.00 95.94 333 GLN A N 1
ATOM 2722 C CA . GLN A 1 333 ? 5.985 -0.320 8.027 1.00 95.94 333 GLN A CA 1
ATOM 2723 C C . GLN A 1 333 ? 6.871 0.859 8.425 1.00 95.94 333 GLN A C 1
ATOM 2725 O O . GLN A 1 333 ? 6.681 1.964 7.931 1.00 95.94 333 GLN A O 1
ATOM 2730 N N . TRP A 1 334 ? 7.866 0.618 9.277 1.00 96.38 334 TRP A N 1
ATOM 2731 C CA . TRP A 1 334 ? 8.806 1.652 9.693 1.00 96.38 334 TRP A CA 1
ATOM 2732 C C . TRP A 1 334 ? 9.619 2.202 8.515 1.00 96.38 334 TRP A C 1
ATOM 2734 O O . TRP A 1 334 ? 9.791 3.413 8.392 1.00 96.38 334 TRP A O 1
ATOM 2744 N N . LEU A 1 335 ? 10.066 1.333 7.600 1.00 96.00 335 LEU A N 1
ATOM 2745 C CA . LEU A 1 335 ? 10.760 1.758 6.381 1.00 96.00 335 LEU A CA 1
ATOM 2746 C C . LEU A 1 335 ? 9.870 2.588 5.448 1.00 96.00 335 LEU A C 1
ATOM 2748 O O . LEU A 1 335 ? 10.344 3.565 4.873 1.00 96.00 335 LEU A O 1
ATOM 2752 N N . GLU A 1 336 ? 8.599 2.217 5.299 1.00 95.00 336 GLU A N 1
ATOM 2753 C CA . GLU A 1 336 ? 7.622 2.992 4.525 1.00 95.00 336 GLU A CA 1
ATOM 2754 C C . GLU A 1 336 ? 7.464 4.404 5.107 1.00 95.00 336 GLU A C 1
ATOM 2756 O O . GLU A 1 336 ? 7.564 5.375 4.359 1.00 95.00 336 GLU A O 1
ATOM 2761 N N . LEU A 1 337 ? 7.341 4.534 6.435 1.00 96.25 337 LEU A N 1
ATOM 2762 C CA . LEU A 1 337 ? 7.274 5.839 7.101 1.00 96.25 337 LEU A CA 1
ATOM 2763 C C . LEU A 1 337 ? 8.552 6.666 6.899 1.00 96.25 337 LEU A C 1
ATOM 2765 O O . LEU A 1 337 ? 8.461 7.860 6.630 1.00 96.25 337 LEU A O 1
ATOM 2769 N N . LEU A 1 338 ? 9.738 6.051 6.974 1.00 95.19 338 LEU A N 1
ATOM 2770 C CA . LEU A 1 338 ? 11.017 6.724 6.692 1.00 95.19 338 LEU A CA 1
ATOM 2771 C C . LEU A 1 338 ? 11.094 7.247 5.254 1.00 95.19 338 LEU A C 1
ATOM 2773 O O . LEU A 1 338 ? 11.642 8.319 5.009 1.00 95.19 338 LEU A O 1
ATOM 2777 N N . ILE A 1 339 ? 10.541 6.510 4.290 1.00 93.12 339 ILE A N 1
ATOM 2778 C CA . ILE A 1 339 ? 10.486 6.952 2.894 1.00 93.12 339 ILE A CA 1
ATOM 2779 C C . ILE A 1 339 ? 9.491 8.105 2.734 1.00 93.12 339 ILE A C 1
ATOM 2781 O O . ILE A 1 339 ? 9.857 9.153 2.206 1.00 93.12 339 ILE A O 1
ATOM 2785 N N . GLU A 1 340 ? 8.265 7.952 3.236 1.00 91.38 340 GLU A N 1
ATOM 2786 C CA . GLU A 1 340 ? 7.229 8.992 3.159 1.00 91.38 340 GLU A CA 1
ATOM 2787 C C . GLU A 1 340 ? 7.621 10.268 3.933 1.00 91.38 340 GLU A C 1
ATOM 2789 O O . GLU A 1 340 ? 7.274 11.383 3.537 1.00 91.38 340 GLU A O 1
ATOM 2794 N N . GLY A 1 341 ? 8.393 10.127 5.014 1.00 91.00 341 GLY A N 1
ATOM 2795 C CA . GLY A 1 341 ? 8.876 11.226 5.848 1.00 91.00 341 GLY A CA 1
ATOM 2796 C C . GLY A 1 341 ? 9.926 12.116 5.181 1.00 91.00 341 GLY A C 1
ATOM 2797 O O . GLY A 1 341 ? 10.193 13.204 5.683 1.00 91.00 341 GLY A O 1
ATOM 2798 N N . GLN A 1 342 ? 10.504 11.709 4.047 1.00 87.56 342 GLN A N 1
ATOM 2799 C CA . GLN A 1 342 ? 11.453 12.551 3.304 1.00 87.56 342 GLN A CA 1
ATOM 2800 C C . GLN A 1 342 ? 10.779 13.782 2.691 1.00 87.56 342 GLN A C 1
ATOM 2802 O O . GLN A 1 342 ? 11.396 14.842 2.610 1.00 87.56 342 GLN A O 1
ATOM 2807 N N . GLU A 1 343 ? 9.512 13.651 2.293 1.00 86.56 343 GLU A N 1
ATOM 2808 C CA . GLU A 1 343 ? 8.726 14.722 1.668 1.00 86.56 343 GLU A CA 1
ATOM 2809 C C . GLU A 1 343 ? 7.705 15.348 2.635 1.00 86.56 343 GLU A C 1
ATOM 2811 O O . GLU A 1 343 ? 7.098 16.374 2.330 1.00 86.56 343 GLU A O 1
ATOM 2816 N N . ASN A 1 344 ? 7.508 14.753 3.817 1.00 89.56 344 ASN A N 1
ATOM 2817 C CA . ASN A 1 344 ? 6.484 15.153 4.778 1.00 89.56 344 ASN A CA 1
ATOM 2818 C C . ASN A 1 344 ? 7.097 15.563 6.125 1.00 89.56 344 ASN A C 1
ATOM 2820 O O . ASN A 1 344 ? 7.445 14.716 6.947 1.00 89.56 344 ASN A O 1
ATOM 2824 N N . SER A 1 345 ? 7.165 16.874 6.381 1.00 92.19 345 SER A N 1
ATOM 2825 C CA . SER A 1 345 ? 7.780 17.441 7.591 1.00 92.19 345 SER A CA 1
ATOM 2826 C C . SER A 1 345 ? 7.123 16.987 8.898 1.00 92.19 345 SER A C 1
ATOM 2828 O O . SER A 1 345 ? 7.827 16.713 9.864 1.00 92.19 345 SER A O 1
ATOM 2830 N N . LEU A 1 346 ? 5.793 16.853 8.926 1.00 92.06 346 LEU A N 1
ATOM 2831 C CA . LEU A 1 346 ? 5.063 16.400 10.116 1.00 92.06 346 LEU A CA 1
ATOM 2832 C C . LEU A 1 346 ? 5.361 14.928 10.426 1.00 92.06 346 LEU A C 1
ATOM 2834 O O . LEU A 1 346 ? 5.447 14.534 11.585 1.00 92.06 346 LEU A O 1
ATOM 2838 N N . LEU A 1 347 ? 5.512 14.104 9.382 1.00 93.50 347 LEU A N 1
ATOM 2839 C CA . LEU A 1 347 ? 5.903 12.706 9.554 1.00 93.50 347 LEU A CA 1
ATOM 2840 C C . LEU A 1 347 ? 7.369 12.590 9.982 1.00 93.50 347 LEU A C 1
ATOM 2842 O O . LEU A 1 347 ? 7.699 11.772 10.837 1.00 93.50 347 LEU A O 1
ATOM 2846 N N . TYR A 1 348 ? 8.239 13.430 9.419 1.00 93.88 348 TYR A N 1
ATOM 2847 C CA . TYR A 1 348 ? 9.633 13.518 9.836 1.00 93.88 348 TYR A CA 1
ATOM 2848 C C . TYR A 1 348 ? 9.752 13.846 11.330 1.00 93.88 348 TYR A C 1
ATOM 2850 O O . TYR A 1 348 ? 10.514 13.184 12.027 1.00 93.88 348 TYR A O 1
ATOM 2858 N N . GLU A 1 349 ? 8.988 14.823 11.829 1.00 94.69 349 GLU A N 1
ATOM 2859 C CA . GLU A 1 349 ? 8.971 15.202 13.250 1.00 94.69 349 GLU A CA 1
ATOM 2860 C C . GLU A 1 349 ? 8.564 14.032 14.156 1.00 94.69 349 GLU A C 1
ATOM 2862 O O . GLU A 1 349 ? 9.213 13.774 15.171 1.00 94.69 349 GLU A O 1
ATOM 2867 N N . TYR A 1 350 ? 7.538 13.274 13.759 1.00 95.56 350 TYR A N 1
ATOM 2868 C CA . TYR A 1 350 ? 7.127 12.059 14.464 1.00 95.56 350 TYR A CA 1
ATOM 2869 C C . TYR A 1 350 ? 8.255 11.018 14.531 1.00 95.56 350 TYR A C 1
ATOM 2871 O O . TYR A 1 350 ? 8.577 10.525 15.614 1.00 95.56 350 TYR A O 1
ATOM 2879 N N . ILE A 1 351 ? 8.889 10.715 13.393 1.00 95.44 351 ILE A N 1
ATOM 2880 C CA . ILE A 1 351 ? 10.012 9.765 13.314 1.00 95.44 351 ILE A CA 1
ATOM 2881 C C . ILE A 1 351 ? 11.178 10.236 14.185 1.00 95.44 351 ILE A C 1
ATOM 2883 O O . ILE A 1 351 ? 11.783 9.431 14.894 1.00 95.44 351 ILE A O 1
ATOM 2887 N N . ASP A 1 352 ? 11.482 11.534 14.147 1.00 94.88 352 ASP A N 1
ATOM 2888 C CA . ASP A 1 352 ? 12.551 12.136 14.937 1.00 94.88 352 ASP A CA 1
ATOM 2889 C C . ASP A 1 352 ? 12.300 11.974 16.436 1.00 94.88 352 ASP A C 1
ATOM 2891 O O . ASP A 1 352 ? 13.171 11.485 17.157 1.00 94.88 352 ASP A O 1
ATOM 2895 N N . CYS A 1 353 ? 11.077 12.256 16.889 1.00 94.62 353 CYS A N 1
ATOM 2896 C CA . CYS A 1 353 ? 10.678 12.053 18.279 1.00 94.62 353 CYS A CA 1
ATOM 2897 C C . CYS A 1 353 ? 10.803 10.587 18.712 1.00 94.62 353 CYS A C 1
ATOM 2899 O O . CYS A 1 353 ? 11.418 10.299 19.742 1.00 94.62 353 CYS A O 1
ATOM 2901 N N . VAL A 1 354 ? 10.259 9.653 17.924 1.00 95.06 354 VAL A N 1
ATOM 2902 C CA . VAL A 1 354 ? 10.316 8.218 18.245 1.00 95.06 354 VAL A CA 1
ATOM 2903 C C . VAL A 1 354 ? 11.764 7.742 18.318 1.00 95.06 354 VAL A C 1
ATOM 2905 O O . VAL A 1 354 ? 12.122 7.036 19.260 1.00 95.06 354 VAL A O 1
ATOM 2908 N N . ASN A 1 355 ? 12.621 8.149 17.381 1.00 94.19 355 ASN A N 1
ATOM 2909 C CA . ASN A 1 355 ? 14.024 7.742 17.365 1.00 94.19 355 ASN A CA 1
ATOM 2910 C C . ASN A 1 355 ? 14.832 8.342 18.504 1.00 94.19 355 ASN A C 1
ATOM 2912 O O . ASN A 1 355 ? 15.595 7.618 19.140 1.00 94.19 355 ASN A O 1
ATOM 2916 N N . ASN A 1 356 ? 14.651 9.627 18.798 1.00 92.12 356 ASN A N 1
ATOM 2917 C CA . ASN A 1 356 ? 15.344 10.270 19.910 1.00 92.12 356 ASN A CA 1
ATOM 2918 C C . ASN A 1 356 ? 14.994 9.596 21.243 1.00 92.12 356 ASN A C 1
ATOM 2920 O O . ASN A 1 356 ? 1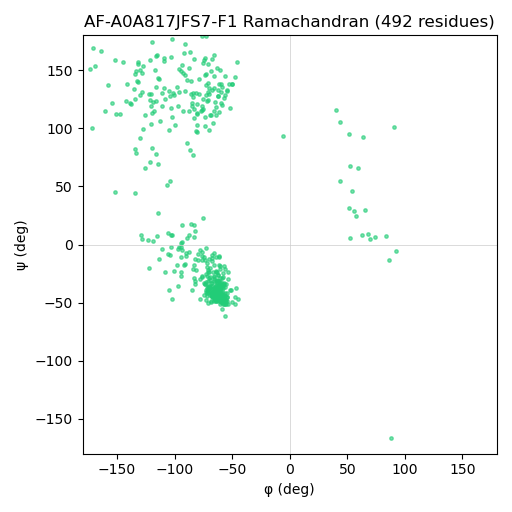5.877 9.372 22.071 1.00 92.12 356 ASN A O 1
ATOM 2924 N N . GLU A 1 357 ? 13.734 9.195 21.430 1.00 90.62 357 GLU A N 1
ATOM 2925 C CA . GLU A 1 357 ? 13.327 8.458 22.624 1.00 90.62 357 GLU A CA 1
ATOM 2926 C C . GLU A 1 357 ? 13.828 7.008 22.638 1.00 90.62 357 GLU A C 1
ATOM 2928 O O . GLU A 1 357 ? 14.375 6.557 23.646 1.00 90.62 357 GLU A O 1
ATOM 2933 N N . SER A 1 358 ? 13.661 6.274 21.538 1.00 89.94 358 SER A N 1
ATOM 2934 C CA . SER A 1 358 ? 13.953 4.833 21.461 1.00 89.94 358 SER A CA 1
ATOM 2935 C C . SER A 1 358 ? 15.451 4.530 21.439 1.00 89.94 358 SER A C 1
ATOM 2937 O O . SER A 1 358 ? 15.897 3.523 21.976 1.00 89.94 358 SER A O 1
ATOM 2939 N N . LEU A 1 359 ? 16.254 5.399 20.822 1.00 89.81 359 LEU A N 1
ATOM 2940 C CA . LEU A 1 359 ? 17.691 5.173 20.637 1.00 89.81 359 LEU A CA 1
ATOM 2941 C C . LEU A 1 359 ? 18.542 5.714 21.788 1.00 89.81 359 LEU A C 1
ATOM 2943 O O . LEU A 1 359 ? 19.745 5.454 21.819 1.00 89.81 359 LEU A O 1
ATOM 2947 N N . SER A 1 360 ? 17.937 6.446 22.728 1.00 86.06 360 SER A N 1
ATOM 2948 C CA . SER A 1 360 ? 18.617 6.918 23.940 1.00 86.06 360 SER A CA 1
ATOM 2949 C C . SER A 1 360 ? 19.155 5.757 24.789 1.00 86.06 360 SER A C 1
ATOM 2951 O O . SER A 1 360 ? 20.255 5.843 25.335 1.00 86.06 360 SER A O 1
ATOM 2953 N N . GLN A 1 361 ? 18.412 4.648 24.838 1.00 83.00 361 GLN A N 1
ATOM 2954 C CA . GLN A 1 361 ? 18.792 3.380 25.457 1.00 83.00 361 GLN A CA 1
ATOM 2955 C C . GLN A 1 361 ? 18.439 2.249 24.493 1.00 83.00 361 GLN A C 1
ATOM 2957 O O . GLN A 1 361 ? 17.375 1.643 24.591 1.00 83.00 361 GLN A O 1
ATOM 2962 N N . ILE A 1 362 ? 19.316 2.004 23.518 1.00 85.88 362 ILE A N 1
ATOM 2963 C CA . ILE A 1 362 ? 19.063 0.976 22.509 1.00 85.88 362 ILE A CA 1
ATOM 2964 C C . ILE A 1 362 ? 19.007 -0.412 23.164 1.00 85.88 362 ILE A C 1
ATOM 2966 O O . ILE A 1 362 ? 19.980 -0.860 23.772 1.00 85.88 362 ILE A O 1
ATOM 2970 N N . THR A 1 363 ? 17.853 -1.068 23.059 1.00 87.44 363 THR A N 1
ATOM 2971 C CA . THR A 1 363 ? 17.660 -2.460 23.479 1.00 87.44 363 THR A CA 1
ATOM 2972 C C . THR A 1 363 ? 17.924 -3.409 22.311 1.00 87.44 363 THR A C 1
ATOM 2974 O O . THR A 1 363 ? 17.953 -2.983 21.149 1.00 87.44 363 THR A O 1
ATOM 2977 N N . ASP A 1 364 ? 18.094 -4.701 22.598 1.00 85.31 364 ASP A N 1
ATOM 2978 C CA . ASP A 1 364 ? 18.318 -5.719 21.566 1.00 85.31 364 ASP A CA 1
ATOM 2979 C C . ASP A 1 364 ? 17.134 -5.801 20.588 1.00 85.31 364 ASP A C 1
ATOM 2981 O O . ASP A 1 364 ? 17.327 -6.003 19.390 1.00 85.31 364 ASP A O 1
ATOM 2985 N N . GLU A 1 365 ? 15.906 -5.586 21.061 1.00 85.94 365 GLU A N 1
ATOM 2986 C CA . GLU A 1 365 ? 14.689 -5.601 20.243 1.00 85.94 365 GLU A CA 1
ATOM 2987 C C . GLU A 1 365 ? 14.669 -4.440 19.245 1.00 85.94 365 GLU A C 1
ATOM 2989 O O . GLU A 1 365 ? 14.429 -4.647 18.052 1.00 85.94 365 GLU A O 1
ATOM 2994 N N . ILE A 1 366 ? 15.014 -3.230 19.699 1.00 88.31 366 ILE A N 1
ATOM 2995 C CA . ILE A 1 366 ? 15.124 -2.050 18.831 1.00 88.31 366 ILE A CA 1
ATOM 2996 C C . ILE A 1 366 ? 16.246 -2.258 17.810 1.00 88.31 366 ILE A C 1
ATOM 2998 O O . ILE A 1 366 ? 16.071 -1.985 16.619 1.00 88.31 366 ILE A O 1
ATOM 3002 N N . GLU A 1 367 ? 17.395 -2.783 18.244 1.00 88.44 367 GLU A N 1
ATOM 3003 C CA . GLU A 1 367 ? 18.483 -3.114 17.328 1.00 88.44 367 GLU A CA 1
ATOM 3004 C C . GLU A 1 367 ? 18.036 -4.162 16.288 1.00 88.44 367 GLU A C 1
ATOM 3006 O O . GLU A 1 367 ? 18.325 -4.010 15.096 1.00 88.44 367 GLU A O 1
ATOM 3011 N N . ASN A 1 368 ? 17.275 -5.183 16.695 1.00 87.44 368 ASN A N 1
ATOM 3012 C CA . ASN A 1 368 ? 16.715 -6.219 15.822 1.00 87.44 368 ASN A CA 1
ATOM 3013 C C . ASN A 1 368 ? 15.695 -5.678 14.809 1.00 87.44 368 ASN A C 1
ATOM 3015 O O . ASN A 1 368 ? 15.709 -6.122 13.651 1.00 87.44 368 ASN A O 1
ATOM 3019 N N . LEU A 1 369 ? 14.865 -4.703 15.193 1.00 91.81 369 LEU A N 1
ATOM 3020 C CA . LEU A 1 369 ? 13.984 -3.991 14.265 1.00 91.81 369 LEU A CA 1
ATOM 3021 C C . LEU A 1 369 ? 14.812 -3.316 13.170 1.00 91.81 369 LEU A C 1
ATOM 3023 O O . LEU A 1 369 ? 14.610 -3.586 11.987 1.00 91.81 369 LEU A O 1
ATOM 3027 N N . TYR A 1 370 ? 15.780 -2.477 13.542 1.00 92.44 370 TYR A N 1
ATOM 3028 C CA . TYR A 1 370 ? 16.596 -1.742 12.570 1.00 92.44 370 TYR A CA 1
ATOM 3029 C C . TYR A 1 370 ? 17.401 -2.664 11.667 1.00 92.44 370 TYR A C 1
ATOM 3031 O O . TYR A 1 370 ? 17.477 -2.477 10.455 1.00 92.44 370 TYR A O 1
ATOM 3039 N N . ASN A 1 371 ? 17.943 -3.724 12.239 1.00 89.19 371 ASN A N 1
ATOM 3040 C CA . ASN A 1 371 ? 18.569 -4.804 11.503 1.00 89.19 371 ASN A CA 1
ATOM 3041 C C . ASN A 1 371 ? 17.636 -5.436 10.457 1.00 89.19 371 ASN A C 1
ATOM 3043 O O . ASN A 1 371 ? 18.056 -5.719 9.331 1.00 89.19 371 ASN A O 1
ATOM 3047 N N . SER A 1 372 ? 16.368 -5.640 10.804 1.00 90.12 372 SER A N 1
ATOM 3048 C CA . SER A 1 372 ? 15.346 -6.166 9.897 1.00 90.12 372 SER A CA 1
ATOM 3049 C C . SER A 1 372 ? 14.951 -5.148 8.822 1.00 90.12 372 SER A C 1
ATOM 3051 O O . SER A 1 372 ? 14.871 -5.520 7.650 1.00 90.12 372 SER A O 1
ATOM 3053 N N . VAL A 1 373 ? 14.846 -3.861 9.173 1.00 93.69 373 VAL A N 1
ATOM 3054 C CA . VAL A 1 373 ? 14.680 -2.737 8.231 1.00 93.69 373 VAL A CA 1
ATOM 3055 C C . VAL A 1 373 ? 15.816 -2.721 7.205 1.00 93.69 373 VAL A C 1
ATOM 3057 O O . VAL A 1 373 ? 15.572 -2.740 5.998 1.00 93.69 373 VAL A O 1
ATOM 3060 N N . PHE A 1 374 ? 17.071 -2.768 7.659 1.00 92.12 374 PHE A N 1
ATOM 3061 C CA . PHE A 1 374 ? 18.241 -2.768 6.782 1.00 92.12 374 PHE A CA 1
ATOM 3062 C C . PHE A 1 374 ? 18.319 -4.022 5.904 1.00 92.12 374 PHE A C 1
ATOM 3064 O O . PHE A 1 374 ? 18.657 -3.925 4.724 1.00 92.12 374 PHE A O 1
ATOM 3071 N N . ARG A 1 375 ? 17.964 -5.202 6.431 1.00 87.56 375 ARG A N 1
ATOM 3072 C CA . ARG A 1 375 ? 17.860 -6.438 5.633 1.00 87.56 375 ARG A CA 1
ATOM 3073 C C . ARG A 1 375 ? 16.814 -6.324 4.537 1.00 87.56 375 ARG A C 1
ATOM 3075 O O . ARG A 1 375 ? 17.064 -6.760 3.413 1.00 87.56 375 ARG A O 1
ATOM 3082 N N . TYR A 1 376 ? 15.644 -5.795 4.877 1.00 90.12 376 TYR A N 1
ATOM 3083 C CA . TYR A 1 376 ? 14.566 -5.601 3.922 1.00 90.12 376 TYR A CA 1
ATOM 3084 C C . TYR A 1 376 ? 15.009 -4.633 2.824 1.00 90.12 376 TYR A C 1
ATOM 3086 O O . TYR A 1 376 ? 14.933 -4.969 1.644 1.00 90.12 376 TYR A O 1
ATOM 3094 N N . MET A 1 377 ? 15.588 -3.494 3.209 1.00 90.56 377 MET A N 1
ATOM 3095 C CA . MET A 1 377 ? 16.145 -2.514 2.281 1.00 90.56 377 MET A CA 1
ATOM 3096 C C . MET A 1 377 ? 17.201 -3.139 1.356 1.00 90.56 377 MET A C 1
ATOM 3098 O O . MET A 1 377 ? 17.075 -3.031 0.140 1.00 90.56 377 MET A O 1
ATOM 3102 N N . TYR A 1 378 ? 18.172 -3.886 1.896 1.00 89.12 378 TYR A N 1
ATOM 3103 C CA . TYR A 1 378 ? 19.168 -4.607 1.094 1.00 89.12 378 TYR A CA 1
ATOM 3104 C C . TYR A 1 378 ? 18.519 -5.536 0.059 1.00 89.12 378 TYR A C 1
ATOM 3106 O O . TYR A 1 378 ? 18.882 -5.486 -1.116 1.00 89.12 378 TYR A O 1
ATOM 3114 N N . LYS A 1 379 ? 17.537 -6.355 0.469 1.00 89.12 379 LYS A N 1
ATOM 3115 C CA . LYS A 1 379 ? 16.813 -7.267 -0.436 1.00 89.12 379 LYS A CA 1
ATOM 3116 C C . LYS A 1 379 ? 16.095 -6.508 -1.551 1.00 89.12 379 LYS A C 1
ATOM 3118 O O . LYS A 1 379 ? 16.151 -6.939 -2.700 1.00 89.12 379 LYS A O 1
ATOM 3123 N N . MET A 1 380 ? 15.451 -5.391 -1.216 1.00 88.62 380 MET A N 1
ATOM 3124 C CA . MET A 1 380 ? 14.725 -4.565 -2.181 1.00 88.62 380 MET A CA 1
ATOM 3125 C C . MET A 1 380 ? 15.658 -3.856 -3.158 1.00 88.62 380 MET A C 1
ATOM 3127 O O . MET A 1 380 ? 15.273 -3.671 -4.306 1.00 88.62 380 MET A O 1
ATOM 3131 N N . ILE A 1 381 ? 16.885 -3.522 -2.748 1.00 87.81 381 ILE A N 1
ATOM 3132 C CA . ILE A 1 381 ? 17.883 -2.862 -3.601 1.00 87.81 381 ILE A CA 1
ATOM 3133 C C . ILE A 1 381 ? 18.487 -3.811 -4.628 1.00 87.81 381 ILE A C 1
ATOM 3135 O O . ILE A 1 381 ? 18.785 -3.376 -5.739 1.00 87.81 381 ILE A O 1
ATOM 3139 N N . GLN A 1 382 ? 18.667 -5.098 -4.312 1.00 84.38 382 GLN A N 1
ATOM 3140 C CA . GLN A 1 382 ? 19.308 -6.062 -5.220 1.00 84.38 382 GLN A CA 1
ATOM 3141 C C . GLN A 1 382 ? 18.773 -6.023 -6.667 1.00 84.38 382 GLN A C 1
ATOM 3143 O O . GLN A 1 382 ? 19.589 -5.845 -7.575 1.00 84.38 382 GLN A O 1
ATOM 3148 N N . PRO A 1 383 ? 17.450 -6.098 -6.922 1.00 84.75 383 PRO A N 1
ATOM 3149 C CA . PRO A 1 383 ? 16.908 -6.072 -8.280 1.00 84.75 383 PRO A CA 1
ATOM 3150 C C . PRO A 1 383 ? 16.852 -4.677 -8.924 1.00 84.75 383 PRO A C 1
ATOM 3152 O O . PRO A 1 383 ? 16.451 -4.584 -10.083 1.00 84.75 383 PRO A O 1
ATOM 3155 N N . LEU A 1 384 ? 17.188 -3.603 -8.202 1.00 82.69 384 LEU A N 1
ATOM 3156 C CA . LEU A 1 384 ? 17.057 -2.238 -8.709 1.00 82.69 384 LEU A CA 1
ATOM 3157 C C . LEU A 1 384 ? 18.196 -1.847 -9.648 1.00 82.69 384 LEU A C 1
ATOM 3159 O O . LEU A 1 384 ? 19.368 -2.150 -9.396 1.00 82.69 384 LEU A O 1
ATOM 3163 N N . ASP A 1 385 ? 17.836 -1.094 -10.682 1.00 75.31 385 ASP A N 1
ATOM 3164 C CA . ASP A 1 385 ? 18.774 -0.433 -11.581 1.00 75.31 385 ASP A CA 1
ATOM 3165 C C . ASP A 1 385 ? 19.250 0.906 -10.994 1.00 75.31 385 ASP A C 1
ATOM 3167 O O . ASP A 1 385 ? 18.588 1.515 -10.146 1.00 75.31 385 ASP A O 1
ATOM 3171 N N . TYR A 1 386 ? 20.390 1.391 -11.498 1.00 75.00 386 TYR A N 1
ATOM 3172 C CA . TYR A 1 386 ? 21.061 2.618 -11.045 1.00 75.00 386 TYR A CA 1
ATOM 3173 C C . TYR A 1 386 ? 20.171 3.876 -11.041 1.00 75.00 386 TYR A C 1
ATOM 3175 O O . TYR A 1 386 ? 20.380 4.775 -10.232 1.00 75.00 386 TYR A O 1
ATOM 3183 N N . PHE A 1 387 ? 19.182 3.937 -11.937 1.00 69.44 387 PHE A N 1
ATOM 3184 C CA . PHE A 1 387 ? 18.306 5.097 -12.153 1.00 69.44 387 PHE A CA 1
ATOM 3185 C C . PHE A 1 387 ? 16.914 4.958 -11.529 1.00 69.44 387 PHE A C 1
ATOM 3187 O O . PHE A 1 387 ? 16.036 5.768 -11.810 1.00 69.44 387 PHE A O 1
ATOM 3194 N N . SER A 1 388 ? 16.674 3.922 -10.724 1.00 76.81 388 SER A N 1
ATOM 3195 C CA . SER A 1 388 ? 15.349 3.732 -10.130 1.00 76.81 388 SER A CA 1
ATOM 3196 C C . SER A 1 388 ? 15.046 4.800 -9.075 1.00 76.81 388 SER A C 1
ATOM 3198 O O . SER A 1 388 ? 15.858 5.087 -8.195 1.00 76.81 388 SER A O 1
ATOM 3200 N N . THR A 1 389 ? 13.839 5.361 -9.140 1.00 78.31 389 THR A N 1
ATOM 3201 C CA . THR A 1 389 ? 13.299 6.271 -8.120 1.00 78.31 389 THR A CA 1
ATOM 3202 C C . THR A 1 389 ? 13.260 5.615 -6.743 1.00 78.31 389 THR A C 1
ATOM 3204 O O . THR A 1 389 ? 13.524 6.257 -5.730 1.00 78.31 389 THR A O 1
ATOM 3207 N N . GLU A 1 390 ? 13.010 4.307 -6.706 1.00 84.00 390 GLU A N 1
ATOM 3208 C CA . GLU A 1 390 ? 13.042 3.493 -5.499 1.00 84.00 390 GLU A CA 1
ATOM 3209 C C . GLU A 1 390 ? 14.437 3.479 -4.858 1.00 84.00 390 GLU A C 1
ATOM 3211 O O . GLU A 1 390 ? 14.545 3.590 -3.639 1.00 84.00 390 GLU A O 1
ATOM 3216 N N . LEU A 1 391 ? 15.515 3.405 -5.652 1.00 84.75 391 LEU A N 1
ATOM 3217 C CA . LEU A 1 391 ? 16.878 3.471 -5.120 1.00 84.75 391 LEU A CA 1
ATOM 3218 C C . LEU A 1 391 ? 17.138 4.824 -4.451 1.00 84.75 391 LEU A C 1
ATOM 3220 O O . LEU A 1 391 ? 17.670 4.842 -3.345 1.00 84.75 391 LEU A O 1
ATOM 3224 N N . ILE A 1 392 ? 16.712 5.930 -5.073 1.00 82.44 392 ILE A N 1
ATOM 3225 C CA . ILE A 1 392 ? 16.835 7.283 -4.501 1.00 82.44 392 ILE A CA 1
ATOM 3226 C C . ILE A 1 392 ? 16.102 7.359 -3.154 1.00 82.44 392 ILE A C 1
ATOM 3228 O O . ILE A 1 392 ? 16.676 7.825 -2.170 1.00 82.44 392 ILE A O 1
ATOM 3232 N N . ALA A 1 393 ? 14.878 6.828 -3.080 1.00 87.44 393 ALA A N 1
ATOM 3233 C CA . ALA A 1 393 ? 14.101 6.788 -1.844 1.00 87.44 393 ALA A CA 1
ATOM 3234 C C . ALA A 1 393 ? 14.804 5.986 -0.731 1.00 87.44 393 ALA A C 1
ATOM 3236 O O . ALA A 1 393 ? 14.858 6.436 0.416 1.00 87.44 393 ALA A O 1
ATOM 3237 N N . TYR A 1 394 ? 15.399 4.830 -1.051 1.00 90.88 394 TYR A N 1
ATOM 3238 C CA . TYR A 1 394 ? 16.169 4.044 -0.078 1.00 90.88 394 TYR A CA 1
ATOM 3239 C C . TYR A 1 394 ? 17.464 4.742 0.359 1.00 90.88 394 TYR A C 1
ATOM 3241 O O . TYR A 1 394 ? 17.834 4.658 1.531 1.00 90.88 394 TYR A O 1
ATOM 3249 N N 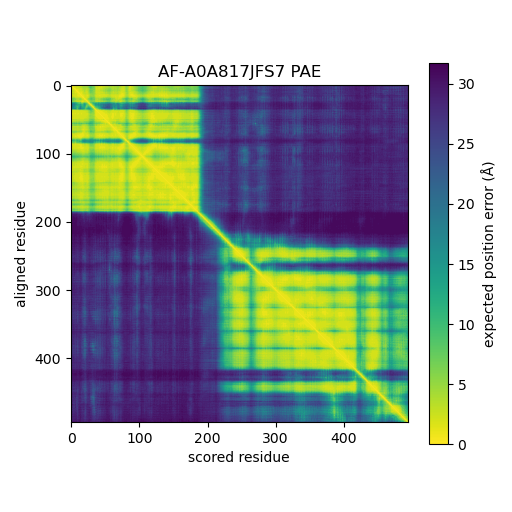. VAL A 1 395 ? 18.136 5.464 -0.544 1.00 87.81 395 VAL A N 1
ATOM 3250 C CA . VAL A 1 395 ? 19.300 6.292 -0.194 1.00 87.81 395 VAL A CA 1
ATOM 3251 C C . VAL A 1 395 ? 18.887 7.415 0.757 1.00 87.81 395 VAL A C 1
ATOM 3253 O O . VAL A 1 395 ? 19.546 7.627 1.775 1.00 87.81 395 VAL A O 1
ATOM 3256 N N . GLY A 1 396 ? 17.776 8.098 0.477 1.00 88.00 396 GLY A N 1
ATOM 3257 C CA . GLY A 1 396 ? 17.235 9.132 1.356 1.00 88.00 396 GLY A CA 1
ATOM 3258 C C . GLY A 1 396 ? 16.875 8.599 2.746 1.00 88.00 396 GLY A C 1
ATOM 3259 O O . GLY A 1 396 ? 17.208 9.234 3.749 1.00 88.00 396 GLY A O 1
ATOM 3260 N N . ALA A 1 397 ? 16.303 7.394 2.826 1.00 91.50 397 ALA A N 1
ATOM 3261 C CA . ALA A 1 397 ? 15.973 6.748 4.095 1.00 91.50 397 ALA A CA 1
ATOM 3262 C C . ALA A 1 397 ? 17.247 6.382 4.872 1.00 91.50 397 ALA A C 1
ATOM 3264 O O . ALA A 1 397 ? 17.346 6.652 6.068 1.00 91.50 397 ALA A O 1
ATOM 3265 N N . LEU A 1 398 ? 18.265 5.837 4.195 1.00 90.94 398 LEU A N 1
ATOM 3266 C CA . LEU A 1 398 ? 19.561 5.545 4.810 1.00 90.94 398 LEU A CA 1
ATOM 3267 C C . LEU A 1 398 ? 20.247 6.823 5.324 1.00 90.94 398 LEU A C 1
ATOM 3269 O O . LEU A 1 398 ? 20.761 6.826 6.443 1.00 90.94 398 LEU A O 1
ATOM 3273 N N . LYS A 1 399 ? 20.209 7.916 4.550 1.00 88.00 399 LYS A N 1
ATOM 3274 C CA . LYS A 1 399 ? 20.722 9.233 4.958 1.00 88.00 399 LYS A CA 1
ATOM 3275 C C . LYS A 1 399 ? 19.994 9.757 6.193 1.00 88.00 399 LYS A C 1
ATOM 3277 O O . LYS A 1 399 ? 20.632 10.267 7.111 1.00 88.00 399 LYS A O 1
ATOM 3282 N N . GLN A 1 400 ? 18.669 9.634 6.233 1.00 89.56 400 GLN A N 1
ATOM 3283 C CA . GLN A 1 400 ? 17.882 10.015 7.401 1.00 89.56 400 GLN A CA 1
ATOM 3284 C C . GLN A 1 400 ? 18.315 9.208 8.629 1.00 89.56 400 GLN A C 1
ATOM 3286 O O . GLN A 1 400 ? 18.630 9.801 9.655 1.00 89.56 400 GLN A O 1
ATOM 3291 N N . LEU A 1 401 ? 18.413 7.881 8.509 1.00 91.44 401 LEU A N 1
ATOM 3292 C CA . LEU A 1 401 ? 18.838 6.995 9.599 1.00 91.44 401 LEU A CA 1
ATOM 3293 C C . LEU A 1 401 ? 20.264 7.284 10.087 1.00 91.44 401 LEU A C 1
ATOM 3295 O O . LEU A 1 401 ? 20.550 7.141 11.275 1.00 91.44 401 LEU A O 1
ATOM 3299 N N . ALA A 1 402 ? 21.147 7.748 9.202 1.00 90.88 402 ALA A N 1
ATOM 3300 C CA . ALA A 1 402 ? 22.507 8.146 9.551 1.00 90.88 402 ALA A CA 1
ATOM 3301 C C . ALA A 1 402 ? 22.584 9.404 10.440 1.00 90.88 402 ALA A C 1
ATOM 3303 O O . ALA A 1 402 ? 23.653 9.701 10.972 1.00 90.88 402 ALA A O 1
ATOM 3304 N N . LYS A 1 403 ? 21.475 10.126 10.659 1.00 90.19 403 LYS A N 1
ATOM 3305 C CA . LYS A 1 403 ? 21.431 11.256 11.601 1.00 90.19 403 LYS A CA 1
ATOM 3306 C C . LYS A 1 403 ? 21.535 10.817 13.064 1.00 90.19 403 LYS A C 1
ATOM 3308 O O . LYS A 1 403 ? 21.976 11.607 13.895 1.00 90.19 403 LYS A O 1
ATOM 3313 N N . TRP A 1 404 ? 21.174 9.571 13.388 1.00 91.81 404 TRP A N 1
ATOM 3314 C CA . TRP A 1 404 ? 21.241 9.055 14.758 1.00 91.81 404 TRP A CA 1
ATOM 3315 C C . TRP A 1 404 ? 22.528 8.253 14.998 1.00 91.81 404 TRP A C 1
ATOM 3317 O O . TRP A 1 404 ? 22.716 7.198 14.381 1.00 91.81 404 TRP A O 1
ATOM 3327 N N . PRO A 1 405 ? 23.399 8.664 15.944 1.00 90.00 405 PRO A N 1
ATOM 3328 C CA . PRO A 1 405 ? 24.690 8.007 16.176 1.00 90.00 405 PRO A CA 1
ATOM 3329 C C . PRO A 1 405 ? 24.603 6.507 16.494 1.00 90.00 405 PRO A C 1
ATOM 3331 O O . PRO A 1 405 ? 25.486 5.741 16.106 1.00 90.00 405 PRO A O 1
ATOM 3334 N N . ALA A 1 406 ? 23.542 6.068 17.182 1.00 88.75 406 ALA A N 1
ATOM 3335 C CA . ALA A 1 406 ? 23.315 4.655 17.486 1.00 88.75 406 ALA A CA 1
ATOM 3336 C C . ALA A 1 406 ? 23.119 3.821 16.207 1.00 88.75 406 ALA A C 1
ATOM 3338 O O . ALA A 1 406 ? 23.716 2.755 16.058 1.00 88.75 406 ALA A O 1
ATOM 3339 N N . LEU A 1 407 ? 22.358 4.345 15.241 1.00 91.38 407 LEU A N 1
ATOM 3340 C CA . LEU A 1 407 ? 22.085 3.667 13.974 1.00 91.38 407 LEU A CA 1
ATOM 3341 C C . LEU A 1 407 ? 23.286 3.685 13.040 1.00 91.38 407 LEU A C 1
ATOM 3343 O O . LEU A 1 407 ? 23.517 2.703 12.341 1.00 91.38 407 LEU A O 1
ATOM 3347 N N . VAL A 1 408 ? 24.100 4.742 13.077 1.00 89.25 408 VAL A N 1
ATOM 3348 C CA . VAL A 1 408 ? 25.369 4.799 12.335 1.00 89.25 408 VAL A CA 1
ATOM 3349 C C . VAL A 1 408 ? 26.252 3.599 12.685 1.00 89.25 408 VAL A C 1
ATO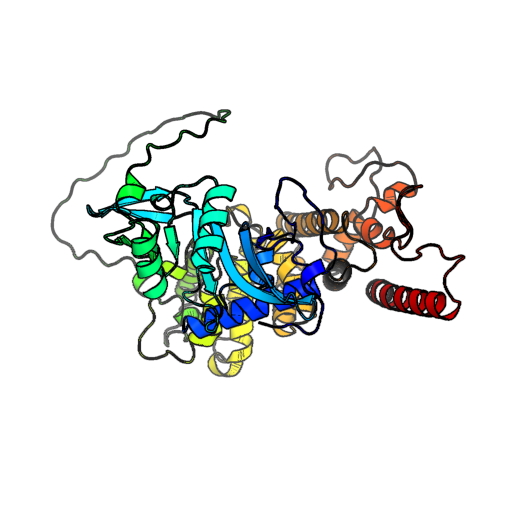M 3351 O O . VAL A 1 408 ? 26.808 2.967 11.789 1.00 89.25 408 VAL A O 1
ATOM 3354 N N . ARG A 1 409 ? 26.322 3.202 13.964 1.00 86.94 409 ARG A N 1
ATOM 3355 C CA . ARG A 1 409 ? 27.076 2.004 14.383 1.00 86.94 409 ARG A CA 1
ATOM 3356 C C . ARG A 1 409 ? 26.528 0.720 13.758 1.00 86.94 409 ARG A C 1
ATOM 3358 O O . ARG A 1 409 ? 27.317 -0.132 13.348 1.00 86.94 409 ARG A O 1
ATOM 3365 N N . ILE A 1 410 ? 25.203 0.587 13.668 1.00 87.50 410 ILE A N 1
ATOM 3366 C CA . ILE A 1 410 ? 24.547 -0.552 13.010 1.00 87.50 410 ILE A CA 1
ATOM 3367 C C . ILE A 1 410 ? 24.858 -0.527 11.509 1.00 87.50 410 ILE A C 1
ATOM 3369 O O . ILE A 1 410 ? 25.336 -1.520 10.970 1.00 87.50 410 ILE A O 1
ATOM 3373 N N . ILE A 1 411 ? 24.687 0.618 10.842 1.00 88.50 411 ILE A N 1
ATOM 3374 C CA . ILE A 1 411 ? 24.975 0.792 9.411 1.00 88.50 411 ILE A CA 1
ATOM 3375 C C . ILE A 1 411 ? 26.430 0.425 9.104 1.00 88.50 411 ILE A C 1
ATOM 3377 O O . ILE A 1 411 ? 26.678 -0.372 8.198 1.00 88.50 411 ILE A O 1
ATOM 3381 N N . PHE A 1 412 ? 27.394 0.939 9.875 1.00 85.88 412 PHE A N 1
ATOM 3382 C CA . PHE A 1 412 ? 28.808 0.600 9.704 1.00 85.88 412 PHE A CA 1
ATOM 3383 C C . PHE A 1 412 ? 29.035 -0.899 9.844 1.00 85.88 412 PHE A C 1
ATOM 3385 O O . PHE A 1 412 ? 29.662 -1.503 8.978 1.00 85.88 412 PHE A O 1
ATOM 3392 N N . ARG A 1 413 ? 28.486 -1.527 10.883 1.00 84.75 413 ARG A N 1
ATOM 3393 C CA . ARG A 1 413 ? 28.595 -2.975 11.094 1.00 84.75 413 ARG A CA 1
ATOM 3394 C C . ARG A 1 413 ? 28.038 -3.776 9.910 1.00 84.75 413 ARG A C 1
ATOM 3396 O O . ARG A 1 413 ? 28.678 -4.724 9.471 1.00 84.75 413 ARG A O 1
ATOM 3403 N N . LEU A 1 414 ? 26.904 -3.360 9.342 1.00 83.06 414 LEU A N 1
ATOM 3404 C CA . LEU A 1 414 ? 26.293 -3.988 8.160 1.00 83.06 414 LEU A CA 1
ATOM 3405 C C . LEU A 1 414 ? 26.997 -3.638 6.833 1.00 83.06 414 LEU A C 1
ATOM 3407 O O . LEU A 1 414 ? 26.654 -4.205 5.796 1.00 83.06 414 LEU A O 1
ATOM 3411 N N . SER A 1 415 ? 27.968 -2.722 6.860 1.00 82.31 415 SER A N 1
ATOM 3412 C CA . SER A 1 415 ? 28.793 -2.310 5.713 1.00 82.31 415 SER A CA 1
ATOM 3413 C C . SER A 1 415 ? 30.146 -3.023 5.653 1.00 82.31 415 SER A C 1
ATOM 3415 O O . SER A 1 415 ? 30.901 -2.825 4.704 1.00 82.31 415 SER A O 1
ATOM 3417 N N . HIS A 1 416 ? 30.468 -3.850 6.653 1.00 78.69 416 HIS A N 1
ATOM 3418 C CA . HIS A 1 416 ? 31.689 -4.650 6.666 1.00 78.69 416 HIS A CA 1
ATOM 3419 C C . HIS A 1 416 ? 31.388 -6.097 6.245 1.00 78.69 416 HIS A C 1
ATOM 3421 O O . HIS A 1 416 ? 30.492 -6.731 6.812 1.00 78.69 416 HIS A O 1
ATOM 3427 N N . PRO A 1 417 ? 32.129 -6.653 5.271 1.00 69.25 417 PRO A N 1
ATOM 3428 C CA . PRO A 1 417 ? 31.973 -8.039 4.866 1.00 69.25 417 PRO A CA 1
ATOM 3429 C C . PRO A 1 417 ? 32.436 -9.005 5.954 1.00 69.25 417 PRO A C 1
ATOM 3431 O O . PRO A 1 417 ? 33.354 -8.729 6.727 1.00 69.25 417 PRO A O 1
ATOM 3434 N N . LYS A 1 418 ? 31.805 -10.178 5.999 1.00 67.38 418 LYS A N 1
ATOM 3435 C CA . LYS A 1 418 ? 32.073 -11.197 7.017 1.00 67.38 418 LYS A CA 1
ATOM 3436 C C . LYS A 1 418 ? 33.475 -11.793 6.865 1.00 67.38 418 LYS A C 1
ATOM 3438 O O . LYS A 1 418 ? 33.835 -12.267 5.791 1.00 67.38 418 LYS A O 1
ATOM 3443 N N . THR A 1 419 ? 34.216 -11.897 7.965 1.00 54.59 419 THR A N 1
ATOM 3444 C CA . THR A 1 419 ? 35.357 -12.819 8.089 1.00 54.59 419 THR A CA 1
ATOM 3445 C C . THR A 1 419 ? 34.898 -14.134 8.728 1.00 54.59 419 THR A C 1
ATOM 3447 O O . THR A 1 419 ? 33.946 -14.173 9.508 1.00 54.59 419 THR A O 1
ATOM 3450 N N . ALA A 1 420 ? 35.547 -15.247 8.377 1.00 49.31 420 ALA A N 1
ATOM 3451 C CA . ALA A 1 420 ? 35.103 -16.601 8.724 1.00 49.31 420 ALA A CA 1
ATOM 3452 C C . ALA A 1 420 ? 35.025 -16.915 10.240 1.00 49.31 420 ALA A C 1
ATOM 3454 O O . ALA A 1 420 ? 34.474 -17.956 10.596 1.00 49.31 420 ALA A O 1
ATOM 3455 N N . SER A 1 421 ? 35.531 -16.046 11.125 1.00 46.75 421 SER A N 1
ATOM 3456 C CA . SER A 1 421 ? 35.688 -16.302 12.564 1.00 46.75 421 SER A CA 1
ATOM 3457 C C . SER A 1 421 ? 34.510 -15.892 13.465 1.00 46.75 421 SER A C 1
ATOM 3459 O O . SER A 1 421 ? 34.432 -16.404 14.575 1.00 46.75 421 SER A O 1
ATOM 3461 N N . ASN A 1 422 ? 33.564 -15.051 13.024 1.00 45.41 422 ASN A N 1
ATOM 3462 C CA . ASN A 1 422 ? 32.480 -14.530 13.885 1.00 45.41 422 ASN A CA 1
ATOM 3463 C C . ASN A 1 422 ? 31.077 -14.876 13.343 1.00 45.41 422 ASN A C 1
ATOM 3465 O O . ASN A 1 422 ? 30.351 -14.016 12.844 1.00 45.41 422 ASN A O 1
ATOM 3469 N N . ARG A 1 423 ? 30.687 -16.159 13.409 1.00 48.69 423 ARG A N 1
ATOM 3470 C CA . ARG A 1 423 ? 29.396 -16.659 12.877 1.00 48.69 423 ARG A CA 1
ATOM 3471 C C . ARG A 1 423 ? 28.186 -16.496 13.804 1.00 48.69 423 ARG A C 1
ATOM 3473 O O . ARG A 1 423 ? 27.068 -16.588 13.314 1.00 48.69 423 ARG A O 1
ATOM 3480 N N . SER A 1 424 ? 28.375 -16.274 15.100 1.00 38.53 424 SER A N 1
ATOM 3481 C CA . SER A 1 424 ? 27.310 -16.436 16.104 1.00 38.53 424 SER A CA 1
ATOM 3482 C C . SER A 1 424 ? 26.526 -15.168 16.451 1.00 38.53 424 SER A C 1
ATOM 3484 O O . SER A 1 424 ? 25.561 -15.261 17.199 1.00 38.53 424 SER A O 1
ATOM 3486 N N . MET A 1 425 ? 26.887 -13.993 15.923 1.00 41.59 425 MET A N 1
ATOM 3487 C CA . MET A 1 425 ? 26.268 -12.744 16.382 1.00 41.59 425 MET A CA 1
ATOM 3488 C C . MET A 1 425 ? 26.230 -11.649 15.311 1.00 41.59 425 MET A C 1
ATOM 3490 O O . MET A 1 425 ? 26.615 -10.526 15.604 1.00 41.59 425 MET A O 1
ATOM 3494 N N . GLN A 1 426 ? 25.849 -11.949 14.054 1.00 48.62 426 GLN A N 1
ATOM 3495 C CA . GLN A 1 426 ? 25.524 -10.907 13.057 1.00 48.62 426 GLN A CA 1
ATOM 3496 C C . GLN A 1 426 ? 24.962 -11.407 11.710 1.00 48.62 426 GLN A C 1
ATOM 3498 O O . GLN A 1 426 ? 25.281 -12.472 11.180 1.00 48.62 426 GLN A O 1
ATOM 3503 N N . ILE A 1 427 ? 24.146 -10.538 11.123 1.00 50.75 427 ILE A N 1
ATOM 3504 C CA . ILE A 1 427 ? 23.285 -10.677 9.940 1.00 50.75 427 ILE A CA 1
ATOM 3505 C C . ILE A 1 427 ? 24.001 -11.147 8.673 1.00 50.75 427 ILE A C 1
ATOM 3507 O O . ILE A 1 427 ? 25.051 -10.628 8.328 1.00 50.75 427 ILE A O 1
ATOM 3511 N N . HIS A 1 428 ? 23.429 -12.126 7.965 1.00 53.97 428 HIS A N 1
ATOM 3512 C CA . HIS A 1 428 ? 23.953 -12.680 6.712 1.00 53.97 428 HIS A CA 1
ATOM 3513 C C . HIS A 1 428 ? 23.616 -11.822 5.485 1.00 53.97 428 HIS A C 1
ATOM 3515 O O . HIS A 1 428 ? 22.463 -11.772 5.072 1.00 53.97 428 HIS A O 1
ATOM 3521 N N . PHE A 1 429 ? 24.645 -11.228 4.880 1.00 54.84 429 PHE A N 1
ATOM 3522 C CA . PHE A 1 429 ? 24.661 -10.768 3.489 1.00 54.84 429 PHE A CA 1
ATOM 3523 C C . PHE A 1 429 ? 25.727 -11.589 2.725 1.00 54.84 429 PHE A C 1
ATOM 3525 O O . PHE A 1 429 ? 26.502 -12.289 3.381 1.00 54.84 429 PHE A O 1
ATOM 3532 N N . GLY A 1 430 ? 25.695 -11.621 1.390 1.00 52.91 430 GLY A N 1
ATOM 3533 C CA . GLY A 1 430 ? 26.366 -12.611 0.519 1.00 52.91 430 GLY A CA 1
ATOM 3534 C C . GLY A 1 430 ? 27.837 -12.970 0.823 1.00 52.91 430 GLY A C 1
ATOM 3535 O O . GLY A 1 430 ? 28.575 -12.242 1.477 1.00 52.91 430 GLY A O 1
ATOM 3536 N N . SER A 1 431 ? 28.254 -14.156 0.360 1.00 51.06 431 SER A N 1
ATOM 3537 C CA . SER A 1 431 ? 29.568 -14.763 0.623 1.00 51.06 431 SER A CA 1
ATOM 3538 C C . SER A 1 431 ? 30.484 -14.658 -0.598 1.00 51.06 431 SER A C 1
ATOM 3540 O O . SER A 1 431 ? 30.458 -15.524 -1.474 1.00 51.06 431 SER A O 1
ATOM 3542 N N . SER A 1 432 ? 31.370 -13.671 -0.608 1.00 50.53 432 SER A N 1
ATOM 3543 C CA . SER A 1 432 ? 32.567 -13.681 -1.449 1.00 50.53 432 SER A CA 1
ATOM 3544 C C . SER A 1 432 ? 33.777 -13.244 -0.611 1.00 50.53 432 SER A C 1
ATOM 3546 O O . SER A 1 432 ? 33.629 -12.521 0.366 1.00 50.53 432 SER A O 1
ATOM 3548 N N . GLY A 1 433 ? 34.971 -13.778 -0.885 1.00 56.00 433 GLY A N 1
ATOM 3549 C CA . GLY A 1 433 ? 36.208 -13.403 -0.185 1.00 56.00 433 GLY A CA 1
ATOM 3550 C C . GLY A 1 433 ? 36.928 -12.249 -0.893 1.00 56.00 433 GLY A C 1
ATOM 3551 O O . GLY A 1 433 ? 36.908 -12.175 -2.120 1.00 56.00 433 GLY A O 1
ATOM 3552 N N . GLY A 1 434 ? 37.594 -11.366 -0.139 1.00 66.50 434 GLY A N 1
ATOM 3553 C CA . GLY A 1 434 ? 38.353 -10.222 -0.675 1.00 66.50 434 GLY A CA 1
ATOM 3554 C C . GLY A 1 434 ? 37.519 -8.944 -0.867 1.00 66.50 434 GLY A C 1
ATOM 3555 O O . GLY A 1 434 ? 36.411 -8.841 -0.357 1.00 66.50 434 GLY A O 1
ATOM 3556 N N . GLY A 1 435 ? 38.041 -7.950 -1.599 1.00 66.69 435 GLY A N 1
ATOM 3557 C CA . GLY A 1 435 ? 37.391 -6.635 -1.771 1.00 66.69 435 GLY A CA 1
ATOM 3558 C C . GLY A 1 435 ? 35.977 -6.678 -2.373 1.00 66.69 435 GLY A C 1
ATOM 3559 O O . GLY A 1 435 ? 35.151 -5.839 -2.034 1.00 66.69 435 GLY A O 1
ATOM 3560 N N . ARG A 1 436 ? 35.657 -7.698 -3.184 1.00 70.44 436 ARG A N 1
ATOM 3561 C CA . ARG A 1 436 ? 34.303 -7.911 -3.735 1.00 70.44 436 ARG A CA 1
ATOM 3562 C C . ARG A 1 436 ? 33.250 -8.212 -2.672 1.00 70.44 436 ARG A C 1
ATOM 3564 O O . ARG A 1 436 ? 32.087 -7.904 -2.876 1.00 70.44 436 ARG A O 1
ATOM 3571 N N . ALA A 1 437 ? 33.657 -8.726 -1.516 1.00 75.19 437 ALA A N 1
ATOM 3572 C CA . ALA A 1 437 ? 32.754 -8.975 -0.401 1.00 75.19 437 ALA A CA 1
ATOM 3573 C C . ALA A 1 437 ? 32.047 -7.696 0.072 1.00 75.19 437 ALA A C 1
ATOM 3575 O O . ALA A 1 437 ? 30.930 -7.756 0.577 1.00 75.19 437 ALA A O 1
ATOM 3576 N N . PHE A 1 438 ? 32.695 -6.534 -0.095 1.00 80.19 438 PHE A N 1
ATOM 3577 C CA . PHE A 1 438 ? 32.096 -5.249 0.243 1.00 80.19 438 PHE A CA 1
ATOM 3578 C C . PHE A 1 438 ? 30.895 -4.931 -0.647 1.00 80.19 438 PHE A C 1
ATOM 3580 O O . PHE A 1 438 ? 29.966 -4.320 -0.137 1.00 80.19 438 PHE A O 1
ATOM 3587 N N . GLU A 1 439 ? 30.860 -5.370 -1.912 1.00 78.38 439 GLU A N 1
ATOM 3588 C CA . GLU A 1 439 ? 29.720 -5.157 -2.826 1.00 78.38 439 GLU A CA 1
ATOM 3589 C C . GLU A 1 439 ? 28.438 -5.808 -2.288 1.00 78.38 439 GLU A C 1
ATOM 3591 O O . GLU A 1 439 ? 27.350 -5.250 -2.423 1.00 78.38 439 GLU A O 1
ATOM 3596 N N . ASP A 1 440 ? 28.586 -6.935 -1.590 1.00 78.75 440 ASP A N 1
ATOM 3597 C CA . ASP A 1 440 ? 27.488 -7.705 -1.011 1.00 78.75 440 ASP A CA 1
ATOM 3598 C C . ASP A 1 440 ? 27.010 -7.165 0.352 1.00 78.75 440 ASP A C 1
ATOM 3600 O O . ASP A 1 440 ? 26.169 -7.794 0.989 1.00 78.75 440 ASP A O 1
ATOM 3604 N N . THR A 1 441 ? 27.502 -6.015 0.822 1.00 85.50 441 THR A N 1
ATOM 3605 C CA . THR A 1 441 ? 27.086 -5.390 2.097 1.00 85.50 441 THR A CA 1
ATOM 3606 C C . THR A 1 441 ? 25.922 -4.413 1.919 1.00 85.50 441 THR A C 1
ATOM 3608 O O . THR A 1 441 ? 25.542 -4.095 0.793 1.00 85.50 441 THR A O 1
ATOM 3611 N N . LEU A 1 442 ? 25.348 -3.888 3.014 1.00 85.56 442 LEU A N 1
ATOM 3612 C CA . LEU A 1 442 ? 24.259 -2.907 2.922 1.00 85.56 442 LEU A CA 1
ATOM 3613 C C . LEU A 1 442 ? 24.669 -1.688 2.086 1.00 85.56 442 LEU A C 1
ATOM 3615 O O . LEU A 1 442 ? 24.072 -1.433 1.044 1.00 85.56 442 LEU A O 1
ATOM 3619 N N . VAL A 1 443 ? 25.699 -0.955 2.516 1.00 86.50 443 VAL A N 1
ATOM 3620 C CA . VAL A 1 443 ? 26.178 0.238 1.799 1.00 86.50 443 VAL A CA 1
ATOM 3621 C C . VAL A 1 443 ? 26.801 -0.142 0.459 1.00 86.50 443 VAL A C 1
ATOM 3623 O O . VAL A 1 443 ? 26.557 0.525 -0.545 1.00 86.50 443 VAL A O 1
ATOM 3626 N N . GLY A 1 444 ? 27.533 -1.255 0.399 1.00 84.56 444 GLY A N 1
ATOM 3627 C CA . GLY A 1 444 ? 28.091 -1.740 -0.857 1.00 84.56 444 GLY A CA 1
ATOM 3628 C C . GLY A 1 444 ? 27.044 -2.055 -1.917 1.00 84.56 444 GLY A C 1
ATOM 3629 O O . GLY A 1 444 ? 27.293 -1.797 -3.089 1.00 84.56 444 GLY A O 1
ATOM 3630 N N . SER A 1 445 ? 25.847 -2.503 -1.533 1.00 84.56 445 SER A N 1
ATOM 3631 C CA . SER A 1 445 ? 24.754 -2.753 -2.480 1.00 84.56 445 SER A CA 1
ATOM 3632 C C . SER A 1 445 ? 24.237 -1.483 -3.158 1.00 84.56 445 SER A C 1
ATOM 3634 O O . SER A 1 445 ? 23.765 -1.554 -4.291 1.00 84.56 445 SER A O 1
ATOM 3636 N N . PHE A 1 446 ? 24.364 -0.323 -2.504 1.00 83.81 446 PHE A N 1
ATOM 3637 C CA . PHE A 1 446 ? 24.095 0.978 -3.118 1.00 83.81 446 PHE A CA 1
ATOM 3638 C C . PHE A 1 446 ? 25.259 1.417 -4.010 1.00 83.81 446 PHE A C 1
ATOM 3640 O O . PHE A 1 446 ? 25.046 1.837 -5.146 1.00 83.81 446 PHE A O 1
ATOM 3647 N N . LEU A 1 447 ? 26.494 1.303 -3.509 1.00 82.75 447 LEU A N 1
ATOM 3648 C CA . LEU A 1 447 ? 27.693 1.794 -4.199 1.00 82.75 447 LEU A CA 1
ATOM 3649 C C . LEU A 1 447 ? 28.100 0.939 -5.409 1.00 82.75 447 LEU A C 1
ATOM 3651 O O . LEU A 1 447 ? 28.732 1.448 -6.331 1.00 82.75 447 LEU A O 1
ATOM 3655 N N . SER A 1 448 ? 27.733 -0.343 -5.422 1.00 81.38 448 SER A N 1
ATOM 3656 C CA . SER A 1 448 ? 27.998 -1.282 -6.522 1.00 81.38 448 SER A CA 1
ATOM 3657 C C . SER A 1 448 ? 27.019 -1.139 -7.687 1.00 81.38 448 SER A C 1
ATOM 3659 O O . SER A 1 448 ? 27.228 -1.741 -8.745 1.00 81.38 448 SER A O 1
ATOM 3661 N N . LYS A 1 449 ? 25.958 -0.329 -7.544 1.00 82.00 449 LYS A N 1
ATOM 3662 C CA . LYS A 1 449 ? 25.050 -0.048 -8.656 1.00 82.00 449 LYS A CA 1
ATOM 3663 C C . LYS A 1 449 ? 25.815 0.654 -9.770 1.00 82.00 449 LYS A C 1
ATOM 3665 O O . LYS A 1 449 ? 26.465 1.675 -9.564 1.00 82.00 449 LYS A O 1
ATOM 3670 N N . SER A 1 450 ? 25.692 0.104 -10.971 1.00 75.00 450 SER A N 1
ATOM 3671 C CA . SER A 1 450 ? 26.384 0.579 -12.161 1.00 75.00 450 SER A CA 1
ATOM 3672 C C . SER A 1 450 ? 25.396 0.806 -13.295 1.00 75.00 450 SER A C 1
ATOM 3674 O O . SER A 1 450 ? 24.400 0.098 -13.436 1.00 75.00 450 SER A O 1
ATOM 3676 N N . CYS A 1 451 ? 25.698 1.796 -14.127 1.00 71.44 451 CYS A N 1
ATOM 3677 C CA . CYS A 1 451 ? 25.053 1.999 -15.418 1.00 71.44 451 CYS A CA 1
ATOM 3678 C C . CYS A 1 451 ? 25.546 1.010 -16.488 1.00 71.44 451 CYS A C 1
ATOM 3680 O O . CYS A 1 451 ? 24.983 0.943 -17.580 1.00 71.44 451 CYS A O 1
ATOM 3682 N N . LEU A 1 452 ? 26.604 0.251 -16.195 1.00 70.00 452 LEU A N 1
ATOM 3683 C CA . LEU A 1 452 ? 27.117 -0.794 -17.069 1.00 70.00 452 LEU A CA 1
ATOM 3684 C C . LEU A 1 452 ? 26.495 -2.150 -16.711 1.00 70.00 452 LEU A C 1
ATOM 3686 O O . LEU A 1 452 ? 26.227 -2.412 -15.536 1.00 70.00 452 LEU A O 1
ATOM 3690 N N . PRO A 1 453 ? 26.294 -3.040 -17.699 1.00 62.84 453 PRO A N 1
ATOM 3691 C CA . PRO A 1 453 ? 25.774 -4.373 -17.441 1.00 62.84 453 PRO A CA 1
ATOM 3692 C C . PRO A 1 453 ? 26.679 -5.150 -16.481 1.00 62.84 453 PRO A C 1
ATOM 3694 O O . PRO A 1 453 ? 27.896 -5.187 -16.650 1.00 62.84 453 PRO A O 1
ATOM 3697 N N . SER A 1 454 ? 26.073 -5.830 -15.508 1.00 62.56 454 SER A N 1
ATOM 3698 C CA . SER A 1 454 ? 26.794 -6.648 -14.524 1.00 62.56 454 SER A CA 1
ATOM 3699 C C . SER A 1 454 ? 27.381 -7.943 -15.095 1.00 62.56 454 SER A C 1
ATOM 3701 O O . SER A 1 454 ? 28.237 -8.556 -14.463 1.00 62.56 454 SER A O 1
ATOM 3703 N N . LEU A 1 455 ? 26.939 -8.371 -16.286 1.00 64.06 455 LEU A N 1
ATOM 3704 C CA . LEU A 1 455 ? 27.419 -9.575 -16.965 1.00 64.06 455 LEU A CA 1
ATOM 3705 C C . LEU A 1 455 ? 27.742 -9.291 -18.441 1.00 64.06 455 LEU A C 1
ATOM 3707 O O . LEU A 1 455 ? 26.964 -8.593 -19.103 1.00 64.06 455 LEU A O 1
ATOM 3711 N N . PRO A 1 456 ? 28.830 -9.873 -18.986 1.00 53.09 456 PRO A N 1
ATOM 3712 C CA . PRO A 1 456 ? 29.130 -9.810 -20.414 1.00 53.09 456 PRO A CA 1
ATOM 3713 C C . PRO A 1 456 ? 27.956 -10.358 -21.240 1.00 53.09 456 PRO A C 1
ATOM 3715 O O . PRO A 1 456 ? 27.469 -11.453 -20.974 1.00 53.09 456 PRO A O 1
ATOM 3718 N N . GLY A 1 457 ? 27.487 -9.596 -22.232 1.00 57.28 457 GLY A N 1
ATOM 3719 C CA . GLY A 1 457 ? 26.398 -10.005 -23.132 1.00 57.28 457 GLY A CA 1
ATOM 3720 C C . GLY A 1 457 ? 24.986 -9.579 -22.711 1.00 57.28 457 GLY A C 1
ATOM 3721 O O . GLY A 1 457 ? 24.053 -9.750 -23.493 1.00 57.28 457 GLY A O 1
ATOM 3722 N N . LYS A 1 458 ? 24.804 -8.978 -21.526 1.00 61.06 458 LYS A N 1
ATOM 3723 C CA . LYS A 1 458 ? 23.555 -8.268 -21.207 1.00 61.06 458 LYS A CA 1
ATOM 3724 C C . LYS A 1 458 ? 23.470 -6.948 -21.990 1.00 61.06 458 LYS A C 1
ATOM 3726 O O . LYS A 1 458 ? 24.509 -6.332 -22.237 1.00 61.06 458 LYS A O 1
ATOM 3731 N N . PRO A 1 459 ? 22.260 -6.503 -22.385 1.00 57.12 459 PRO A N 1
ATOM 3732 C CA . PRO A 1 459 ? 22.103 -5.264 -23.134 1.00 57.12 459 PRO A CA 1
ATOM 3733 C C . PRO A 1 459 ? 22.612 -4.078 -22.311 1.00 57.12 459 PRO A C 1
ATOM 3735 O O . PRO A 1 459 ? 22.358 -3.984 -21.109 1.00 57.12 459 PRO A O 1
ATOM 3738 N N . TYR A 1 460 ? 23.330 -3.168 -22.968 1.00 61.94 460 TYR A N 1
ATOM 3739 C CA . TYR A 1 460 ? 23.651 -1.864 -22.403 1.00 61.94 460 TYR A CA 1
ATOM 3740 C C . TYR A 1 460 ? 22.347 -1.082 -22.280 1.00 61.94 460 TYR A C 1
ATOM 3742 O O . TYR A 1 460 ? 21.820 -0.607 -23.279 1.00 61.94 460 TYR A O 1
ATOM 3750 N N . LEU A 1 461 ? 21.828 -0.969 -21.056 1.00 59.59 461 LEU A N 1
ATOM 3751 C CA . LEU A 1 461 ? 20.545 -0.312 -20.781 1.00 59.59 461 LEU A CA 1
ATOM 3752 C C . LEU A 1 461 ? 20.506 1.154 -21.246 1.00 59.59 461 LEU A C 1
ATOM 3754 O O . LEU A 1 461 ? 19.428 1.669 -21.513 1.00 59.59 461 LEU A O 1
ATOM 3758 N N . PHE A 1 462 ? 21.669 1.809 -21.347 1.00 61.16 462 PHE A N 1
ATOM 3759 C CA . PHE A 1 462 ? 21.770 3.250 -21.616 1.00 61.16 462 PHE A CA 1
ATOM 3760 C C . PHE A 1 462 ? 22.577 3.607 -22.868 1.00 61.16 462 PHE A C 1
ATOM 3762 O O . PHE A 1 462 ? 22.417 4.695 -23.403 1.00 61.16 462 PHE A O 1
ATOM 3769 N N . PHE A 1 463 ? 23.434 2.707 -23.355 1.00 62.81 463 PHE A N 1
ATOM 3770 C CA . PHE A 1 463 ? 24.258 2.945 -24.541 1.00 62.81 463 PHE A CA 1
ATOM 3771 C C . PHE A 1 463 ? 23.915 1.913 -25.608 1.00 62.81 463 PHE A C 1
ATOM 3773 O O . PHE A 1 463 ? 24.583 0.886 -25.747 1.00 62.81 463 PHE A O 1
ATOM 3780 N N . GLU A 1 464 ? 22.853 2.168 -26.366 1.00 57.19 464 GLU A N 1
ATOM 3781 C CA . GLU A 1 464 ? 22.473 1.297 -27.470 1.00 57.19 464 GLU A CA 1
ATOM 3782 C C . GLU A 1 464 ? 23.354 1.621 -28.686 1.00 57.19 464 GLU A C 1
ATOM 3784 O O . GLU A 1 464 ? 23.181 2.634 -29.354 1.00 57.19 464 GLU A O 1
ATOM 3789 N N . LYS A 1 465 ? 24.362 0.777 -28.950 1.00 61.47 465 LYS A N 1
ATOM 3790 C CA . LYS A 1 465 ? 25.350 0.969 -30.034 1.00 61.47 465 LYS A CA 1
ATOM 3791 C C . LYS A 1 465 ? 26.022 2.360 -29.981 1.00 61.47 465 LYS A C 1
ATOM 3793 O O . LYS A 1 465 ? 25.883 3.140 -30.922 1.00 61.47 465 LYS A O 1
ATOM 3798 N N . PRO A 1 466 ? 26.852 2.652 -28.959 1.00 59.53 466 PRO A N 1
ATOM 3799 C CA . PRO A 1 466 ? 27.464 3.975 -28.759 1.00 59.53 466 PRO A CA 1
ATOM 3800 C C . PRO A 1 466 ? 28.305 4.479 -29.946 1.00 59.53 466 PRO A C 1
ATOM 3802 O O . PRO A 1 466 ? 28.534 5.672 -30.068 1.00 59.53 466 PRO A O 1
ATOM 3805 N N . LYS A 1 467 ? 28.734 3.590 -30.854 1.00 60.66 467 LYS A N 1
ATOM 3806 C CA . LYS A 1 467 ? 29.430 3.952 -32.101 1.00 60.66 467 LYS A CA 1
ATOM 3807 C C . LYS A 1 467 ? 28.528 4.579 -33.179 1.00 60.66 467 LYS A C 1
ATOM 3809 O O . LYS A 1 467 ? 29.053 5.065 -34.171 1.00 60.66 467 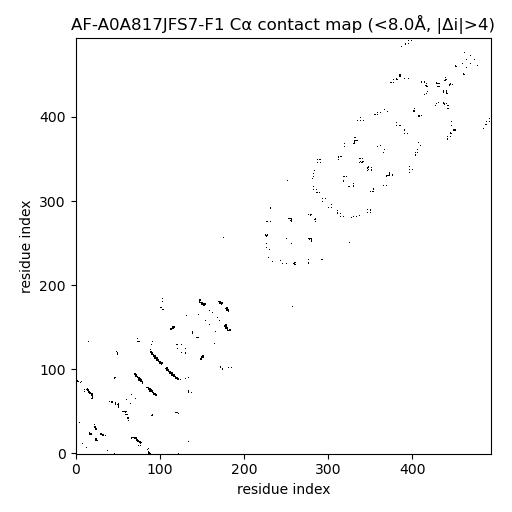LYS A O 1
ATOM 3814 N N . VAL A 1 468 ? 27.206 4.490 -33.032 1.00 65.06 468 VAL A N 1
ATOM 3815 C CA . VAL A 1 468 ? 26.200 4.932 -34.019 1.00 65.06 468 VAL A CA 1
ATOM 3816 C C . VAL A 1 468 ? 25.385 6.125 -33.496 1.00 65.06 468 VAL A C 1
ATOM 3818 O O . VAL A 1 468 ? 24.672 6.763 -34.262 1.00 65.06 468 VAL A O 1
ATOM 3821 N N . MET A 1 469 ? 25.491 6.437 -32.201 1.00 65.38 469 MET A N 1
ATOM 3822 C CA . MET A 1 469 ? 24.835 7.594 -31.590 1.00 65.38 469 MET A CA 1
ATOM 3823 C C . MET A 1 469 ? 25.533 8.891 -32.003 1.00 65.38 469 MET A C 1
ATOM 3825 O O . MET A 1 469 ? 26.754 8.918 -32.175 1.00 65.38 469 MET A O 1
ATOM 3829 N N . THR A 1 470 ? 24.767 9.973 -32.149 1.00 74.62 470 THR A N 1
ATOM 3830 C CA . THR A 1 470 ? 25.354 11.292 -32.399 1.00 74.62 470 THR A CA 1
ATOM 3831 C C . THR A 1 470 ? 26.053 11.807 -31.140 1.00 74.62 470 THR A C 1
ATOM 3833 O O . THR A 1 470 ? 25.704 11.430 -30.021 1.00 74.62 470 THR A O 1
ATOM 3836 N N . GLU A 1 471 ? 27.030 12.699 -31.308 1.00 73.38 471 GLU A N 1
ATOM 3837 C CA . GLU A 1 471 ? 27.735 13.324 -30.183 1.00 73.38 471 GLU A CA 1
ATOM 3838 C C . GLU A 1 471 ? 26.757 14.028 -29.226 1.00 73.38 471 GLU A C 1
ATOM 3840 O O . GLU A 1 471 ? 26.894 13.912 -28.015 1.00 73.38 471 GLU A O 1
ATOM 3845 N N . HIS A 1 472 ? 25.692 14.643 -29.756 1.00 73.44 472 HIS A N 1
ATOM 3846 C CA . HIS A 1 472 ? 24.623 15.254 -28.964 1.00 73.44 472 HIS A CA 1
ATOM 3847 C C . HIS A 1 472 ? 23.844 14.242 -28.105 1.00 73.44 472 HIS A C 1
ATOM 3849 O O . HIS A 1 472 ? 23.600 14.503 -26.927 1.00 73.44 472 HIS A O 1
ATOM 3855 N N . ASP A 1 473 ? 23.484 13.080 -28.660 1.00 65.81 473 ASP A N 1
ATOM 3856 C CA . ASP A 1 473 ? 22.733 12.044 -27.933 1.00 65.81 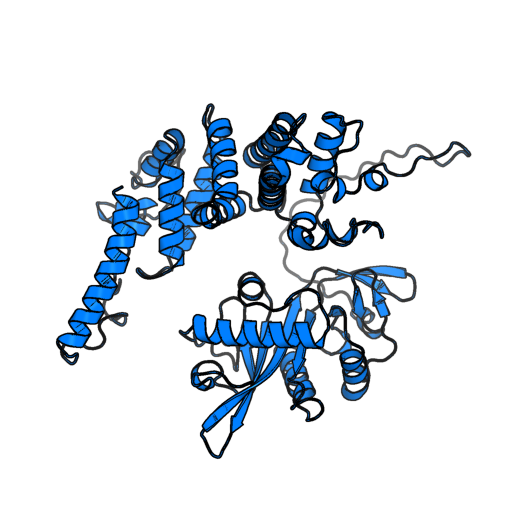473 ASP A CA 1
ATOM 3857 C C . ASP A 1 473 ? 23.573 11.409 -26.820 1.00 65.81 473 ASP A C 1
ATOM 3859 O O . ASP A 1 473 ? 23.072 11.130 -25.725 1.00 65.81 473 ASP A O 1
ATOM 3863 N N . VAL A 1 474 ? 24.869 11.205 -27.080 1.00 69.12 474 VAL A N 1
ATOM 3864 C CA . VAL A 1 474 ? 25.828 10.729 -26.075 1.00 69.12 474 VAL A CA 1
ATOM 3865 C C . VAL A 1 474 ? 25.957 11.750 -24.947 1.00 69.12 474 VAL A C 1
ATOM 3867 O O . VAL A 1 474 ? 25.930 11.368 -23.777 1.00 69.12 474 VAL A O 1
ATOM 3870 N N . ASP A 1 475 ? 26.036 13.037 -25.279 1.00 71.31 475 ASP A N 1
ATOM 3871 C CA . ASP A 1 475 ? 26.208 14.119 -24.311 1.00 71.31 475 ASP A CA 1
ATOM 3872 C C . ASP A 1 475 ? 24.945 14.341 -23.455 1.00 71.31 475 ASP A C 1
ATOM 3874 O O . ASP A 1 475 ? 25.030 14.554 -22.242 1.00 71.31 475 ASP A O 1
ATOM 3878 N N . LEU A 1 476 ? 23.753 14.203 -24.048 1.00 68.75 476 LEU A N 1
ATOM 3879 C CA . LEU A 1 476 ? 22.470 14.233 -23.335 1.00 68.75 476 LEU A CA 1
ATOM 3880 C C . LEU A 1 476 ? 22.311 13.024 -22.400 1.00 68.75 476 LEU A C 1
ATOM 3882 O O . LEU A 1 476 ? 21.923 13.176 -21.236 1.00 68.75 476 LEU A O 1
ATOM 3886 N N . THR A 1 477 ? 22.667 11.831 -22.882 1.00 66.56 477 THR A N 1
ATOM 3887 C CA . THR A 1 477 ? 22.672 10.605 -22.074 1.00 66.56 477 THR A CA 1
ATOM 3888 C C . THR A 1 477 ? 23.651 10.751 -20.910 1.00 66.56 477 THR A C 1
ATOM 3890 O O . THR A 1 477 ? 23.268 10.554 -19.759 1.00 66.56 477 THR A O 1
ATOM 3893 N N . ALA A 1 478 ? 24.880 11.210 -21.165 1.00 67.06 478 ALA A N 1
ATOM 3894 C CA . ALA A 1 478 ? 25.885 11.451 -20.135 1.00 67.06 478 ALA A CA 1
ATOM 3895 C C . ALA A 1 478 ? 25.417 12.482 -19.095 1.00 67.06 478 ALA A C 1
ATOM 3897 O O . ALA A 1 478 ? 25.547 12.228 -17.897 1.00 67.06 478 ALA A O 1
ATOM 3898 N N . LYS A 1 479 ? 24.821 13.608 -19.509 1.00 67.31 479 LYS A N 1
ATOM 3899 C CA . LYS A 1 479 ? 24.260 14.616 -18.587 1.00 67.31 479 LYS A CA 1
ATOM 3900 C C . LYS A 1 479 ? 23.167 14.037 -17.691 1.00 67.31 479 LYS A C 1
ATOM 3902 O O . LYS A 1 479 ? 23.197 14.258 -16.481 1.00 67.31 479 LYS A O 1
ATOM 3907 N N . THR A 1 480 ? 22.265 13.240 -18.257 1.00 64.00 480 THR A N 1
ATOM 3908 C CA . THR A 1 480 ? 21.208 12.544 -17.504 1.00 64.00 480 THR A CA 1
ATOM 3909 C C . THR A 1 480 ? 21.813 11.552 -16.503 1.00 64.00 480 THR A C 1
ATOM 3911 O O . THR A 1 480 ? 21.408 11.492 -15.340 1.00 64.00 480 THR A O 1
ATOM 3914 N N . MET A 1 481 ? 22.859 10.829 -16.918 1.00 63.47 481 MET A N 1
ATOM 3915 C CA . MET A 1 481 ? 23.592 9.906 -16.053 1.00 63.47 481 MET A CA 1
ATOM 3916 C C . MET A 1 481 ? 24.298 10.607 -14.891 1.00 63.47 481 MET A C 1
ATOM 3918 O O . MET A 1 481 ? 24.254 10.128 -13.755 1.00 63.47 481 MET A O 1
ATOM 3922 N N . TRP A 1 482 ? 24.915 11.756 -15.158 1.00 60.41 482 TRP A N 1
ATOM 3923 C CA . TRP A 1 482 ? 25.591 12.563 -14.149 1.00 60.41 482 TRP A CA 1
ATOM 3924 C C . TRP A 1 482 ? 24.624 13.237 -13.180 1.00 60.41 482 TRP A C 1
ATOM 3926 O O . TRP A 1 482 ? 24.941 13.291 -11.997 1.00 60.41 482 TRP A O 1
ATOM 3936 N N . GLN A 1 483 ? 23.446 13.688 -13.617 1.00 57.97 483 GLN A N 1
ATOM 3937 C CA . GLN A 1 483 ? 22.442 14.272 -12.717 1.00 57.97 483 GLN A CA 1
ATOM 3938 C C . GLN A 1 483 ? 21.939 13.267 -11.674 1.00 57.97 483 GLN A C 1
ATOM 3940 O O . GLN A 1 483 ? 21.887 13.582 -10.484 1.00 57.97 483 GLN A O 1
ATOM 3945 N N . VAL A 1 484 ? 21.638 12.034 -12.084 1.00 56.31 484 VAL A N 1
ATOM 3946 C CA . VAL A 1 484 ? 21.192 10.990 -11.145 1.00 56.31 484 VAL A CA 1
ATOM 3947 C C . VAL A 1 484 ? 22.337 10.508 -10.258 1.00 56.31 484 VAL A C 1
ATOM 3949 O O . VAL A 1 484 ? 22.149 10.318 -9.058 1.00 56.31 484 VAL A O 1
ATOM 3952 N N . ARG A 1 485 ? 23.555 10.401 -10.804 1.00 54.16 485 ARG A N 1
ATOM 3953 C CA . ARG A 1 485 ? 24.759 10.099 -10.020 1.00 54.16 485 ARG A CA 1
ATOM 3954 C C . ARG A 1 485 ? 25.066 11.172 -8.981 1.00 54.16 485 ARG A C 1
ATOM 3956 O O . ARG A 1 485 ? 25.376 10.824 -7.849 1.00 54.16 485 ARG A O 1
ATOM 3963 N N . LEU A 1 486 ? 24.985 12.449 -9.347 1.00 50.31 486 LEU A N 1
ATOM 3964 C CA . LEU A 1 486 ? 25.175 13.566 -8.425 1.00 50.31 486 LEU A CA 1
ATOM 3965 C C . LEU A 1 486 ? 24.097 13.552 -7.351 1.00 50.31 486 LEU A C 1
ATOM 3967 O O . LEU A 1 486 ? 24.447 13.656 -6.192 1.00 50.31 486 LEU A O 1
ATOM 3971 N N . THR A 1 487 ? 22.832 13.318 -7.697 1.00 51.47 487 THR A N 1
ATOM 3972 C CA . THR A 1 487 ? 21.753 13.177 -6.705 1.00 51.47 487 THR A CA 1
ATOM 3973 C C . THR A 1 487 ? 22.066 12.046 -5.717 1.00 51.47 487 THR A C 1
ATOM 3975 O O . THR A 1 487 ? 22.134 12.279 -4.513 1.00 51.47 487 THR A O 1
ATOM 3978 N N . ASN A 1 488 ? 22.400 10.850 -6.212 1.00 48.88 488 ASN A N 1
ATOM 3979 C CA . ASN A 1 488 ? 22.739 9.697 -5.371 1.00 48.88 488 ASN A CA 1
ATOM 3980 C C . ASN A 1 488 ? 24.005 9.912 -4.519 1.00 48.88 488 ASN A C 1
ATOM 3982 O O . ASN A 1 488 ? 24.015 9.551 -3.348 1.00 48.88 488 ASN A O 1
ATOM 3986 N N . ILE A 1 489 ? 25.068 10.510 -5.071 1.00 47.94 489 ILE A N 1
ATOM 3987 C CA . ILE A 1 489 ? 26.332 10.758 -4.354 1.00 47.94 489 ILE A CA 1
ATOM 3988 C C . ILE A 1 489 ? 26.194 11.919 -3.363 1.00 47.94 489 ILE A C 1
ATOM 3990 O O . ILE A 1 489 ? 26.633 11.780 -2.227 1.00 47.94 489 ILE A O 1
ATOM 3994 N N . ILE A 1 490 ? 25.543 13.024 -3.738 1.00 46.00 490 ILE A N 1
ATOM 3995 C CA . ILE A 1 490 ? 25.266 14.168 -2.850 1.00 46.00 490 ILE A CA 1
ATOM 3996 C C . ILE A 1 490 ? 24.432 13.718 -1.646 1.00 46.00 490 ILE A C 1
ATOM 3998 O O . ILE A 1 490 ? 24.663 14.195 -0.536 1.00 46.00 490 ILE A O 1
ATOM 4002 N N . HIS A 1 491 ? 23.512 12.765 -1.821 1.00 48.25 491 HIS A N 1
ATOM 4003 C CA . HIS A 1 491 ? 22.799 12.164 -0.695 1.00 48.25 491 HIS A CA 1
ATOM 4004 C C . HIS A 1 491 ? 23.677 11.275 0.211 1.00 48.25 491 HIS A C 1
ATOM 4006 O O . HIS A 1 491 ? 23.306 11.070 1.362 1.00 48.25 491 HIS A O 1
ATOM 4012 N N . PHE A 1 492 ? 24.825 10.774 -0.254 1.00 42.56 492 PHE A N 1
ATOM 4013 C CA . PHE A 1 492 ? 25.756 9.970 0.552 1.00 42.56 492 PHE A CA 1
ATOM 4014 C C . PHE A 1 492 ? 26.890 10.780 1.206 1.00 42.56 492 PHE A C 1
ATOM 4016 O O . PHE A 1 492 ? 27.420 10.340 2.224 1.00 42.56 492 PHE A O 1
ATOM 4023 N N . THR A 1 493 ? 27.305 11.918 0.634 1.00 36.06 493 THR A N 1
ATOM 4024 C CA . THR A 1 493 ? 28.506 12.670 1.071 1.00 36.06 493 THR A CA 1
ATOM 4025 C C . THR A 1 493 ? 28.233 13.968 1.842 1.00 36.06 493 THR A C 1
ATOM 4027 O O . THR A 1 493 ? 29.177 14.560 2.361 1.00 36.06 493 THR A O 1
ATOM 4030 N N . LEU A 1 494 ? 26.975 14.412 1.923 1.00 36.06 494 LEU A N 1
ATOM 4031 C CA . LEU A 1 494 ? 26.488 15.508 2.779 1.00 36.06 494 LEU A CA 1
ATOM 4032 C C . LEU A 1 494 ? 25.366 14.982 3.668 1.00 36.06 494 LEU A C 1
ATOM 4034 O O . LEU A 1 494 ? 25.133 15.562 4.746 1.00 36.06 494 LEU A O 1
#

Foldseek 3Di:
DFDPDACCLLQVDQKWKQALQSFTPPPNDGDRRPDPVRVQCVQQVQQQQQCVVVVHLGRPTHNVNRNVARKMKIWGWDQDPPPRGIDTFWMWIKHWDFDFDQDPVRDTDTDTFIETRTTDTHPVCPPVCPSVVSVVVVCVVVVHALQLYKYAQDDPVRVVVCCVRRVQPDWDQDPNRITHGNCNVVDDDDDDDDDDDDDDDDDDDDDDDDDDDDDDDDDDCLLVDQLLCLLVPAPPPDDLVVSLVNLLVQLQDPFLPSSHPDDPPPVPPCSVCVCLSGDNASLSVLLSSQLSLVVCCVRCVVCSVVVNVSSLVVLLCCQQCVVSNPPHPNLVVLLVLLLVCLVPVSSVVSNVVSCVVDVVDPDPSNLVSLQVNLVVLLVVLQPDALQDPSLLSSLSSVLSLCVDPSSVVVLVVQQDFDDPPDDPDDDDFDDDDDPCSSCRGSVNSSVVHDCQDPDPPPDNPQCHPVVPDDPVSVVVSVVVVVVSVCSSVVSVPD

Solvent-accessible surface area (backbone atoms only — not comparable to full-atom values): 29452 Å² total; per-residue (Å²): 86,81,65,104,58,80,46,56,82,78,38,78,43,57,66,32,36,31,41,31,85,54,36,35,58,57,94,84,47,78,55,77,64,92,54,64,68,65,52,36,53,51,43,34,52,52,17,43,50,39,21,63,76,68,68,58,94,61,55,85,45,33,45,76,62,41,45,81,34,88,32,38,41,39,39,33,44,47,72,36,89,88,74,73,55,44,29,48,45,34,43,37,30,32,35,72,44,84,42,81,44,64,50,100,86,69,53,76,42,82,45,68,41,51,23,44,68,45,80,36,55,44,77,97,53,54,94,70,54,56,68,56,54,55,50,54,52,46,32,64,75,70,72,52,58,81,48,57,37,35,29,50,65,67,49,73,70,49,52,55,47,41,29,74,77,68,68,56,60,73,74,45,77,40,96,88,45,33,33,36,34,73,67,42,70,73,63,73,87,79,80,83,88,78,83,86,87,83,80,92,78,80,91,78,88,83,90,82,83,83,90,78,83,88,74,91,79,77,74,69,69,82,79,75,58,55,73,61,34,80,76,70,55,78,58,97,76,74,48,70,71,62,53,52,50,52,52,53,54,57,52,71,36,86,59,49,65,82,67,65,76,81,63,91,87,53,70,75,72,53,65,81,44,49,69,46,63,46,43,61,50,49,68,59,26,43,50,44,53,49,40,48,49,64,76,40,40,84,83,37,61,94,52,38,68,62,54,56,47,48,47,41,52,52,51,48,46,47,51,57,40,52,80,81,44,73,96,59,64,60,37,60,52,52,49,51,51,44,44,56,21,74,84,31,68,60,52,34,52,52,52,50,52,42,46,60,63,51,54,74,65,70,45,72,45,48,51,49,37,52,52,45,29,51,52,50,50,43,62,64,47,69,84,54,58,68,83,37,69,66,53,52,41,52,47,52,30,52,44,57,49,52,72,40,72,68,46,36,55,52,53,53,59,47,38,52,53,83,62,96,84,67,79,88,82,70,86,91,60,63,94,52,84,68,80,66,10,32,42,45,16,53,57,22,49,63,70,64,52,48,83,61,54,95,48,93,89,52,73,49,85,78,53,76,59,68,91,75,51,51,73,68,58,51,50,53,50,49,51,55,52,47,53,54,48,47,55,58,47,51,54,72,77,109

Nearest PDB structures (foldseek):
  3vwe-assembly1_A  TM=9.313E-01  e=3.749E-16  Homo sapiens
  4hkf-assembly1_A  TM=9.496E-01  e=6.647E-16  Danio rerio
  4yrh-assembly1_A  TM=9.364E-01  e=4.992E-16  Danio rerio
  4b5p-assembly1_A  TM=9.422E-01  e=1.071E-15  Homo sapiens
  4u9y-assembly1_A  TM=9.149E-01  e=1.021E-15  Homo sapiens

Secondary structure (DSSP, 8-state):
---SS-GGGT--SSEEEEETT-BB-GGG--PBPS-HHHHHHHHHHHHHHHHHHHT-SS-SS-HHHHHTSS-EEEEEEEE-TTT--EEEEEEEEEEE--EEEE-TT--EEEE--EEEEEEEE-GGGTTSSHHHHHHHHHHHHHT--GGG-EEES--HHHHHHHHHHH---S-EE-TTSEEE-GGGGG-------------------------------PPPGGGSS-TTHHHH---TT--HHHHHHHHHHHHT-S-GGGG----TT-HHHHTTTHHHHT--SHHHHHHHHHHHHHHTHHHHTTTHHHHHHHHHHHHHHHHH-GGGGTT--HHHHHHHHHHHTTT-HHHHHHHHHHHHHHSTT--HHHHHHHHHHHHHHHHHHTT--TT-HHHHHHHHHHHHHTTSHHHHHHHHHHTSPPPTT--SSS-------SGGGGTTSHHHHHHT--SS-SSTTS--SS-SSTTTS-HHHHHHHHHHHHHHHHHHHHHHH-

pLDDT: mean 75.64, std 20.52, range [22.3, 98.56]

Radius of gyration: 27.18 Å; Cα contacts (8 Å, |Δi|>4): 538; chains: 1; bounding box: 70×57×77 Å